Protein 2YV9 (pdb70)

Radius of gyration: 25.43 Å; Cα contacts (8 Å, |Δi|>4): 792; chains: 2; bounding box: 70×68×65 Å

GO terms:
  GO:0043296 apical junction complex (C, IDA)
  GO:0005764 lysosome (C, IDA)
  GO:0005886 plasma membrane (C, IDA)
  GO:0016324 apical plasma membrane (C, IDA)
  GO:0002064 epithelial cell development (P, IMP)
  GO:0035150 regulation of tube size (P, IMP)

Foldseek 3Di:
DVVVVVVDPDDDDLVVAFEKEWEAEAFPLDQQFGFQDLLSLLLLLLVVVCVVVSRYHYHYHYDHLPDPVNCVVVVNQHPGKMDRVVVPDIRRDSVSSVVVSVVSCVVVVHPAEDDDVVLVVLLVQLLVLLVLLLLLQLVVQPPPPDGDALVPDDPVNNVSVVSNLVSLLVQLVQLVVCVALENNHPHHYSSCSNRLSSLLLSQLCCVPPVHDHNDLVSLSSLLSNLSLLVRCSNVVSDGFSLSSNSVVCVVSVHDDDPVSSVPDTDHDSDRDDVSVVVCVVVVSD/DAFEKEWEAEAFPLDQQFGFQDLLSLLLLLLVVLCVVVPRHHYHYHYDHCVDPCNCVVVVPQHPGKMDGVVVPDIRRDSVSSVVVSVVSCVVVVNPAADDDVVLVVLLVQLVVLLVVLLVLQVVVVCDALVPDDPVNVVSVVSNLVSLVVQLVQLVVQVALENNHPDHYSSCSNRQSSLLLSQLCCVPPRHDHRDLVSLSSLLNNLSLLVRCSNVVSDGFSLSSNSVVCVVVVHDDDVVSSPPDTHHDSDDDPVSVVVCVVVVSHD

Solvent-accessible surface area: 25960 Å² total; per-residue (Å²): 105,123,68,110,40,173,146,108,170,97,116,82,57,80,111,77,65,27,29,0,18,0,42,3,32,4,6,52,37,34,47,207,46,35,11,2,28,13,45,6,7,1,0,32,0,0,0,43,10,0,109,102,99,36,12,3,46,28,81,45,97,42,23,71,26,112,40,96,62,8,80,40,85,36,26,30,22,68,10,5,0,0,19,2,117,118,108,112,37,48,23,29,7,21,42,75,0,43,37,34,0,104,99,4,2,164,101,95,138,27,69,1,32,83,175,16,85,37,0,73,128,80,11,53,37,0,24,45,3,0,63,75,0,1,74,21,2,21,65,64,23,163,85,96,207,138,69,23,136,13,116,87,13,47,84,118,11,56,62,40,39,68,110,0,22,97,15,0,26,41,1,19,93,18,4,33,121,82,168,28,125,30,2,48,24,121,47,25,5,9,3,0,0,30,0,2,0,20,1,4,2,0,15,9,0,0,95,56,45,2,53,15,30,0,27,82,113,20,7,40,0,0,9,3,4,18,17,3,17,149,14,42,2,0,53,91,2,1,2,10,12,16,4,0,37,26,22,1,25,61,25,4,85,56,165,30,58,141,157,38,51,132,58,86,69,74,97,50,45,83,14,20,155,145,0,61,26,34,0,150,110,114,63,46,63,168,81,23,44,0,9,0,40,3,45,5,7,57,38,32,53,209,44,36,10,2,28,12,45,6,6,1,0,34,0,0,0,41,15,0,107,99,102,34,16,2,106,30,83,46,86,45,23,70,26,111,39,103,58,7,80,35,79,32,26,35,20,70,10,6,0,0,22,1,122,136,95,87,37,51,22,27,7,21,43,77,0,43,36,34,0,93,100,3,2,148,100,92,138,24,90,4,36,106,150,14,93,30,0,65,108,40,12,52,25,0,26,48,13,0,60,87,0,0,83,23,2,25,70,94,59,211,75,142,8,110,100,14,46,85,116,9,56,49,38,36,73,114,0,22,97,10,0,28,37,0,20,104,15,4,38,127,77,162,24,110,19,1,42,23,96,56,24,3,15,5,0,0,30,0,2,0,21,2,4,2,0,10,8,0,0,90,60,43,0,49,16,30,0,25,85,110,21,4,40,0,0,9,3,4,18,16,3,18,135,14,39,2,0,50,93,2,5,2,10,11,30,5,0,32,18,30,2,19,98,37,3,102,39,173,22,65,127,181,58,44,130,69,86,66,70,89,44,46,85,17,28,151,133,0,53,40,32,2,165,125,113,57,46,40,152

Nearest PDB structures (foldseek):
  2yv9-assembly1_A  TM=1.004E+00  e=2.217E-48  Caenorhabditis elegans
  2yv9-assembly1_B  TM=1.001E+00  e=1.701E-41  Caenorhabditis elegans
  2yv7-assembly1_A  TM=9.070E-01  e=6.108E-17  Drosophila melanogaster
  2d2z-assembly3_C  TM=8.484E-01  e=1.035E-11  Homo sapiens
  8q4i-assembly2_A  TM=7.948E-01  e=9.947E-10  Homo sapiens

Secondary structure (DSSP, 8-state):
-HHHHTT------GGGSPEEEEEEEBPSS-TTSB---HHHHHHHHHHHHHHHTTS-EEEEEEE-TT-HHHHHHHTT--S-EEEEGGGTEEE-SHHHHHHHHHHHHHHTT-------HHHHHHHHHHHHHHHHHHHHHHHHTTT-SSPPPGGG--HHHHHHHHHHHHHHHHHHHHHHHH--SSSSSSS--HHHHHHHHHHHHHHHHIIIIIS--S-TT-HHHHHHHHHHTT-HHHHHTPPPHHHHHHHHHHHTT----HHHHHSPP-------HHHHHHHHTTT--/---EEEEEEEBPSS-TTSB---HHHHHHHHHHHHHHHTTS-EEEEEEE-TTSHHHHHHHTT--S-EEEEGGGTEEE-SHHHHHHHHHHHHHHTT-------HHHHHHHHHHHHHHHHHHHHHHHHH---GGG--HHHHHHHHHHHHHHHHHHHHHHHHT-SSSSSSS--HHHHHHHHHHHHHHHHIIIIIS----TT-HHHHHHHHHHHT-HHHHHHPPPHHHHHHHHHHHHT----HHHHHPPP-------HHHHHHHHHHT---

Sequence (551 aa):
AMAEAYQIQSNGDPQSKPLLEELYVKASGIDARRIGADLFCQEFWMELYALYEIGVARVEVKTVNVNSEAFKKNFLGAQPPIMIEEEKELTYTDNREIEGRIFHLAKEFNVPLFEKDPSAEEKRIENLYRNFKLFLRAKVEFDKGKKEPSRVEDLPAQIKVHYNRVCEQLSNIDQLLSERKSRYLLGNSMTEYDCELMPRLHHIRIIGLSLLGFDIPHNFTHLWAYILTAYRTAAFIESCPADQDIIHHYKEQMMNLFTNQRETLQSPTKTHTIPEKVLSDIRVKGLASKPLLELYVKASGIDARRIGADLFCQEFWMELYALYEIGVARVEVKTVNVNSEAFKKNFLGAQPPIMIEEEKELTYTDNREIEGRIFHLAKEFNVPLFEKDPSSAEKRIENLYRNFKLFLRAKVEFDKSRVEDLPAQIKVHYNRVCEQLSNIDQLLSERKSRYLLGNSMTEYDCELMPRLHHIRIIGLSLLGFDIPHNFTHLWAYILTAYRTAAFIESCPADQDIIHHYKEQMNLFTNQRETLQSPTKTHTIPEKVLSDIRVKGLAP

Structure (mmCIF, N/CA/C/O backbone):
data_2YV9
#
_entry.id   2YV9
#
_cell.length_a   54.913
_cell.length_b   91.395
_cell.length_c   63.286
_cell.angle_alpha   90.00
_cell.angle_beta   99.61
_cell.angle_gamma   90.00
#
_symmetry.space_group_name_H-M   'P 1 21 1'
#
loop_
_entity.id
_entity.type
_entity.pdbx_description
1 polymer 'Chloride intracellular channel exc-4'
2 non-polymer 'CALCIUM ION'
3 water water
#
loop_
_atom_site.group_PDB
_atom_site.id
_atom_site.type_symbol
_atom_site.label_atom_id
_atom_site.label_alt_id
_atom_site.label_comp_id
_atom_site.label_asym_id
_atom_site.label_entity_id
_atom_site.label_seq_id
_atom_site.pdbx_PDB_ins_code
_atom_site.Cartn_x
_atom_site.Cartn_y
_atom_site.Cartn_z
_atom_site.occupancy
_atom_site.B_iso_or_equiv
_atom_site.auth_seq_id
_atom_site.auth_comp_id
_atom_site.auth_asym_id
_atom_site.auth_atom_id
_atom_site.pdbx_PDB_model_num
ATOM 1 N N . ALA A 1 1 ? 47.341 75.690 36.526 1.00 65.67 0 ALA A N 1
ATOM 2 C CA . ALA A 1 1 ? 47.898 74.417 36.001 1.00 55.84 0 ALA A CA 1
ATOM 3 C C . ALA A 1 1 ? 48.583 74.609 34.640 1.00 41.03 0 ALA A C 1
ATOM 4 O O . ALA A 1 1 ? 49.543 73.912 34.336 1.00 58.52 0 ALA A O 1
ATOM 6 N N . MET A 1 2 ? 48.090 75.547 33.822 1.00 43.38 1 MET A N 1
ATOM 7 C CA . MET A 1 2 ? 48.722 75.853 32.537 1.00 51.35 1 MET A CA 1
ATOM 8 C C . MET A 1 2 ? 50.139 76.394 32.779 1.00 50.72 1 MET A C 1
ATOM 9 O O . MET A 1 2 ? 51.119 75.899 32.197 1.00 42.15 1 MET A O 1
ATOM 14 N N . ALA A 1 3 ? 50.244 77.389 33.657 1.00 51.62 2 ALA A N 1
ATOM 1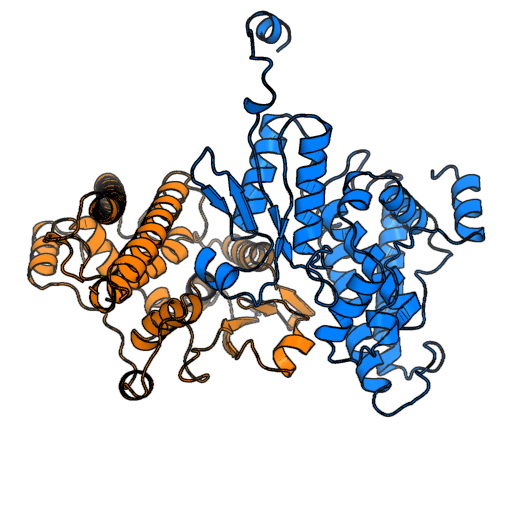5 C CA . ALA A 1 3 ? 51.547 77.895 34.101 1.00 53.54 2 ALA A CA 1
ATOM 16 C C . ALA A 1 3 ? 52.462 76.724 34.444 1.00 43.85 2 ALA A C 1
ATOM 17 O O . ALA A 1 3 ? 53.600 76.637 33.985 1.00 53.90 2 ALA A O 1
ATOM 19 N N . GLU A 1 4 ? 51.919 75.800 35.229 1.00 40.59 3 GLU A N 1
ATOM 20 C CA . GLU A 1 4 ? 52.656 74.614 35.689 1.00 58.53 3 GLU A CA 1
ATOM 21 C C . GLU A 1 4 ? 52.937 73.623 34.550 1.00 49.05 3 GLU A C 1
ATOM 22 O O . GLU A 1 4 ? 54.028 73.040 34.467 1.00 45.68 3 GLU A O 1
ATOM 28 N N . ALA A 1 5 ? 51.939 73.430 33.692 1.00 41.89 4 ALA A N 1
ATOM 29 C CA . ALA A 1 5 ? 52.060 72.622 32.473 1.00 49.22 4 ALA A CA 1
ATOM 30 C C . ALA A 1 5 ? 53.233 73.081 31.608 1.00 55.99 4 ALA A C 1
ATOM 31 O O . ALA A 1 5 ? 53.925 72.267 30.993 1.00 38.77 4 ALA A O 1
ATOM 33 N N . TYR A 1 6 ? 53.456 74.391 31.558 1.00 51.53 5 TYR A N 1
ATOM 34 C CA . TYR A 1 6 ? 54.607 74.931 30.848 1.00 39.72 5 TYR A CA 1
ATOM 35 C C . TYR A 1 6 ? 55.934 74.620 31.537 1.00 38.14 5 TYR A C 1
ATOM 36 O O . TYR A 1 6 ? 56.992 74.808 30.950 1.00 45.94 5 TYR A O 1
ATOM 45 N N . GLN A 1 7 ? 55.887 74.156 32.785 1.00 44.13 6 GLN A N 1
ATOM 46 C CA . GLN A 1 7 ? 57.102 73.888 33.545 1.00 46.41 6 GLN A CA 1
ATOM 47 C C . GLN A 1 7 ? 57.388 72.386 33.711 1.00 41.66 6 GLN A C 1
ATOM 48 O O . GLN A 1 7 ? 58.345 72.013 34.389 1.00 54.52 6 GLN A O 1
ATOM 54 N N . ILE A 1 8 ? 56.564 71.538 33.094 1.00 55.41 7 ILE A N 1
ATOM 55 C CA . ILE A 1 8 ? 56.748 70.084 33.173 1.00 61.07 7 ILE A CA 1
ATOM 56 C C . ILE A 1 8 ? 57.040 69.520 31.780 1.00 60.44 7 ILE A C 1
ATOM 57 O O . ILE A 1 8 ? 56.324 69.826 30.830 1.00 68.26 7 ILE A O 1
ATOM 62 N N . GLN A 1 9 ? 58.086 68.703 31.657 1.00 70.51 8 GLN A N 1
ATOM 63 C CA . GLN A 1 9 ? 58.436 68.095 30.361 1.00 92.06 8 GLN A CA 1
ATOM 64 C C . GLN A 1 9 ? 58.018 66.624 30.270 1.00 104.76 8 GLN A C 1
ATOM 65 O O . GLN A 1 9 ? 58.700 65.824 29.623 1.00 115.42 8 GLN A O 1
ATOM 71 N N . SER A 1 10 ? 56.891 66.287 30.902 1.00 114.42 9 SER A N 1
ATOM 72 C CA . SER A 1 10 ? 56.377 64.909 30.971 1.00 122.51 9 SER A CA 1
ATOM 73 C C . SER A 1 10 ? 56.684 64.074 29.722 1.00 124.22 9 SER A C 1
ATOM 74 O O . SER A 1 10 ? 56.412 64.500 28.596 1.00 123.90 9 SER A O 1
ATOM 77 N N . ASN A 1 11 ? 57.236 62.881 29.934 1.00 123.92 10 ASN A N 1
ATOM 78 C CA . ASN A 1 11 ? 57.762 62.064 28.838 1.00 125.86 10 ASN A CA 1
ATOM 79 C C . ASN A 1 11 ? 56.683 61.476 27.919 1.00 119.41 10 ASN A C 1
ATOM 80 O O . ASN A 1 11 ? 55.586 61.136 28.365 1.00 112.72 10 ASN A O 1
ATOM 85 N N . GLY A 1 12 ? 57.021 61.358 26.635 1.00 113.68 11 GLY A N 1
ATOM 86 C CA . GLY A 1 12 ? 56.121 60.805 25.624 1.00 112.46 11 GLY A CA 1
ATOM 87 C C . GLY A 1 12 ? 56.486 59.383 25.238 1.00 108.65 11 GLY A C 1
ATOM 88 O O . GLY A 1 12 ? 56.866 59.115 24.095 1.00 106.55 11 GLY A O 1
ATOM 89 N N . ASP A 1 13 ? 56.382 58.476 26.205 1.00 102.54 12 ASP A N 1
ATOM 90 C CA . ASP A 1 13 ? 56.574 57.048 25.974 1.00 95.96 12 ASP A CA 1
ATOM 91 C C . ASP A 1 13 ? 55.277 56.352 26.371 1.00 95.04 12 ASP A C 1
ATOM 92 O O . ASP A 1 13 ? 54.835 56.494 27.513 1.00 90.35 12 ASP A O 1
ATOM 97 N N . PRO A 1 14 ? 54.646 55.615 25.434 1.00 85.66 13 PRO A N 1
ATOM 98 C CA . PRO A 1 14 ? 53.460 54.841 25.817 1.00 81.25 13 PRO A CA 1
ATOM 99 C C . PRO A 1 14 ? 53.710 53.976 27.056 1.00 69.37 13 PRO A C 1
ATOM 100 O O . PRO A 1 14 ? 52.818 53.807 27.888 1.00 62.47 13 PRO A O 1
ATOM 104 N N . GLN A 1 15 ? 54.928 53.460 27.187 1.00 58.35 14 GLN A N 1
ATOM 105 C CA . GLN A 1 15 ? 55.307 52.688 28.373 1.00 68.84 14 GLN A CA 1
ATOM 106 C C . GLN A 1 15 ? 55.449 53.519 29.665 1.00 59.08 14 GLN A C 1
ATOM 107 O O . GLN A 1 15 ? 55.792 52.973 30.711 1.00 75.79 14 GLN A O 1
ATOM 113 N N . SER A 1 16 ? 55.171 54.820 29.600 1.00 65.80 15 SER A N 1
ATOM 114 C CA . SER A 1 16 ? 55.116 55.670 30.796 1.00 65.57 15 SER A CA 1
ATOM 115 C C . SER A 1 16 ? 53.890 55.353 31.644 1.00 56.01 15 SER A C 1
ATOM 116 O O . SER A 1 16 ? 53.984 55.255 32.865 1.00 75.93 15 SER A O 1
ATOM 119 N N . LYS A 1 17 ? 52.735 55.232 30.994 1.00 50.86 16 LYS A N 1
ATOM 120 C CA . LYS A 1 17 ? 51.482 55.041 31.728 1.00 42.89 16 LYS A CA 1
ATOM 121 C C . LYS A 1 17 ? 51.360 53.615 32.216 1.00 31.05 16 LYS A C 1
ATOM 122 O O . LYS A 1 17 ? 51.898 52.679 31.603 1.00 35.58 16 LYS A O 1
ATOM 128 N N . PRO A 1 18 ? 50.665 53.451 33.344 1.00 34.27 17 PRO A N 1
ATOM 129 C CA . PRO A 1 18 ? 50.544 52.117 33.940 1.00 31.34 17 PRO A CA 1
ATOM 130 C C . PRO A 1 18 ? 49.934 51.074 33.002 1.00 30.54 17 PRO A C 1
ATOM 131 O O . PRO A 1 18 ? 49.056 51.398 32.191 1.00 32.39 17 PRO A O 1
ATOM 135 N N . LEU A 1 19 ? 50.428 49.837 33.102 1.00 31.68 18 LEU A N 1
ATOM 136 C CA . LEU A 1 19 ? 49.909 48.708 32.365 1.00 27.46 18 LEU A CA 1
ATOM 137 C C . LEU A 1 19 ? 49.087 47.885 33.340 1.00 35.19 18 LEU A C 1
ATOM 138 O O . LEU A 1 19 ? 49.636 47.372 34.328 1.00 35.15 18 LEU A O 1
ATOM 143 N N . LEU A 1 20 ? 47.784 47.783 33.065 1.00 28.77 19 LEU A N 1
ATOM 144 C CA . LEU A 1 20 ? 46.839 47.009 33.887 1.00 28.36 19 LEU A CA 1
ATOM 145 C C . LEU A 1 20 ? 46.336 45.854 33.037 1.00 30.43 19 LEU A C 1
ATOM 146 O O . LEU A 1 20 ? 45.831 46.087 31.922 1.00 29.22 19 LEU A O 1
ATOM 151 N N A GLU A 1 21 ? 46.533 44.623 33.511 0.50 27.49 20 GLU A N 1
ATOM 152 N N B GLU A 1 21 ? 46.420 44.641 33.584 0.50 25.62 20 GLU A N 1
ATOM 153 C CA A GLU A 1 21 ? 46.051 43.438 32.811 0.50 25.42 20 GLU A CA 1
ATOM 154 C CA B GLU A 1 21 ? 46.072 43.419 32.872 0.50 25.88 20 GLU A CA 1
ATOM 155 C C A GLU A 1 21 ? 44.827 42.954 33.579 0.50 27.93 20 GLU A C 1
ATOM 156 C C B GLU A 1 21 ? 44.877 42.736 33.548 0.50 24.55 20 GLU A C 1
ATOM 157 O O A GLU A 1 21 ? 44.848 42.895 34.799 0.50 23.00 20 GLU A O 1
ATOM 158 O O B GLU A 1 21 ? 44.997 42.202 34.651 0.50 28.39 20 GLU A O 1
ATOM 169 N N . LEU A 1 22 ? 43.744 42.711 32.851 1.00 26.18 21 LEU A N 1
ATOM 170 C CA . LEU A 1 22 ? 42.518 42.179 33.412 1.00 26.38 21 LEU A CA 1
ATOM 171 C C . LEU A 1 22 ? 42.292 40.777 32.894 1.00 27.66 21 LEU A C 1
ATOM 172 O O . LEU A 1 22 ? 42.289 40.552 31.683 1.00 25.01 21 LEU A O 1
ATOM 177 N N . TYR A 1 23 ? 42.097 39.844 33.830 1.00 27.21 22 TYR A N 1
ATOM 178 C CA . TYR A 1 23 ? 41.801 38.462 33.513 1.00 26.86 22 TYR A CA 1
ATOM 179 C C . TYR A 1 23 ? 40.306 38.327 33.713 1.00 29.20 22 TYR A C 1
ATOM 180 O O . TYR A 1 23 ? 39.791 38.715 34.752 1.00 24.76 22 TYR A O 1
ATOM 189 N N . VAL A 1 24 ? 39.620 37.810 32.713 1.00 24.11 23 VAL A N 1
ATOM 190 C CA . VAL A 1 24 ? 38.177 37.650 32.729 1.00 24.88 23 VAL A CA 1
ATOM 191 C C . VAL A 1 24 ? 37.812 36.168 32.558 1.00 25.47 23 VAL A C 1
ATOM 192 O O . VAL A 1 24 ? 38.492 35.424 31.880 1.00 26.58 23 VAL A O 1
ATOM 196 N N . LYS A 1 25 ? 36.684 35.781 33.142 1.00 22.52 24 LYS A N 1
ATOM 197 C CA . LYS A 1 25 ? 36.176 34.440 32.966 1.00 26.74 24 LYS A CA 1
ATOM 198 C C . LYS A 1 25 ? 35.850 34.164 31.495 1.00 25.95 24 LYS A C 1
ATOM 199 O O . LYS A 1 25 ? 35.143 34.933 30.867 1.00 23.65 24 LYS A O 1
ATOM 205 N N . ALA A 1 26 ? 36.378 33.062 30.948 1.00 23.56 25 ALA A N 1
ATOM 206 C CA . ALA A 1 26 ? 36.126 32.674 29.573 1.00 25.71 25 ALA A CA 1
ATOM 207 C C . ALA A 1 26 ? 34.749 32.021 29.408 1.00 23.89 25 ALA A C 1
ATOM 208 O O . ALA A 1 26 ? 34.195 31.422 30.341 1.00 25.21 25 ALA A O 1
ATOM 210 N N . SER A 1 27 ? 34.273 32.032 28.169 1.00 26.73 26 SER A N 1
ATOM 211 C CA . SER A 1 27 ? 33.110 31.265 27.791 1.00 28.93 26 SER A CA 1
ATOM 212 C C . SER A 1 27 ? 33.333 29.793 28.090 1.00 27.03 26 SER A C 1
ATOM 213 O O . SER A 1 27 ? 34.416 29.288 27.841 1.00 26.26 26 SER A O 1
ATOM 216 N N . GLY A 1 28 ? 32.318 29.109 28.599 1.00 27.08 27 GLY A N 1
ATOM 217 C CA . GLY A 1 28 ? 32.402 27.654 28.782 1.00 29.62 27 GLY A CA 1
ATOM 218 C C . GLY A 1 28 ? 32.149 26.882 27.490 1.00 31.95 27 GLY A C 1
ATOM 219 O O . GLY A 1 28 ? 32.173 25.634 27.492 1.00 33.41 27 GLY A O 1
ATOM 220 N N . ILE A 1 29 ? 31.907 27.567 26.383 1.00 27.27 28 ILE A N 1
ATOM 221 C CA . ILE A 1 29 ? 31.692 26.849 25.086 1.00 25.92 28 ILE A CA 1
ATOM 222 C C . ILE A 1 29 ? 33.036 26.828 24.369 1.00 38.57 28 ILE A C 1
ATOM 223 O O . ILE A 1 29 ? 33.509 25.765 23.921 1.00 35.13 28 ILE A O 1
ATOM 228 N N . ASP A 1 30 ? 33.630 28.010 24.230 1.00 30.47 29 ASP A N 1
ATOM 229 C CA . ASP A 1 30 ? 34.952 28.183 23.614 1.00 27.46 29 ASP A CA 1
ATOM 230 C C . ASP A 1 30 ? 35.780 29.110 24.480 1.00 34.27 29 ASP A C 1
ATOM 231 O O . ASP A 1 30 ? 35.527 30.306 24.543 1.00 32.91 29 ASP A O 1
ATOM 236 N N . ALA A 1 31 ? 36.788 28.563 25.140 1.00 35.51 30 ALA A N 1
ATOM 237 C CA . ALA A 1 31 ? 37.553 29.340 26.138 1.00 30.34 30 ALA A CA 1
ATOM 238 C C . ALA A 1 31 ? 38.365 30.494 25.564 1.00 26.36 30 ALA A C 1
ATOM 239 O O . ALA A 1 31 ? 38.917 31.285 26.347 1.00 31.03 30 ALA A O 1
ATOM 241 N N . ARG A 1 32 ? 38.481 30.593 24.242 1.00 27.11 31 ARG A N 1
ATOM 242 C CA . ARG A 1 32 ? 39.142 31.720 23.602 1.00 29.84 31 ARG A CA 1
ATOM 243 C C . ARG A 1 32 ? 38.231 32.953 23.570 1.00 31.91 31 ARG A C 1
ATOM 244 O O . ARG A 1 32 ? 38.713 34.047 23.326 1.00 33.75 31 ARG A O 1
ATOM 252 N N . ARG A 1 33 ? 36.923 32.743 23.760 1.00 28.97 32 ARG A N 1
ATOM 253 C CA . ARG A 1 33 ? 35.944 33.855 23.768 1.00 23.77 32 ARG A CA 1
ATOM 254 C C . ARG A 1 33 ? 35.711 34.346 25.229 1.00 21.84 32 ARG A C 1
ATOM 255 O O . ARG A 1 33 ? 35.663 33.576 26.196 1.00 27.74 32 ARG A O 1
ATOM 263 N N . ILE A 1 34 ? 35.500 35.650 25.372 1.00 22.05 33 ILE A N 1
ATOM 264 C CA . ILE A 1 34 ? 35.191 36.263 26.661 1.00 26.60 33 ILE A CA 1
ATOM 265 C C . ILE A 1 34 ? 33.841 35.744 27.154 1.00 26.65 33 ILE A C 1
ATOM 266 O O . ILE A 1 34 ? 32.950 35.519 26.373 1.00 25.24 33 ILE A O 1
ATOM 271 N N . GLY A 1 35 ? 33.716 35.536 28.460 1.00 21.31 34 GLY A N 1
ATOM 272 C CA . GLY A 1 35 ? 32.474 35.106 29.048 1.00 22.05 34 GLY A CA 1
ATOM 273 C C . GLY A 1 35 ? 31.597 36.248 29.455 1.00 23.50 34 GLY A C 1
ATOM 274 O O . GLY A 1 35 ? 31.833 37.402 29.072 1.00 23.18 34 GLY A O 1
ATOM 275 N N . ALA A 1 36 ? 30.570 35.915 30.222 1.00 20.86 35 ALA A N 1
ATOM 276 C CA . ALA A 1 36 ? 29.485 36.840 30.557 1.00 23.59 35 ALA A CA 1
ATOM 277 C C . ALA A 1 36 ? 29.420 37.224 32.019 1.00 21.55 35 ALA A C 1
ATOM 278 O O . ALA A 1 36 ? 28.355 37.633 32.502 1.00 27.30 35 ALA A O 1
ATOM 280 N N . ASP A 1 37 ? 30.562 37.192 32.684 1.00 22.25 36 ASP A N 1
ATOM 281 C CA . ASP A 1 37 ? 30.632 37.561 34.071 1.00 20.41 36 ASP A CA 1
ATOM 282 C C . ASP A 1 37 ? 30.384 39.065 34.151 1.00 19.77 36 ASP A C 1
ATOM 283 O O . ASP A 1 37 ? 31.092 39.851 33.474 1.00 23.17 36 ASP A O 1
ATOM 288 N N . LEU A 1 38 ? 29.388 39.468 34.970 1.00 20.19 37 LEU A N 1
ATOM 289 C CA . LEU A 1 38 ? 29.068 40.919 34.998 1.00 22.83 37 LEU A CA 1
ATOM 290 C C . LEU A 1 38 ? 30.123 41.799 35.661 1.00 24.62 37 LEU A C 1
ATOM 291 O O . LEU A 1 38 ? 30.329 42.980 35.277 1.00 24.04 37 LEU A O 1
ATOM 296 N N . PHE A 1 39 ? 30.826 41.256 36.635 1.00 20.76 38 PHE A N 1
ATOM 297 C CA . PHE A 1 39 ? 31.902 42.026 37.324 1.00 22.31 38 PHE A CA 1
ATOM 298 C C . PHE A 1 39 ? 33.091 42.217 36.385 1.00 21.55 38 PHE A C 1
ATOM 299 O O . PHE A 1 39 ? 33.714 43.252 36.378 1.00 25.30 38 PHE A O 1
ATOM 307 N N . CYS A 1 40 ? 33.370 41.208 35.556 1.00 22.60 39 CYS A N 1
ATOM 308 C CA . CYS A 1 40 ? 34.428 41.363 34.553 1.00 21.80 39 CYS A CA 1
ATOM 309 C C . CYS A 1 40 ? 34.078 42.486 33.556 1.00 19.28 39 CYS A C 1
ATOM 310 O O . CYS A 1 40 ? 34.924 43.302 33.167 1.00 22.19 39 CYS A O 1
ATOM 313 N N . GLN A 1 41 ? 32.836 42.476 33.097 1.00 21.27 40 GLN A N 1
ATOM 314 C CA . GLN A 1 41 ? 32.442 43.543 32.140 1.00 20.96 40 GLN A CA 1
ATOM 315 C C . GLN A 1 41 ? 32.444 44.940 32.797 1.00 21.01 40 GLN A C 1
ATOM 316 O O . GLN A 1 41 ? 32.833 45.923 32.189 1.00 21.89 40 GLN A O 1
ATOM 322 N N . GLU A 1 42 ? 31.995 45.035 34.036 1.00 21.59 41 GLU A N 1
ATOM 323 C CA . GLU A 1 42 ? 32.031 46.309 34.775 1.00 19.41 41 GLU A CA 1
ATOM 324 C C . GLU A 1 42 ? 33.473 46.877 34.756 1.00 21.68 41 GLU A C 1
ATOM 325 O O . GLU A 1 42 ? 33.681 48.017 34.360 1.00 22.89 41 GLU A O 1
ATOM 331 N N . PHE A 1 43 ? 34.463 46.118 35.225 1.00 23.07 42 PHE A N 1
ATOM 332 C CA . PHE A 1 43 ? 35.812 46.649 35.298 1.00 21.55 42 PHE A CA 1
ATOM 333 C C . PHE A 1 43 ? 36.442 46.849 33.935 1.00 22.31 42 PHE A C 1
ATOM 334 O O . PHE A 1 43 ? 37.239 47.796 33.736 1.00 25.99 42 PHE A O 1
ATOM 342 N N . TRP A 1 44 ? 36.106 45.985 32.986 1.00 20.84 43 TRP A N 1
ATOM 343 C CA . TRP A 1 44 ? 36.632 46.162 31.627 1.00 23.62 43 TRP A CA 1
ATOM 344 C C . TRP A 1 44 ? 36.108 47.477 31.082 1.00 20.95 43 TRP A C 1
ATOM 345 O O . TRP A 1 44 ? 36.908 48.297 30.565 1.00 23.32 43 TRP A O 1
ATOM 356 N N . MET A 1 45 ? 34.803 47.756 31.270 1.00 19.39 44 MET A N 1
ATOM 357 C CA . MET A 1 45 ? 34.327 49.063 30.806 1.00 22.44 44 MET A CA 1
ATOM 358 C C . MET A 1 45 ? 35.079 50.231 31.448 1.00 24.27 44 MET A C 1
ATOM 359 O O . MET A 1 45 ? 35.456 51.226 30.773 1.00 23.18 44 MET A O 1
ATOM 364 N N . GLU A 1 46 ? 35.325 50.138 32.741 1.00 22.51 45 GLU A N 1
ATOM 365 C CA . GLU A 1 46 ? 36.078 51.200 33.430 1.00 24.03 45 GLU A CA 1
ATOM 366 C C . GLU A 1 46 ? 37.517 51.316 32.873 1.00 28.92 45 GLU A C 1
ATOM 367 O O . GLU A 1 46 ? 38.041 52.424 32.599 1.00 25.49 45 GLU A O 1
ATOM 373 N N . LEU A 1 47 ? 38.200 50.193 32.764 1.00 21.11 46 LEU A N 1
ATOM 374 C CA . LEU A 1 47 ? 39.535 50.207 32.142 1.00 22.96 46 LEU A CA 1
ATOM 375 C C . LEU A 1 47 ? 39.528 50.790 30.724 1.00 24.65 46 LEU A C 1
ATOM 376 O O . LEU A 1 47 ? 40.459 51.530 30.365 1.00 25.71 46 LEU A O 1
ATOM 381 N N . TYR A 1 48 ? 38.508 50.488 29.942 1.00 22.12 47 TYR A N 1
ATOM 382 C CA . TYR A 1 48 ? 38.402 51.009 28.571 1.00 26.85 47 TYR A CA 1
ATOM 383 C C . TYR A 1 48 ? 38.276 52.531 28.604 1.00 27.37 47 TYR A C 1
ATOM 384 O O . TYR A 1 48 ? 38.890 53.232 27.796 1.00 27.73 47 TYR A O 1
ATOM 393 N N . ALA A 1 49 ? 37.492 53.050 29.547 1.00 24.70 48 ALA A N 1
ATOM 394 C CA . ALA A 1 49 ? 37.368 54.512 29.696 1.00 26.46 48 ALA A CA 1
ATOM 395 C C . ALA A 1 49 ? 38.753 55.152 29.839 1.00 33.33 48 ALA A C 1
ATOM 396 O O . ALA A 1 49 ? 39.058 56.174 29.209 1.00 28.64 48 ALA A O 1
ATOM 398 N N . LEU A 1 50 ? 39.591 54.546 30.666 1.00 24.44 49 LEU A N 1
ATOM 399 C CA . LEU A 1 50 ? 40.952 55.062 30.931 1.00 26.27 49 LEU A CA 1
ATOM 400 C C . LEU A 1 50 ? 41.915 54.846 29.766 1.00 25.25 49 LEU A C 1
ATOM 401 O O . LEU A 1 50 ? 42.696 55.764 29.413 1.00 28.08 49 LEU A O 1
ATOM 406 N N . TYR A 1 51 ? 41.903 53.645 29.216 1.00 23.85 50 TYR A N 1
ATOM 407 C CA . TYR A 1 51 ? 42.552 53.278 27.943 1.00 24.38 50 TYR A CA 1
ATOM 408 C C . TYR A 1 51 ? 42.283 54.305 26.819 1.00 31.30 50 TYR A C 1
ATOM 409 O O . TYR A 1 51 ? 43.226 54.815 26.204 1.00 31.62 50 TYR A O 1
ATOM 418 N N . GLU A 1 52 ? 41.015 54.602 26.549 1.00 27.33 51 GLU A N 1
ATOM 419 C CA . GLU A 1 52 ? 40.670 55.380 25.338 1.00 25.47 51 GLU A CA 1
ATOM 420 C C . GLU A 1 52 ? 41.146 56.832 25.430 1.00 29.85 51 GLU A C 1
ATOM 421 O O . GLU A 1 52 ? 41.283 57.501 24.409 1.00 34.44 51 GLU A O 1
ATOM 427 N N . ILE A 1 53 ? 41.368 57.329 26.630 1.00 30.67 52 ILE A N 1
ATOM 428 C CA . ILE A 1 53 ? 41.936 58.690 26.792 1.00 28.64 52 ILE A CA 1
ATOM 429 C C . ILE A 1 53 ? 43.460 58.708 27.039 1.00 38.22 52 ILE A C 1
ATOM 430 O O . ILE A 1 53 ? 44.045 59.786 27.267 1.00 35.35 52 ILE A O 1
ATOM 435 N N . GLY A 1 54 ? 44.112 57.539 26.976 1.00 31.79 53 GLY A N 1
ATOM 436 C CA . GLY A 1 54 ? 45.568 57.450 27.184 1.00 37.72 53 GLY A CA 1
ATOM 437 C C . GLY A 1 54 ? 46.056 57.495 28.623 1.00 40.91 53 GLY A C 1
ATOM 438 O O . GLY A 1 54 ? 47.245 57.719 28.867 1.00 41.33 53 GLY A O 1
ATOM 439 N N . VAL A 1 55 ? 45.166 57.255 29.585 1.00 31.73 54 VAL A N 1
ATOM 440 C CA . VAL A 1 55 ? 45.547 57.263 30.998 1.00 31.51 54 VAL A CA 1
ATOM 441 C C . VAL A 1 55 ? 46.244 55.935 31.383 1.00 32.01 54 VAL A C 1
ATOM 442 O O . VAL A 1 55 ? 47.118 55.919 32.255 1.00 38.49 54 VAL A O 1
ATOM 446 N N . ALA A 1 56 ? 45.856 54.832 30.758 1.00 37.78 55 ALA A N 1
ATOM 447 C CA . ALA A 1 56 ? 46.457 53.524 31.070 1.00 31.00 55 ALA A CA 1
ATOM 448 C C . ALA A 1 56 ? 46.631 52.685 29.797 1.00 29.54 55 ALA A C 1
ATOM 449 O O . ALA A 1 56 ? 45.909 52.880 28.824 1.00 31.14 55 ALA A O 1
ATOM 451 N N . ARG A 1 57 ? 47.612 51.784 29.808 1.00 26.36 56 ARG A N 1
ATOM 452 C CA . ARG A 1 57 ? 47.678 50.681 28.892 1.00 29.29 56 ARG A CA 1
ATOM 453 C C . ARG A 1 57 ? 46.903 49.527 29.544 1.00 31.34 56 ARG A C 1
ATOM 454 O O . ARG A 1 57 ? 47.012 49.288 30.759 1.00 31.18 56 ARG A O 1
ATOM 462 N N . VAL A 1 58 ? 46.143 48.817 28.725 1.00 26.60 57 VAL A N 1
ATOM 463 C CA . VAL A 1 58 ? 45.284 47.762 29.224 1.00 31.37 57 VAL A CA 1
ATOM 464 C C . VAL A 1 58 ? 45.336 46.578 28.277 1.00 38.94 57 VAL A C 1
ATOM 465 O O . VAL A 1 58 ? 45.196 46.732 27.055 1.00 30.36 57 VAL A O 1
ATOM 469 N N . GLU A 1 59 ? 45.514 45.390 28.856 1.00 28.83 58 GLU A N 1
ATOM 470 C CA . GLU A 1 59 ? 45.394 44.149 28.127 1.00 25.51 58 GLU A CA 1
ATOM 471 C C . GLU A 1 59 ? 44.303 43.350 28.815 1.00 29.78 58 GLU A C 1
ATOM 472 O O . GLU A 1 59 ? 44.111 43.499 30.007 1.00 32.43 58 GLU A O 1
ATOM 478 N N . VAL A 1 60 ? 43.554 42.564 28.055 1.00 29.67 59 VAL A N 1
ATOM 479 C CA . VAL A 1 60 ? 42.574 41.672 28.617 1.00 27.04 59 VAL A CA 1
ATOM 480 C C . VAL A 1 60 ? 42.841 40.255 28.134 1.00 29.00 59 VAL A C 1
ATOM 481 O O . VAL A 1 60 ? 43.074 40.055 26.940 1.00 33.90 59 VAL A O 1
ATOM 485 N N . LYS A 1 61 ? 42.731 39.288 29.053 1.00 28.41 60 LYS A N 1
ATOM 486 C CA . LYS A 1 61 ? 42.965 37.865 28.773 1.00 33.52 60 LYS A CA 1
ATOM 487 C C . LYS A 1 61 ? 41.863 37.013 29.373 1.00 29.14 60 LYS A C 1
ATOM 488 O O . LYS A 1 61 ? 41.450 37.262 30.498 1.00 27.54 60 LYS A O 1
ATOM 494 N N . THR A 1 62 ? 41.415 36.007 28.619 1.00 29.58 61 THR A N 1
ATOM 495 C CA . THR A 1 62 ? 40.350 35.130 29.058 1.00 25.96 61 THR A CA 1
ATOM 496 C C . THR A 1 62 ? 40.931 33.900 29.737 1.00 32.02 61 THR A C 1
ATOM 497 O O . THR A 1 62 ? 41.962 33.386 29.320 1.00 36.87 61 THR A O 1
ATOM 501 N N . VAL A 1 63 ? 40.239 33.402 30.752 1.00 30.93 62 VAL A N 1
ATOM 502 C CA . VAL A 1 63 ? 40.687 32.239 31.491 1.00 32.61 62 VAL A CA 1
ATOM 503 C C . VAL A 1 63 ? 39.565 31.258 31.782 1.00 34.21 62 VAL A C 1
ATOM 504 O O . VAL A 1 63 ? 38.419 31.620 32.063 1.00 27.05 62 VAL A O 1
ATOM 508 N N . ASN A 1 64 ? 39.910 29.977 31.732 1.00 33.46 63 ASN A N 1
ATOM 509 C CA . ASN A 1 64 ? 39.040 28.935 32.163 1.00 35.10 63 ASN A CA 1
ATOM 510 C C . ASN A 1 64 ? 39.284 28.795 33.652 1.00 35.75 63 ASN A C 1
ATOM 511 O O . ASN A 1 64 ? 40.355 28.376 34.081 1.00 33.40 63 ASN A O 1
ATOM 516 N N . VAL A 1 65 ? 38.313 29.210 34.451 1.00 37.99 64 VAL A N 1
ATOM 517 C CA . VAL A 1 65 ? 38.462 29.190 35.899 1.00 33.14 64 VAL A CA 1
ATOM 518 C C . VAL A 1 65 ? 38.684 27.792 36.466 1.00 43.23 64 VAL A C 1
ATOM 519 O O . VAL A 1 65 ? 39.060 27.631 37.639 1.00 36.43 64 VAL A O 1
ATOM 523 N N . ASN A 1 66 ? 38.459 26.790 35.620 1.00 44.16 65 ASN A N 1
ATOM 524 C CA . ASN A 1 66 ? 38.637 25.407 36.020 1.00 48.05 65 ASN A CA 1
ATOM 525 C C . ASN A 1 66 ? 40.024 24.869 35.680 1.00 44.78 65 ASN A C 1
ATOM 526 O O . ASN A 1 66 ? 40.362 23.763 36.107 1.00 49.18 65 ASN A O 1
ATOM 531 N N . SER A 1 67 ? 40.851 25.655 34.968 1.00 33.72 66 SER A N 1
ATOM 532 C CA . SER A 1 67 ? 42.223 2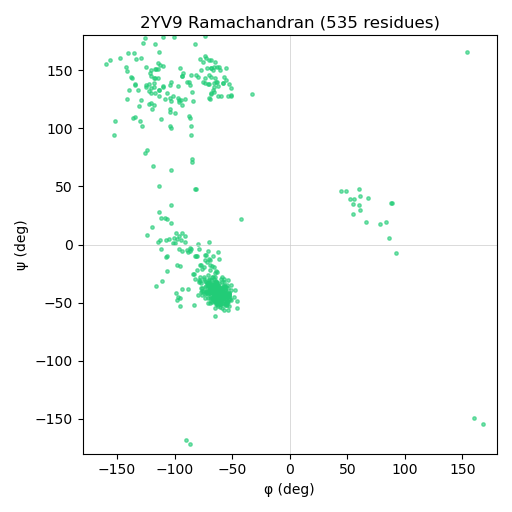5.206 34.648 1.00 37.13 66 SER A CA 1
ATOM 533 C C . SER A 1 67 ? 43.147 25.056 35.874 1.00 42.53 66 SER A C 1
ATOM 534 O O . SER A 1 67 ? 43.153 25.901 36.762 1.00 34.57 66 SER A O 1
ATOM 537 N N . GLU A 1 68 ? 43.949 23.991 35.893 1.00 36.65 67 GLU A N 1
ATOM 538 C CA . GLU A 1 68 ? 44.974 23.789 36.923 1.00 34.18 67 GLU A CA 1
ATOM 539 C C . GLU A 1 68 ? 45.922 24.970 37.087 1.00 32.52 67 GLU A C 1
ATOM 540 O O . GLU A 1 68 ? 46.277 25.329 38.212 1.00 34.35 67 GLU A O 1
ATOM 546 N N . ALA A 1 69 ? 46.365 25.553 35.972 1.00 33.25 68 ALA A N 1
ATOM 547 C CA . ALA A 1 69 ? 47.325 26.653 36.035 1.00 35.84 68 ALA A CA 1
ATOM 548 C C . ALA A 1 69 ? 46.698 27.888 36.672 1.00 28.62 68 ALA A C 1
ATOM 549 O O . ALA A 1 69 ? 47.366 28.620 37.397 1.00 34.60 68 ALA A O 1
ATOM 551 N N . PHE A 1 70 ? 45.420 28.099 36.400 1.00 34.22 69 PHE A N 1
ATOM 552 C CA . PHE A 1 70 ? 44.728 29.293 36.924 1.00 35.60 69 PHE A CA 1
ATOM 553 C C . PHE A 1 70 ? 44.492 29.164 38.407 1.00 31.51 69 PHE A C 1
ATOM 554 O O . PHE A 1 70 ? 44.680 30.106 39.158 1.00 33.68 69 PHE A O 1
ATOM 562 N N . LYS A 1 71 ? 44.102 27.963 38.833 1.00 27.44 70 LYS A N 1
ATOM 563 C CA . LYS A 1 71 ? 43.943 27.660 40.242 1.00 28.46 70 LYS A CA 1
ATOM 564 C C . LYS A 1 71 ? 45.248 27.817 40.987 1.00 31.88 70 LYS A C 1
ATOM 565 O O . LYS A 1 71 ? 45.261 28.323 42.094 1.00 33.87 70 LYS A O 1
ATOM 571 N N . LYS A 1 72 ? 46.351 27.372 40.386 1.00 32.55 71 LYS A N 1
ATOM 572 C CA . LYS A 1 72 ? 47.619 27.417 41.067 1.00 32.99 71 LYS A CA 1
ATOM 573 C C . LYS A 1 72 ? 48.204 28.830 41.061 1.00 33.82 71 LYS A C 1
ATOM 574 O O . LYS A 1 72 ? 48.787 29.275 42.055 1.00 31.90 71 LYS A O 1
ATOM 580 N N . ASN A 1 73 ? 48.083 29.510 39.927 1.00 33.62 72 ASN A N 1
ATOM 581 C CA . ASN A 1 73 ? 48.580 30.903 39.828 1.00 40.13 72 ASN A CA 1
ATOM 582 C C . ASN A 1 73 ? 47.886 31.922 40.745 1.00 39.14 72 ASN A C 1
ATOM 583 O O . ASN A 1 73 ? 48.546 32.831 41.251 1.00 38.26 72 ASN A O 1
ATOM 588 N N . PHE A 1 74 ? 46.580 31.762 40.980 1.00 37.07 73 PHE A N 1
ATOM 589 C CA . PHE A 1 74 ? 45.812 32.697 41.815 1.00 33.07 73 PHE A CA 1
ATOM 590 C C . PHE A 1 74 ? 45.158 32.089 43.045 1.00 34.39 73 PHE A C 1
ATOM 591 O O . PHE A 1 74 ? 44.302 32.703 43.698 1.00 37.84 73 PHE A O 1
ATOM 599 N N . LEU A 1 75 ? 45.595 30.877 43.394 1.00 34.92 74 LEU A N 1
ATOM 600 C CA . LEU A 1 75 ? 45.193 30.232 44.636 1.00 33.51 74 LEU A CA 1
ATOM 601 C C . LEU A 1 75 ? 43.709 30.337 44.931 1.00 29.89 74 LEU A C 1
ATOM 602 O O . LEU A 1 75 ? 43.312 30.610 46.064 1.00 35.43 74 LEU A O 1
ATOM 607 N N . GLY A 1 76 ? 42.888 30.071 43.922 1.00 32.58 75 GLY A N 1
ATOM 608 C CA . GLY A 1 76 ? 41.433 30.000 44.108 1.00 39.22 75 GLY A CA 1
ATOM 609 C C . GLY A 1 76 ? 40.677 31.299 43.865 1.00 37.40 75 GLY A C 1
ATOM 610 O O . GLY A 1 76 ? 39.449 31.342 43.918 1.00 39.07 75 GLY A O 1
ATOM 611 N N . ALA A 1 77 ? 41.401 32.388 43.655 1.00 32.92 76 ALA A N 1
ATOM 612 C CA . ALA A 1 77 ? 40.716 33.631 43.346 1.00 30.81 76 ALA A CA 1
ATOM 613 C C . ALA A 1 77 ? 40.043 33.502 41.999 1.00 29.68 76 ALA A C 1
ATOM 614 O O . ALA A 1 77 ? 40.554 32.800 41.120 1.00 29.08 76 ALA A O 1
ATOM 616 N N . GLN A 1 78 ? 38.920 34.220 41.807 1.00 25.33 77 GLN A N 1
ATOM 617 C CA . GLN A 1 78 ? 38.178 34.145 40.556 1.00 23.00 77 GLN A CA 1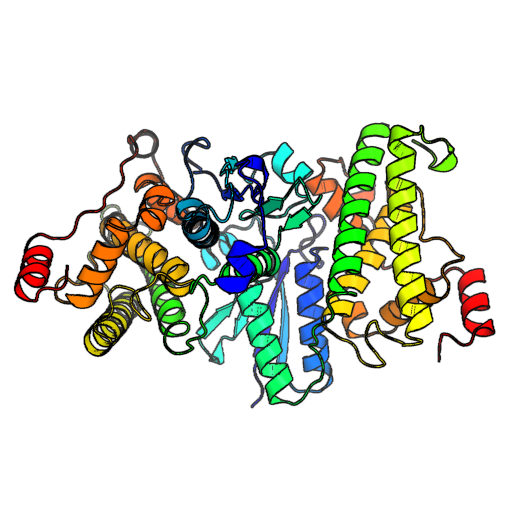
ATOM 618 C C . GLN A 1 78 ? 38.257 35.457 39.800 1.00 27.62 77 GLN A C 1
ATOM 619 O O . GLN A 1 78 ? 38.406 36.542 40.455 1.00 25.31 77 GLN A O 1
ATOM 625 N N . PRO A 1 79 ? 38.101 35.386 38.460 1.00 27.28 78 PRO A N 1
ATOM 626 C CA . PRO A 1 79 ? 37.999 36.622 37.732 1.00 22.71 78 PRO A CA 1
ATOM 627 C C . PRO A 1 79 ? 36.787 37.373 38.206 1.00 22.53 78 PRO A C 1
ATOM 628 O O . PRO A 1 79 ? 35.838 36.767 38.693 1.00 27.43 78 PRO A O 1
ATOM 632 N N . PRO A 1 80 ? 36.828 38.713 38.093 1.00 25.47 79 PRO A N 1
ATOM 633 C CA . PRO A 1 80 ? 37.933 39.510 37.573 1.00 23.45 79 PRO A CA 1
ATOM 634 C C . PRO A 1 80 ? 39.123 39.609 38.522 1.00 26.04 79 PRO A C 1
ATOM 635 O O . PRO A 1 80 ? 38.981 39.684 39.759 1.00 22.96 79 PRO A O 1
ATOM 639 N N . ILE A 1 81 ? 40.310 39.598 37.912 1.00 24.76 80 ILE A N 1
ATOM 640 C CA . ILE A 1 81 ? 41.569 39.777 38.608 1.00 21.77 80 ILE A CA 1
ATOM 641 C C . ILE A 1 81 ? 42.376 40.778 37.744 1.00 23.79 80 ILE A C 1
ATOM 642 O O . ILE A 1 81 ? 42.425 40.647 36.525 1.00 23.93 80 ILE A O 1
ATOM 647 N N . MET A 1 82 ? 43.031 41.745 38.381 1.00 23.87 81 MET A N 1
ATOM 648 C CA . MET A 1 82 ? 43.807 42.764 37.691 1.00 24.80 81 MET A CA 1
ATOM 649 C C . MET A 1 82 ? 45.239 42.734 38.179 1.00 25.11 81 MET A C 1
ATOM 650 O O . MET A 1 82 ? 45.482 42.659 39.431 1.00 26.07 81 MET A O 1
ATOM 655 N N . ILE A 1 83 ? 46.184 42.731 37.204 1.00 23.39 82 ILE A N 1
ATOM 656 C CA . ILE A 1 83 ? 47.604 42.659 37.486 1.00 24.26 82 ILE A CA 1
ATOM 657 C C . ILE A 1 83 ? 48.284 43.935 37.079 1.00 23.24 82 ILE A C 1
ATOM 658 O O . ILE A 1 83 ? 47.996 44.472 35.981 1.00 30.94 82 ILE A O 1
ATOM 663 N N . GLU A 1 84 ? 49.113 44.451 37.978 1.00 26.54 83 GLU A N 1
ATOM 664 C CA . GLU A 1 84 ? 49.968 45.637 37.630 1.00 24.64 83 GLU A CA 1
ATOM 665 C C . GLU A 1 84 ? 51.407 45.228 37.901 1.00 22.11 83 GLU A C 1
ATOM 666 O O . GLU A 1 84 ? 51.998 45.504 38.934 1.00 25.00 83 GLU A O 1
ATOM 672 N N . GLU A 1 85 ? 51.960 44.525 36.938 1.00 29.43 84 GLU A N 1
ATOM 673 C CA . GLU A 1 85 ? 53.236 43.845 37.114 1.00 34.47 84 GLU A CA 1
ATOM 674 C C . GLU A 1 85 ? 54.378 44.808 37.428 1.00 31.25 84 GLU A C 1
ATOM 675 O O . GLU A 1 85 ? 55.228 44.508 38.256 1.00 31.88 84 GLU A O 1
ATOM 681 N N . GLU A 1 86 ? 54.364 45.990 36.817 1.00 29.30 85 GLU A N 1
ATOM 682 C CA . GLU A 1 86 ? 55.458 46.922 37.024 1.00 33.21 85 GLU A CA 1
ATOM 683 C C . GLU A 1 86 ? 55.526 47.409 38.480 1.00 32.69 85 GLU A C 1
ATOM 684 O O . GLU A 1 86 ? 56.586 47.812 38.928 1.00 36.93 85 GLU A O 1
ATOM 690 N N . LYS A 1 87 ? 54.396 47.381 39.212 1.00 27.94 86 LYS A N 1
ATOM 691 C CA . LYS A 1 87 ? 54.394 47.660 40.662 1.00 26.63 86 LYS A CA 1
ATOM 692 C C . LYS A 1 87 ? 54.443 46.387 41.512 1.00 30.30 86 LYS A C 1
ATOM 693 O O . LYS A 1 87 ? 54.326 46.459 42.718 1.00 31.98 86 LYS A O 1
ATOM 699 N N . GLU A 1 88 ? 54.636 45.229 40.884 1.00 28.96 87 GLU A N 1
ATOM 700 C CA . GLU A 1 88 ? 54.522 43.921 41.555 1.00 34.75 87 GLU A CA 1
ATOM 701 C C . GLU A 1 88 ? 53.183 43.692 42.259 1.00 37.94 87 GLU A C 1
ATOM 702 O O . GLU A 1 88 ? 53.139 43.038 43.297 1.00 44.06 87 GLU A O 1
ATOM 708 N N . LEU A 1 89 ? 52.094 44.199 41.701 1.00 27.28 88 LEU A N 1
ATOM 709 C CA . LEU A 1 89 ? 50.803 44.142 42.391 1.00 26.63 88 LEU A CA 1
ATOM 710 C C . LEU A 1 89 ? 49.808 43.272 41.659 1.00 28.77 88 LEU A C 1
ATOM 711 O O . LEU A 1 89 ? 49.770 43.205 40.424 1.00 35.48 88 LEU A O 1
ATOM 716 N N . THR A 1 90 ? 49.007 42.573 42.454 1.00 28.48 89 THR A N 1
ATOM 717 C CA . THR A 1 90 ? 47.939 41.735 41.962 1.00 28.08 89 THR A CA 1
ATOM 718 C C . THR A 1 90 ? 46.677 42.084 42.746 1.00 30.40 89 THR A C 1
ATOM 719 O O . THR A 1 90 ? 46.660 41.989 43.963 1.00 43.51 89 THR A O 1
ATOM 723 N N . TYR A 1 91 ? 45.645 42.547 42.056 1.00 23.66 90 TYR A N 1
ATOM 724 C CA . TYR A 1 91 ? 44.379 42.900 42.695 1.00 22.16 90 TYR A CA 1
ATOM 725 C C . TYR A 1 91 ? 43.368 41.797 42.416 1.00 24.60 90 TYR A C 1
ATOM 726 O O . TYR A 1 91 ? 42.791 41.722 41.315 1.00 23.65 90 TYR A O 1
ATOM 735 N N . THR A 1 92 ? 43.140 40.928 43.402 1.00 22.98 91 THR A N 1
ATOM 736 C CA . THR A 1 92 ? 42.250 39.787 43.200 1.00 25.51 91 THR A CA 1
ATOM 737 C C . THR A 1 92 ? 40.841 40.055 43.729 1.00 25.76 91 THR A C 1
ATOM 738 O O . THR A 1 92 ? 39.908 39.389 43.308 1.00 29.01 91 THR A O 1
ATOM 742 N N . ASP A 1 93 ? 40.675 41.058 44.596 1.00 22.62 92 ASP A N 1
ATOM 743 C CA . ASP A 1 93 ? 39.433 41.340 45.283 1.00 21.59 92 ASP A CA 1
ATOM 744 C C . ASP A 1 93 ? 38.803 42.537 44.611 1.00 24.74 92 ASP A C 1
ATOM 745 O O . ASP A 1 93 ? 39.517 43.502 44.265 1.00 26.08 92 ASP A O 1
ATOM 750 N N . ASN A 1 94 ? 37.496 42.485 44.399 1.00 21.13 93 ASN A N 1
ATOM 751 C CA . ASN A 1 94 ? 36.815 43.568 43.638 1.00 22.68 93 ASN A CA 1
ATOM 752 C C . ASN A 1 94 ? 36.979 44.925 44.305 1.00 21.86 93 ASN A C 1
ATOM 753 O O . ASN A 1 94 ? 36.990 45.992 43.610 1.00 26.00 93 ASN A O 1
ATOM 758 N N . ARG A 1 95 ? 37.111 44.948 45.632 1.00 22.68 94 ARG A N 1
ATOM 759 C CA . ARG A 1 95 ? 37.365 46.234 46.329 1.00 24.75 94 ARG A CA 1
ATOM 760 C C . ARG A 1 95 ? 38.732 46.825 45.863 1.00 28.16 94 ARG A C 1
ATOM 761 O O . ARG A 1 95 ? 38.862 48.035 45.641 1.00 28.60 94 ARG A O 1
ATOM 769 N N . GLU A 1 96 ? 39.742 45.973 45.763 1.00 23.92 95 GLU A N 1
ATOM 770 C CA . GLU A 1 96 ? 41.092 46.342 45.342 1.00 25.95 95 GLU A CA 1
ATOM 771 C C . GLU A 1 96 ? 41.117 46.833 43.885 1.00 27.50 95 GLU A C 1
ATOM 772 O O . GLU A 1 96 ? 41.718 47.869 43.573 1.00 25.70 95 GLU A O 1
ATOM 778 N N . ILE A 1 97 ? 40.426 46.120 42.998 1.00 21.21 96 ILE A N 1
ATOM 779 C CA . ILE A 1 97 ? 40.410 46.477 41.557 1.00 19.57 96 ILE A CA 1
ATOM 780 C C . ILE A 1 97 ? 39.728 47.822 41.433 1.00 22.88 96 ILE A C 1
ATOM 781 O O . ILE A 1 97 ? 40.266 48.738 40.799 1.00 26.23 96 ILE A O 1
ATOM 786 N N . GLU A 1 98 ? 38.564 47.976 42.040 1.00 20.53 97 GLU A N 1
ATOM 787 C CA . GLU A 1 98 ? 37.840 49.261 41.945 1.00 22.93 97 GLU A CA 1
ATOM 788 C C . GLU A 1 98 ? 38.680 50.391 42.527 1.00 22.78 97 GLU A C 1
ATOM 789 O O . GLU A 1 98 ? 38.708 51.495 41.982 1.00 24.37 97 GLU A O 1
ATOM 795 N N . GLY A 1 99 ? 39.327 50.106 43.667 1.00 22.17 98 GLY A N 1
ATOM 796 C CA . GLY A 1 99 ? 40.176 51.097 44.379 1.00 23.64 98 GLY A CA 1
ATOM 797 C C . GLY A 1 99 ? 41.270 51.655 43.486 1.00 25.84 98 GLY A C 1
ATOM 798 O O . GLY A 1 99 ? 41.548 52.871 43.446 1.00 26.64 98 GLY A O 1
ATOM 799 N N . ARG A 1 100 ? 41.911 50.775 42.755 1.00 24.57 99 ARG A N 1
ATOM 800 C CA . ARG A 1 100 ? 43.018 51.191 41.886 1.00 25.86 99 ARG A CA 1
ATOM 801 C C . ARG A 1 100 ? 42.476 52.023 40.702 1.00 27.61 99 ARG A C 1
ATOM 802 O O . ARG A 1 100 ? 43.052 53.051 40.319 1.00 28.00 99 ARG A O 1
ATOM 810 N N . ILE A 1 101 ? 41.357 51.598 40.126 1.00 23.34 100 ILE A N 1
ATOM 811 C CA . ILE A 1 101 ? 40.767 52.329 38.985 1.00 22.38 100 ILE A CA 1
ATOM 812 C C . ILE A 1 101 ? 40.244 53.682 39.471 1.00 23.25 100 ILE A C 1
ATOM 813 O O . ILE A 1 101 ? 40.408 54.691 38.781 1.00 24.98 100 ILE A O 1
ATOM 818 N N . PHE A 1 102 ? 39.640 53.725 40.656 1.00 24.47 101 PHE A N 1
ATOM 819 C CA . PHE A 1 102 ? 39.130 54.951 41.276 1.00 24.99 101 PHE A CA 1
ATOM 820 C C . PHE A 1 102 ? 40.275 55.944 41.471 1.00 31.86 101 PHE A C 1
ATOM 821 O O . PHE A 1 102 ? 40.100 57.159 41.218 1.00 29.76 101 PHE A O 1
ATOM 829 N N . HIS A 1 103 ? 41.418 55.436 41.922 1.00 24.83 102 HIS A N 1
ATOM 830 C CA . HIS A 1 103 ? 42.592 56.271 42.208 1.00 24.23 102 HIS A CA 1
ATOM 831 C C . HIS A 1 103 ? 43.046 56.928 40.928 1.00 26.69 102 HIS A C 1
ATOM 832 O O . HIS A 1 103 ? 43.229 58.166 40.883 1.00 31.19 102 HIS A O 1
ATOM 839 N N . LEU A 1 104 ? 43.260 56.112 39.902 1.00 25.94 103 LEU A N 1
ATOM 840 C CA . LEU A 1 104 ? 43.724 56.562 38.600 1.00 26.12 103 LEU A CA 1
ATOM 841 C C . LEU A 1 104 ? 42.731 57.562 37.974 1.00 27.10 103 LEU A C 1
ATOM 842 O O . LEU A 1 104 ? 43.164 58.580 37.419 1.00 28.95 103 LEU A O 1
ATOM 847 N N . ALA A 1 105 ? 41.437 57.254 37.998 1.00 24.55 104 ALA A N 1
ATOM 848 C CA . ALA A 1 105 ? 40.397 58.196 37.504 1.00 23.88 104 ALA A CA 1
ATOM 849 C C . ALA A 1 105 ? 40.565 59.582 38.181 1.00 27.29 104 ALA A C 1
ATOM 850 O O . ALA A 1 105 ? 40.462 60.634 37.509 1.00 29.27 104 ALA A O 1
ATOM 852 N N . LYS A 1 106 ? 40.742 59.592 39.509 1.00 26.57 105 LYS A N 1
ATOM 853 C CA . LYS A 1 106 ? 40.863 60.841 40.279 1.00 28.61 105 LYS A CA 1
ATOM 854 C C . LYS A 1 106 ? 42.113 61.572 39.846 1.00 34.80 105 LYS A C 1
ATOM 855 O O . LYS A 1 106 ? 42.090 62.806 39.607 1.00 34.20 105 LYS A O 1
ATOM 861 N N . GLU A 1 107 ? 43.205 60.822 39.745 1.00 29.07 106 GLU A N 1
ATOM 862 C CA . GLU A 1 107 ? 44.526 61.386 39.508 1.00 36.26 106 GLU A CA 1
ATOM 863 C C . GLU A 1 107 ? 44.550 62.113 38.178 1.00 42.66 106 GLU A C 1
ATOM 864 O O . GLU A 1 107 ? 45.247 63.134 38.016 1.00 37.97 106 GLU A O 1
ATOM 870 N N . PHE A 1 108 ? 43.776 61.599 37.233 1.00 29.21 107 PHE A N 1
ATOM 871 C CA . PHE A 1 108 ? 43.700 62.197 35.898 1.00 32.01 107 PHE A CA 1
ATOM 872 C C . PHE A 1 108 ? 42.382 62.957 35.607 1.00 28.89 107 PHE A C 1
ATOM 873 O O . PHE A 1 108 ? 42.030 63.180 34.435 1.00 32.22 107 PHE A O 1
ATOM 881 N N . ASN A 1 109 ? 41.686 63.374 36.652 1.00 30.21 108 ASN A N 1
ATOM 882 C CA . ASN A 1 109 ? 40.490 64.223 36.511 1.00 29.97 108 ASN A CA 1
ATOM 883 C C . ASN A 1 109 ? 39.354 63.610 35.693 1.00 36.95 108 ASN A C 1
ATOM 884 O O . ASN A 1 109 ? 38.634 64.339 34.995 1.00 31.80 108 ASN A O 1
ATOM 889 N N . VAL A 1 110 ? 39.178 62.271 35.772 1.00 29.16 109 VAL A N 1
ATOM 890 C CA . VAL A 1 110 ? 38.156 61.585 35.004 1.00 29.25 109 VAL A CA 1
ATOM 891 C C . VAL A 1 110 ? 36.918 61.364 35.861 1.00 34.31 109 VAL A C 1
ATOM 892 O O . VAL A 1 110 ? 37.025 60.882 36.971 1.00 31.02 109 VAL A O 1
ATOM 896 N N . PRO A 1 111 ? 35.749 61.794 35.389 1.00 28.36 110 PRO A N 1
ATOM 897 C CA . PRO A 1 111 ? 34.517 61.732 36.158 1.00 26.21 110 PRO A CA 1
ATOM 898 C C . PRO A 1 111 ? 33.827 60.377 36.121 1.00 29.11 110 PRO A C 1
ATOM 899 O O . PRO A 1 111 ? 32.603 60.276 35.933 1.00 28.58 110 PRO A O 1
ATOM 903 N N . LEU A 1 112 ? 34.603 59.339 36.347 1.00 26.21 111 LEU A N 1
ATOM 904 C CA . LEU A 1 112 ? 34.103 57.972 36.180 1.00 27.56 111 LEU A CA 1
ATOM 905 C C . LEU A 1 112 ? 33.365 57.435 37.396 1.00 31.02 111 LEU A C 1
ATOM 906 O O . LEU A 1 112 ? 32.542 56.524 37.256 1.00 26.61 111 LEU A O 1
ATOM 911 N N . PHE A 1 113 ? 33.661 57.961 38.585 1.00 26.39 112 PHE A N 1
ATOM 912 C CA . PHE A 1 113 ? 33.051 57.457 39.804 1.00 23.52 112 PHE A CA 1
ATOM 913 C C . PHE A 1 113 ? 32.287 58.530 40.498 1.00 30.31 112 PHE A C 1
ATOM 914 O O . PHE A 1 113 ? 32.816 59.647 40.717 1.00 30.19 112 PHE A O 1
ATOM 922 N N . GLU A 1 114 ? 31.060 58.165 40.842 1.00 26.64 113 GLU A N 1
ATOM 923 C CA . GLU A 1 114 ? 30.147 59.006 41.621 1.00 28.33 113 GLU A CA 1
ATOM 924 C C . GLU A 1 114 ? 29.386 58.139 42.610 1.00 30.78 113 GLU A C 1
ATOM 925 O O . GLU A 1 114 ? 29.442 56.913 42.531 1.00 31.88 113 GLU A O 1
ATOM 931 N N . LYS A 1 115 ? 28.754 58.763 43.597 1.00 32.66 114 LYS A N 1
ATOM 932 C CA . LYS A 1 115 ? 27.878 58.059 44.535 1.00 32.65 114 LYS A CA 1
ATOM 933 C C . LYS A 1 115 ? 26.436 58.510 44.348 1.00 35.66 114 LYS A C 1
ATOM 934 O O . LYS A 1 115 ? 26.129 59.699 44.298 1.00 42.30 114 LYS A O 1
ATOM 940 N N . ASP A 1 116 ? 25.544 57.544 44.165 1.00 30.38 115 ASP A N 1
ATOM 941 C CA . ASP A 1 116 ? 24.158 57.867 43.898 1.00 27.91 115 ASP A CA 1
ATOM 942 C C . ASP A 1 116 ? 23.336 56.708 44.420 1.00 30.47 115 ASP A C 1
ATOM 943 O O . ASP A 1 116 ? 23.350 55.613 43.822 1.00 32.43 115 ASP A O 1
ATOM 948 N N . PRO A 1 117 ? 22.651 56.910 45.546 1.00 36.84 116 PRO A N 1
ATOM 949 C CA . PRO A 1 117 ? 21.901 55.797 46.138 1.00 38.97 116 PRO A CA 1
ATOM 950 C C . PRO A 1 117 ? 20.592 55.503 45.370 1.00 28.99 116 PRO A C 1
ATOM 951 O O . PRO A 1 117 ? 20.116 54.374 45.407 1.00 44.08 116 PRO A O 1
ATOM 955 N N . SER A 1 118 ? 20.088 56.472 44.621 1.00 35.51 117 SER A N 1
ATOM 956 C CA . SER A 1 118 ? 18.971 56.230 43.709 1.00 45.99 117 SER A CA 1
ATOM 957 C C . SER A 1 118 ? 19.380 55.156 42.701 1.00 45.87 117 SER A C 1
ATOM 958 O O . SER A 1 118 ? 18.686 54.166 42.515 1.00 38.23 117 SER A O 1
ATOM 961 N N . ALA A 1 119 ? 20.525 55.367 42.076 1.00 33.05 118 ALA A N 1
ATOM 962 C CA . ALA A 1 119 ? 21.009 54.473 41.011 1.00 36.01 118 ALA A CA 1
ATOM 963 C C . ALA A 1 119 ? 21.315 53.082 41.553 1.00 34.33 118 ALA A C 1
ATOM 964 O O . ALA A 1 119 ? 20.970 52.051 40.937 1.00 30.32 118 ALA A O 1
ATOM 966 N N A GLU A 1 120 ? 21.986 53.036 42.706 0.50 30.35 119 GLU A N 1
ATOM 967 N N B GLU A 1 120 ? 22.032 53.060 42.661 0.50 24.04 119 GLU A N 1
ATOM 968 C CA A GLU A 1 120 ? 22.400 51.762 43.328 0.50 30.17 119 GLU A CA 1
ATOM 969 C CA B GLU A 1 120 ? 22.395 51.818 43.309 0.50 25.97 119 GLU A CA 1
ATOM 970 C C A GLU A 1 120 ? 21.216 50.882 43.698 0.50 35.64 119 GLU A C 1
ATOM 971 C C B GLU A 1 120 ? 21.143 50.956 43.483 0.50 23.73 119 GLU A C 1
ATOM 972 O O A GLU A 1 120 ? 21.293 49.642 43.637 0.50 26.77 119 GLU A O 1
ATOM 973 O O B GLU A 1 120 ? 21.052 49.826 42.998 0.50 27.87 119 GLU A O 1
ATOM 984 N N . LYS A 1 121 ? 20.136 51.514 44.147 1.00 29.26 120 LYS A N 1
ATOM 985 C CA . LYS A 1 121 ? 18.927 50.759 44.474 1.00 27.55 120 LYS A CA 1
ATOM 986 C C . LYS A 1 121 ? 18.194 50.280 43.214 1.00 31.41 120 LYS A C 1
ATOM 987 O O . LYS A 1 121 ? 17.680 49.169 43.164 1.00 29.93 120 LYS A O 1
ATOM 993 N N . ARG A 1 122 ? 18.190 51.086 42.179 1.00 26.75 121 ARG A N 1
ATOM 994 C CA . ARG A 1 122 ? 17.434 50.758 40.988 1.00 28.98 121 ARG A CA 1
ATOM 995 C C . ARG A 1 122 ? 18.100 49.550 40.302 1.00 32.86 121 ARG A C 1
ATOM 996 O O . ARG A 1 122 ? 17.426 48.648 39.818 1.00 31.59 121 ARG A O 1
ATOM 1004 N N . ILE A 1 123 ? 19.423 49.613 40.205 1.00 23.27 122 ILE A N 1
ATOM 1005 C CA . ILE A 1 123 ? 20.200 48.531 39.565 1.00 23.57 122 ILE A CA 1
ATOM 1006 C C . ILE A 1 123 ? 19.984 47.217 40.297 1.00 26.11 122 ILE A C 1
ATOM 1007 O O . ILE A 1 123 ? 19.752 46.152 39.680 1.00 25.48 122 ILE A O 1
ATOM 1012 N N . GLU A 1 124 ? 20.146 47.238 41.607 1.00 25.03 123 GLU A N 1
ATOM 1013 C CA . GLU A 1 124 ? 20.017 46.013 42.424 1.00 24.98 123 GLU A CA 1
ATOM 1014 C C . GLU A 1 124 ? 18.590 45.467 42.298 1.00 28.59 123 GLU A C 1
ATOM 1015 O O . GLU A 1 124 ? 18.375 44.255 42.127 1.00 27.01 123 GLU A O 1
ATOM 1021 N N . ASN A 1 125 ? 17.600 46.356 42.366 1.00 27.77 124 ASN A N 1
ATOM 1022 C CA . ASN A 1 125 ? 16.226 45.893 42.421 1.00 26.86 124 ASN A CA 1
ATOM 1023 C C . ASN A 1 125 ? 15.843 45.265 41.067 1.00 25.91 124 ASN A C 1
ATOM 1024 O O . ASN A 1 125 ? 15.137 44.236 40.993 1.00 23.62 124 ASN A O 1
ATOM 1029 N N . LEU A 1 126 ? 16.323 45.887 39.983 1.00 22.08 125 LEU A N 1
ATOM 1030 C CA . LEU A 1 126 ? 16.045 45.339 38.642 1.00 20.84 125 LEU A CA 1
ATOM 1031 C C . LEU A 1 126 ? 16.621 43.917 38.539 1.00 26.24 125 LEU A C 1
ATOM 1032 O O . LEU A 1 126 ? 15.919 42.949 38.146 1.00 25.18 125 LEU A O 1
ATOM 1037 N N . TYR A 1 127 ? 17.910 43.788 38.840 1.00 19.78 126 TYR A N 1
ATOM 1038 C CA . TYR A 1 127 ? 18.567 42.476 38.563 1.00 22.02 126 TYR A CA 1
ATOM 1039 C C . TYR A 1 127 ? 18.088 41.401 39.518 1.00 26.47 126 TYR A C 1
ATOM 1040 O O . TYR A 1 127 ? 17.968 40.243 39.139 1.00 25.42 126 TYR A O 1
ATOM 1049 N N . ARG A 1 128 ? 17.782 41.795 40.747 1.00 27.44 127 ARG A N 1
ATOM 1050 C CA . ARG A 1 128 ? 17.180 40.863 41.733 1.00 26.81 127 ARG A CA 1
ATOM 1051 C C . ARG A 1 128 ? 15.851 40.291 41.201 1.00 22.20 127 ARG A C 1
ATOM 1052 O O . ARG A 1 128 ? 15.589 39.060 41.242 1.00 24.41 127 ARG A O 1
ATOM 1060 N N . ASN A 1 129 ? 14.988 41.149 40.685 1.00 22.62 128 ASN A N 1
ATOM 1061 C CA . ASN A 1 129 ? 13.729 40.627 40.170 1.00 23.80 128 ASN A CA 1
ATOM 1062 C C . ASN A 1 129 ? 13.893 39.779 38.892 1.00 24.36 128 ASN A C 1
ATOM 1063 O O . ASN A 1 129 ? 13.166 38.810 38.678 1.00 23.37 128 ASN A O 1
ATOM 1068 N N . PHE A 1 130 ? 14.845 40.163 38.046 1.00 20.46 129 PHE A N 1
ATOM 1069 C CA . PHE A 1 130 ? 15.185 39.368 36.856 1.00 22.27 129 PHE A CA 1
ATOM 1070 C C . PHE A 1 130 ? 15.593 37.956 37.299 1.00 21.79 129 PHE A C 1
ATOM 1071 O O . PHE A 1 130 ? 15.104 36.985 36.760 1.00 24.47 129 PHE A O 1
ATOM 1079 N N . LYS A 1 131 ? 16.508 37.870 38.264 1.00 18.90 130 LYS A N 1
ATOM 1080 C CA . LYS A 1 131 ? 17.005 36.538 38.711 1.00 20.50 130 LYS A CA 1
ATOM 1081 C C . LYS A 1 131 ? 15.850 35.694 39.258 1.00 23.31 130 LYS A C 1
ATOM 1082 O O . LYS A 1 131 ? 15.749 34.455 38.998 1.00 25.46 130 LYS A O 1
ATOM 1088 N N . LEU A 1 132 ? 14.977 36.321 40.059 1.00 22.12 131 LEU A N 1
ATOM 1089 C CA . LEU A 1 132 ? 13.786 35.594 40.564 1.00 23.63 131 LEU A CA 1
ATOM 1090 C C . LEU A 1 132 ? 12.930 35.044 39.424 1.00 24.20 131 LEU A C 1
ATOM 1091 O O . LEU A 1 132 ? 12.493 33.867 39.464 1.00 22.30 131 LEU A O 1
ATOM 1096 N N . PHE A 1 133 ? 12.683 35.849 38.404 1.00 22.01 132 PHE A N 1
ATOM 1097 C CA . PHE A 1 133 ? 11.826 35.442 37.300 1.00 24.78 132 PHE A CA 1
ATOM 1098 C C . PHE A 1 133 ? 12.518 34.335 36.477 1.00 24.01 132 PHE A C 1
ATOM 1099 O O . PHE A 1 133 ? 11.912 33.311 36.088 1.00 24.47 132 PHE A O 1
ATOM 1107 N N . LEU A 1 134 ? 13.818 34.516 36.259 1.00 21.30 133 LEU A N 1
ATOM 1108 C CA . LEU A 1 134 ? 14.603 33.505 35.533 1.00 22.62 133 LEU A CA 1
ATOM 1109 C C . LEU A 1 134 ? 14.456 32.174 36.232 1.00 24.01 133 LEU A C 1
ATOM 1110 O O . LEU A 1 134 ? 14.131 31.153 35.602 1.00 23.28 133 LEU A O 1
ATOM 1115 N N . ARG A 1 135 ? 14.710 32.150 37.529 1.00 21.39 134 ARG A N 1
ATOM 1116 C CA . ARG A 1 135 ? 14.631 30.893 38.258 1.00 22.19 134 ARG A CA 1
ATOM 1117 C C . ARG A 1 135 ? 13.171 30.362 38.282 1.00 24.91 134 ARG A C 1
ATOM 1118 O O . ARG A 1 135 ? 12.927 29.157 38.055 1.00 23.22 134 ARG A O 1
ATOM 1126 N N . ALA A 1 136 ? 12.184 31.234 38.533 1.00 20.58 135 ALA A N 1
ATOM 1127 C CA . ALA A 1 136 ? 10.784 30.761 38.631 1.00 21.36 135 ALA A CA 1
ATOM 1128 C C . ALA A 1 136 ? 10.311 30.192 37.293 1.00 22.32 135 ALA A C 1
ATOM 1129 O O . ALA A 1 136 ? 9.665 29.135 37.258 1.00 23.26 135 ALA A O 1
ATOM 1131 N N . LYS A 1 137 ? 10.626 30.854 36.185 1.00 23.94 136 LYS A N 1
ATOM 1132 C CA . LYS A 1 137 ? 10.100 30.391 34.913 1.00 22.28 136 LYS A CA 1
ATOM 1133 C C . LYS A 1 137 ? 10.799 29.102 34.466 1.00 23.33 136 LYS A C 1
ATOM 1134 O O . LYS A 1 137 ? 10.153 28.142 33.945 1.00 26.34 136 LYS A O 1
ATOM 1140 N N . VAL A 1 138 ? 12.104 29.078 34.706 1.00 22.19 137 VAL A N 1
ATOM 1141 C CA . VAL A 1 138 ? 12.894 27.845 34.352 1.00 25.83 137 VAL A CA 1
ATOM 1142 C C . VAL A 1 138 ? 12.358 26.629 35.080 1.00 27.41 137 VAL A C 1
ATOM 1143 O O . VAL A 1 138 ? 12.226 25.526 34.514 1.00 29.01 137 VAL A O 1
ATOM 1147 N N . GLU A 1 139 ? 12.052 26.798 36.353 1.00 25.96 138 GLU A N 1
ATOM 1148 C CA . GLU A 1 139 ? 11.513 25.673 37.142 1.00 25.34 138 GLU A CA 1
ATOM 1149 C C . GLU A 1 139 ? 10.068 25.342 36.706 1.00 32.18 138 GLU A C 1
ATOM 1150 O O . GLU A 1 139 ? 9.632 24.169 36.692 1.00 27.31 138 GLU A O 1
ATOM 1156 N N . PHE A 1 140 ? 9.313 26.361 36.339 1.00 26.30 139 PHE A N 1
ATOM 1157 C CA . PHE A 1 140 ? 7.937 26.131 35.902 1.00 28.76 139 PHE A CA 1
ATOM 1158 C C . PHE A 1 140 ? 7.910 25.337 34.605 1.00 30.37 139 PHE A C 1
ATOM 1159 O O . PHE A 1 140 ? 7.010 24.489 34.370 1.00 31.37 139 PHE A O 1
ATOM 1167 N N . ASP A 1 141 ? 8.915 25.570 33.770 1.00 27.43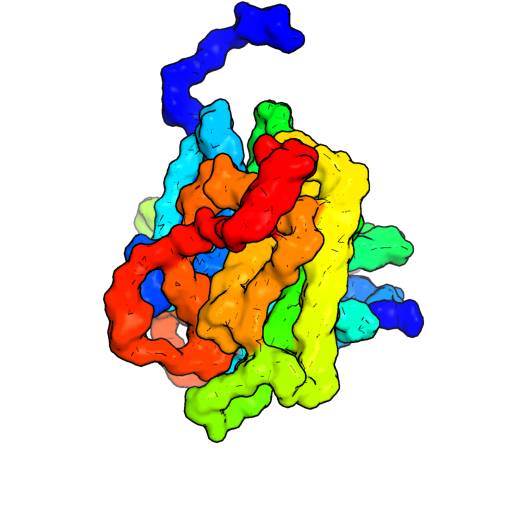 140 ASP A N 1
ATOM 1168 C CA . ASP A 1 141 ? 8.958 24.990 32.418 1.00 31.63 140 ASP A CA 1
ATOM 1169 C C . ASP A 1 141 ? 9.636 23.617 32.410 1.00 40.25 140 ASP A C 1
ATOM 1170 O O . ASP A 1 141 ? 9.684 22.963 31.383 1.00 31.70 140 ASP A O 1
ATOM 1175 N N . LYS A 1 142 ? 10.151 23.197 33.555 1.00 27.80 141 LYS A N 1
ATOM 1176 C CA . LYS A 1 142 ? 10.807 21.881 33.695 1.00 35.39 141 LYS A CA 1
ATOM 1177 C C . LYS A 1 142 ? 9.785 20.795 33.330 1.00 30.52 141 LYS A C 1
ATOM 1178 O O . LYS A 1 142 ? 8.671 20.779 33.844 1.00 34.07 141 LYS A O 1
ATOM 1184 N N . GLY A 1 143 ? 10.157 19.896 32.417 1.00 44.28 142 GLY A N 1
ATOM 1185 C CA . GLY A 1 143 ? 9.260 18.806 32.009 1.00 48.92 142 GLY A CA 1
ATOM 1186 C C . GLY A 1 143 ? 8.243 19.173 30.949 1.00 48.81 142 GLY A C 1
ATOM 1187 O O . GLY A 1 143 ? 7.239 18.489 30.766 1.00 59.74 142 GLY A O 1
ATOM 1188 N N . LYS A 1 144 ? 8.510 20.254 30.237 1.00 33.70 143 LYS A N 1
ATOM 1189 C CA . LYS A 1 144 ? 7.692 20.677 29.121 1.00 36.90 143 LYS A CA 1
ATOM 1190 C C . LYS A 1 144 ? 8.574 20.751 27.899 1.00 46.07 143 LYS A C 1
ATOM 1191 O O . LYS A 1 144 ? 9.691 21.243 27.988 1.00 38.52 143 LYS A O 1
ATOM 1197 N N . LYS A 1 145 ? 8.107 20.298 26.742 1.00 28.45 144 LYS A N 1
ATOM 1198 C CA . LYS A 1 145 ? 8.951 20.489 25.569 1.00 31.29 144 LYS A CA 1
ATOM 1199 C C . LYS A 1 145 ? 8.855 21.904 24.997 1.00 37.34 144 LYS A C 1
ATOM 1200 O O . LYS A 1 145 ? 9.872 22.502 24.650 1.00 39.94 144 LYS A O 1
ATOM 1206 N N . GLU A 1 146 ? 7.644 22.438 24.913 1.00 31.01 145 GLU A N 1
ATOM 1207 C CA . GLU A 1 146 ? 7.451 23.844 24.537 1.00 32.07 145 GLU A CA 1
ATOM 1208 C C . GLU A 1 146 ? 7.349 24.662 25.821 1.00 32.09 145 GLU A C 1
ATOM 1209 O O . GLU A 1 146 ? 6.543 24.341 26.675 1.00 30.15 145 GLU A O 1
ATOM 1215 N N . PRO A 1 147 ? 8.203 25.697 25.978 1.00 27.44 146 PRO A N 1
ATOM 1216 C CA . PRO A 1 147 ? 8.120 26.556 27.167 1.00 30.28 146 PRO A CA 1
ATOM 1217 C C . PRO A 1 147 ? 6.800 27.307 27.193 1.00 28.26 146 PRO A C 1
ATOM 1218 O O . PRO A 1 147 ? 6.160 27.531 26.164 1.00 30.15 146 PRO A O 1
ATOM 1222 N N . SER A 1 148 ? 6.419 27.718 28.388 1.00 27.05 147 SER A N 1
ATOM 1223 C CA . SER A 1 148 ? 5.232 28.532 28.557 1.00 22.93 147 SER A CA 1
ATOM 1224 C C . SER A 1 148 ? 5.438 29.923 27.969 1.00 25.70 147 SER A C 1
ATOM 1225 O O . SER A 1 148 ? 6.562 30.436 27.933 1.00 28.34 147 SER A O 1
ATOM 1228 N N . ARG A 1 149 ? 4.339 30.522 27.537 1.00 24.39 148 ARG A N 1
ATOM 1229 C CA . ARG A 1 149 ? 4.368 31.924 27.167 1.00 25.51 148 ARG A CA 1
ATOM 1230 C C . ARG A 1 149 ? 4.246 32.720 28.433 1.00 25.10 148 ARG A C 1
ATOM 1231 O O . ARG A 1 149 ? 3.515 32.349 29.354 1.00 26.41 148 ARG A O 1
ATOM 1239 N N . VAL A 1 150 ? 4.906 33.885 28.496 1.00 23.89 149 VAL A N 1
ATOM 1240 C CA . VAL A 1 150 ? 4.775 34.706 29.706 1.00 24.97 149 VAL A CA 1
ATOM 1241 C C . VAL A 1 150 ? 3.300 35.084 29.999 1.00 26.13 149 VAL A C 1
ATOM 1242 O O . VAL A 1 150 ? 2.890 35.108 31.167 1.00 30.28 149 VAL A O 1
ATOM 1246 N N . GLU A 1 151 ? 2.513 35.360 28.955 1.00 29.02 150 GLU A N 1
ATOM 1247 C CA . GLU A 1 151 ? 1.114 35.764 29.130 1.00 35.46 150 GLU A CA 1
ATOM 1248 C C . GLU A 1 151 ? 0.260 34.659 29.754 1.00 36.40 150 GLU A C 1
ATOM 1249 O O . GLU A 1 151 ? -0.757 34.951 30.376 1.00 38.13 150 GLU A O 1
ATOM 1255 N N . ASP A 1 152 ? 0.691 33.405 29.621 1.00 31.66 151 ASP A N 1
ATOM 1256 C CA . ASP A 1 152 ? -0.020 32.262 30.236 1.00 36.23 151 ASP A CA 1
ATOM 1257 C C . ASP A 1 152 ? 0.442 31.873 31.637 1.00 40.14 151 ASP A C 1
ATOM 1258 O O . ASP A 1 152 ? -0.001 30.850 32.165 1.00 38.53 151 ASP A O 1
ATOM 1263 N N . LEU A 1 153 ? 1.317 32.653 32.259 1.00 33.55 152 LEU A N 1
ATOM 1264 C CA . LEU A 1 153 ? 1.906 32.222 33.516 1.00 30.75 152 LEU A CA 1
ATOM 1265 C C . LEU A 1 153 ? 0.967 32.463 34.669 1.00 30.47 152 LEU A C 1
ATOM 1266 O O . LEU A 1 153 ? 0.284 33.484 34.682 1.00 32.64 152 LEU A O 1
ATOM 1271 N N . PRO A 1 154 ? 0.963 31.550 35.663 1.00 41.19 153 PRO A N 1
ATOM 1272 C CA . PRO A 1 154 ? 0.130 31.756 36.849 1.00 35.06 153 PRO A CA 1
ATOM 1273 C C . PRO A 1 154 ? 0.683 32.895 37.706 1.00 34.58 153 PRO A C 1
ATOM 1274 O O . PRO A 1 154 ? 1.873 33.216 37.612 1.00 31.71 153 PRO A O 1
ATOM 1278 N N . ALA A 1 155 ? -0.144 33.500 38.564 1.00 30.86 154 ALA A N 1
ATOM 1279 C CA . ALA A 1 155 ? 0.269 34.726 39.232 1.00 37.26 154 ALA A CA 1
ATOM 1280 C C . ALA A 1 155 ? 1.583 34.661 40.014 1.00 27.55 154 ALA A C 1
ATOM 1281 O O . ALA A 1 155 ? 2.334 35.635 40.034 1.00 32.85 154 ALA A O 1
ATOM 1283 N N . GLN A 1 156 ? 1.876 33.526 40.667 1.00 28.25 155 GLN A N 1
ATOM 1284 C CA . GLN A 1 156 ? 3.066 33.451 41.524 1.00 30.20 155 GLN A CA 1
ATOM 1285 C C . GLN A 1 156 ? 4.392 33.370 40.741 1.00 24.71 155 GLN A C 1
ATOM 1286 O O . GLN A 1 156 ? 5.455 33.634 41.330 1.00 31.94 155 GLN A O 1
ATOM 1292 N N . ILE A 1 157 ? 4.303 33.096 39.442 1.00 33.66 156 ILE A N 1
ATOM 1293 C CA . ILE A 1 157 ? 5.458 33.183 38.561 1.00 25.62 156 ILE A CA 1
ATOM 1294 C C . ILE A 1 157 ? 5.475 34.535 37.829 1.00 21.14 156 ILE A C 1
ATOM 1295 O O . ILE A 1 157 ? 6.514 35.183 37.732 1.00 29.99 156 ILE A O 1
ATOM 1300 N N . LYS A 1 158 ? 4.305 34.924 37.323 1.00 26.54 157 LYS A N 1
ATOM 1301 C CA . LYS A 1 158 ? 4.230 36.155 36.527 1.00 28.83 157 LYS A CA 1
ATOM 1302 C C . LYS A 1 158 ? 4.549 37.413 37.326 1.00 22.55 157 LYS A C 1
ATOM 1303 O O . LYS A 1 158 ? 5.103 38.396 36.757 1.00 27.26 157 LYS A O 1
ATOM 1309 N N . VAL A 1 159 ? 4.304 37.402 38.636 1.00 28.58 158 VAL A N 1
ATOM 1310 C CA . VAL A 1 159 ? 4.645 38.558 39.478 1.00 31.15 158 VAL A CA 1
ATOM 1311 C C . VAL A 1 159 ? 6.124 38.987 39.365 1.00 23.64 158 VAL A C 1
ATOM 1312 O O . VAL A 1 159 ? 6.406 40.171 39.327 1.00 26.33 158 VAL A O 1
ATOM 1316 N N . HIS A 1 160 ? 7.049 38.035 39.194 1.00 22.88 159 HIS A N 1
ATOM 1317 C CA . HIS A 1 160 ? 8.469 38.420 39.119 1.00 25.74 159 HIS A CA 1
ATOM 1318 C C . HIS A 1 160 ? 8.715 39.174 37.807 1.00 22.81 159 HIS A C 1
ATOM 1319 O O . HIS A 1 160 ? 9.502 40.133 37.754 1.00 29.43 159 HIS A O 1
ATOM 1326 N N . TYR A 1 161 ? 8.013 38.741 36.769 1.00 25.07 160 TYR A N 1
ATOM 1327 C CA . TYR A 1 161 ? 8.110 39.388 35.462 1.00 28.34 160 TYR A CA 1
ATOM 1328 C C . TYR A 1 161 ? 7.539 40.798 35.558 1.00 23.36 160 TYR A C 1
ATOM 1329 O O . TYR A 1 161 ? 8.075 41.716 34.998 1.00 25.73 160 TYR A O 1
ATOM 1338 N N . ASN A 1 162 ? 6.380 40.903 36.175 1.00 24.12 161 ASN A N 1
ATOM 1339 C CA . ASN A 1 162 ? 5.752 42.238 36.317 1.00 23.86 161 ASN A CA 1
ATOM 1340 C C . ASN A 1 162 ? 6.652 43.184 37.101 1.00 26.54 161 ASN A C 1
ATOM 1341 O O . ASN A 1 162 ? 6.768 44.383 36.715 1.00 27.58 161 ASN A O 1
ATOM 1346 N N . ARG A 1 163 ? 7.328 42.671 38.148 1.00 22.45 162 ARG A N 1
ATOM 1347 C CA . ARG A 1 163 ? 8.275 43.454 38.943 1.00 27.85 162 ARG A CA 1
ATOM 1348 C C . ARG A 1 163 ? 9.486 43.857 38.160 1.00 19.64 162 ARG A C 1
ATOM 1349 O O . ARG A 1 163 ? 9.996 44.973 38.313 1.00 28.68 162 ARG A O 1
ATOM 1357 N N . VAL A 1 164 ? 9.964 42.958 37.292 1.00 26.76 163 VAL A N 1
ATOM 1358 C CA . VAL A 1 164 ? 10.988 43.355 36.320 1.00 25.71 163 VAL A CA 1
ATOM 1359 C C . VAL A 1 164 ? 10.516 44.542 35.489 1.00 22.33 163 VAL A C 1
ATOM 1360 O O . VAL A 1 164 ? 11.205 45.535 35.368 1.00 24.15 163 VAL A O 1
ATOM 1364 N N . CYS A 1 165 ? 9.332 44.437 34.894 1.00 25.48 164 CYS A N 1
ATOM 1365 C CA . CYS A 1 165 ? 8.818 45.507 34.055 1.00 20.85 164 CYS A CA 1
ATOM 1366 C C . CYS A 1 165 ? 8.641 46.822 34.846 1.00 20.87 164 CYS A C 1
ATOM 1367 O O . CYS A 1 165 ? 8.975 47.902 34.363 1.00 26.61 164 CYS A O 1
ATOM 1370 N N . GLU A 1 166 ? 8.179 46.682 36.098 1.00 25.96 165 GLU A N 1
ATOM 1371 C CA . GLU A 1 166 ? 8.078 47.864 37.008 1.00 22.56 165 GLU A CA 1
ATOM 1372 C C . GLU A 1 166 ? 9.419 48.564 37.179 1.00 26.80 165 GLU A C 1
ATOM 1373 O O . GLU A 1 166 ? 9.507 49.793 37.143 1.00 29.67 165 GLU A O 1
ATOM 1379 N N . GLN A 1 167 ? 10.483 47.807 37.412 1.00 27.26 166 GLN A N 1
ATOM 1380 C CA . GLN A 1 167 ? 11.833 48.416 37.643 1.00 29.15 166 GLN A CA 1
ATOM 1381 C C . GLN A 1 167 ? 12.414 49.040 36.363 1.00 27.06 166 GLN A C 1
ATOM 1382 O O . GLN A 1 167 ? 13.017 50.149 36.348 1.00 26.29 166 GLN A O 1
ATOM 1388 N N . LEU A 1 168 ? 12.215 48.338 35.256 1.00 22.53 167 LEU A N 1
ATOM 1389 C CA . LEU A 1 168 ? 12.556 48.881 33.935 1.00 24.04 167 LEU A CA 1
ATOM 1390 C C . LEU A 1 168 ? 11.805 50.194 33.705 1.00 25.58 167 LEU A C 1
ATOM 1391 O O . LEU A 1 168 ? 12.366 51.172 33.176 1.00 27.68 167 LEU A O 1
ATOM 1396 N N . SER A 1 169 ? 10.539 50.205 34.116 1.00 21.80 168 SER A N 1
ATOM 1397 C CA . SER A 1 169 ? 9.713 51.410 34.023 1.00 24.13 168 SER A CA 1
ATOM 1398 C C . SER A 1 169 ? 10.277 52.518 34.911 1.00 26.42 168 SER A C 1
ATOM 1399 O O . SER A 1 169 ? 10.358 53.658 34.474 1.00 25.57 168 SER A O 1
ATOM 1402 N N . ASN A 1 170 ? 10.701 52.161 36.123 1.00 26.08 169 ASN A N 1
ATOM 1403 C CA . ASN A 1 170 ? 11.305 53.135 37.067 1.00 26.23 169 ASN A CA 1
ATOM 1404 C C . ASN A 1 170 ? 12.578 53.783 36.498 1.00 31.43 169 ASN A C 1
ATOM 1405 O O . ASN A 1 170 ? 12.767 55.001 36.539 1.00 31.12 169 ASN A O 1
ATOM 1410 N N . ILE A 1 171 ? 13.427 52.964 35.909 1.00 24.84 170 ILE A N 1
ATOM 1411 C CA . ILE A 1 171 ? 14.601 53.459 35.201 1.00 24.38 170 ILE A CA 1
ATOM 1412 C C . ILE A 1 171 ? 14.280 54.333 33.966 1.00 26.23 170 ILE A C 1
ATOM 1413 O O . ILE A 1 171 ? 14.893 55.413 33.772 1.00 25.93 170 ILE A O 1
ATOM 1418 N N . ASP A 1 172 ? 13.320 53.904 33.148 1.00 24.28 171 ASP A N 1
ATOM 1419 C CA . ASP A 1 172 ? 12.823 54.757 32.087 1.00 22.58 171 ASP A CA 1
ATOM 1420 C C . ASP A 1 172 ? 12.428 56.127 32.629 1.00 24.82 171 ASP A C 1
ATOM 1421 O O . ASP A 1 172 ? 12.801 57.111 32.044 1.00 30.33 171 ASP A O 1
ATOM 1426 N N . GLN A 1 173 ? 11.672 56.120 33.732 1.00 23.89 172 GLN A N 1
ATOM 1427 C CA . GLN A 1 173 ? 11.163 57.354 34.351 1.00 31.44 172 GLN A CA 1
ATOM 1428 C C . GLN A 1 173 ? 12.307 58.235 34.833 1.00 35.86 172 GLN A C 1
ATOM 1429 O O . GLN A 1 173 ? 12.306 59.458 34.591 1.00 35.05 172 GLN A O 1
ATOM 1435 N N . LEU A 1 174 ? 13.287 57.627 35.493 1.00 28.91 173 LEU A N 1
ATOM 1436 C CA . LEU A 1 174 ? 14.481 58.365 35.931 1.00 28.49 173 LEU A CA 1
ATOM 1437 C C . LEU A 1 174 ? 15.238 59.008 34.772 1.00 31.95 173 LEU A C 1
ATOM 1438 O O . LEU A 1 174 ? 15.654 60.162 34.825 1.00 37.39 173 LEU A O 1
ATOM 1443 N N . LEU A 1 175 ? 15.431 58.263 33.693 1.00 23.29 174 LEU A N 1
ATOM 1444 C CA . LEU A 1 175 ? 16.111 58.786 32.548 1.00 24.86 174 LEU A CA 1
ATOM 1445 C C . LEU A 1 175 ? 15.338 59.901 31.879 1.00 33.04 174 LEU A C 1
ATOM 1446 O O . LEU A 1 175 ? 15.937 60.852 31.350 1.00 29.83 174 LEU A O 1
ATOM 1451 N N . SER A 1 176 ? 14.011 59.790 31.893 1.00 26.24 175 SER A N 1
ATOM 1452 C CA . SER A 1 176 ? 13.162 60.815 31.295 1.00 30.39 175 SER A CA 1
ATOM 1453 C C . SER A 1 176 ? 13.284 62.112 32.073 1.00 32.38 175 SER A C 1
ATOM 1454 O O . SER A 1 176 ? 13.415 63.181 31.471 1.00 36.71 175 SER A O 1
ATOM 1457 N N . GLU A 1 177 ? 13.215 62.016 33.395 1.00 29.96 176 GLU A N 1
ATOM 1458 C CA . GLU A 1 177 ? 13.412 63.214 34.222 1.00 41.70 176 GLU A CA 1
ATOM 1459 C C . GLU A 1 177 ? 14.838 63.779 34.172 1.00 42.31 176 GLU A C 1
ATOM 1460 O O . GLU A 1 177 ? 15.011 64.995 34.133 1.00 38.87 176 GLU A O 1
ATOM 1466 N N . ARG A 1 178 ? 15.852 62.921 34.145 1.00 32.58 177 ARG A N 1
ATOM 1467 C CA . ARG A 1 178 ? 17.251 63.379 34.092 1.00 34.35 177 ARG A CA 1
ATOM 1468 C C . ARG A 1 178 ? 17.636 63.979 32.741 1.00 39.11 177 ARG A C 1
ATOM 1469 O O . ARG A 1 178 ? 18.451 64.900 32.671 1.00 34.06 177 ARG A O 1
ATOM 1477 N N . LYS A 1 179 ? 17.046 63.458 31.673 1.00 29.18 178 LYS A N 1
ATOM 1478 C CA . LYS A 1 179 ? 17.375 63.835 30.298 1.00 27.78 178 LYS A CA 1
ATOM 1479 C C . LYS A 1 179 ? 18.853 63.694 29.909 1.00 30.32 178 LYS A C 1
ATOM 1480 O O . LYS A 1 179 ? 19.324 64.313 28.959 1.00 37.37 178 LYS A O 1
ATOM 1486 N N . SER A 1 180 ? 19.547 62.790 30.602 1.00 28.13 179 SER A N 1
ATOM 1487 C CA . SER A 1 180 ? 20.972 62.527 30.434 1.00 27.60 179 SER A CA 1
ATOM 1488 C C . SER A 1 180 ? 21.284 61.371 29.489 1.00 29.87 179 SER A C 1
ATOM 1489 O O . SER A 1 180 ? 20.464 60.486 29.314 1.00 29.62 179 SER A O 1
ATOM 1492 N N . ARG A 1 181 ? 22.452 61.447 28.850 1.00 25.52 180 ARG A N 1
ATOM 1493 C CA . ARG A 1 181 ? 22.933 60.428 27.917 1.00 27.95 180 ARG A CA 1
ATOM 1494 C C . ARG A 1 181 ? 23.233 59.139 28.664 1.00 23.95 180 ARG A C 1
ATOM 1495 O O . ARG A 1 181 ? 22.865 58.010 28.202 1.00 27.50 180 ARG A O 1
ATOM 1503 N N . TYR A 1 182 ? 23.987 59.313 29.748 1.00 23.27 181 TYR A N 1
ATOM 1504 C CA . TYR A 1 182 ? 24.283 58.220 30.683 1.00 26.33 181 TYR A CA 1
ATOM 1505 C C . TYR A 1 182 ? 23.361 58.347 31.901 1.00 29.38 181 TYR A C 1
ATOM 1506 O O . TYR A 1 182 ? 22.531 59.254 31.947 1.00 34.07 181 TYR A O 1
ATOM 1515 N N . LEU A 1 183 ? 23.448 57.435 32.873 1.00 22.83 182 LEU A N 1
ATOM 1516 C CA . LEU A 1 183 ? 22.489 57.355 33.935 1.00 22.69 182 LEU A CA 1
ATOM 1517 C C . LEU A 1 183 ? 22.540 58.586 34.819 1.00 29.00 182 LEU A C 1
ATOM 1518 O O . LEU A 1 183 ? 21.498 59.038 35.288 1.00 31.05 182 LEU A O 1
ATOM 1523 N N . LEU A 1 184 ? 23.734 59.116 35.041 1.00 26.20 183 LEU A N 1
ATOM 1524 C CA . LEU A 1 184 ? 23.908 60.281 35.950 1.00 35.11 183 LEU A CA 1
ATOM 1525 C C . LEU A 1 184 ? 24.213 61.606 35.299 1.00 35.11 183 LEU A C 1
ATOM 1526 O O . LEU A 1 184 ? 24.224 62.648 35.982 1.00 37.79 183 LEU A O 1
ATOM 1531 N N . GLY A 1 185 ? 24.510 61.600 34.012 1.00 24.08 184 GLY A N 1
ATOM 1532 C CA . GLY A 1 185 ? 24.925 62.796 33.325 1.00 26.09 184 GLY A CA 1
ATOM 1533 C C . GLY A 1 185 ? 25.485 62.479 31.967 1.00 27.67 184 GLY A C 1
ATOM 1534 O O . GLY A 1 185 ? 25.113 61.437 31.361 1.00 28.26 184 GLY A O 1
ATOM 1535 N N . ASN A 1 186 ? 26.347 63.372 31.479 1.00 30.65 185 ASN A N 1
ATOM 1536 C CA . ASN A 1 186 ? 26.884 63.275 30.129 1.00 27.58 185 ASN A CA 1
ATOM 1537 C C . ASN A 1 186 ? 28.046 62.289 29.981 1.00 30.13 185 ASN A C 1
ATOM 1538 O O . ASN A 1 186 ? 28.459 62.002 28.849 1.00 33.29 185 ASN A O 1
ATOM 1543 N N . SER A 1 187 ? 28.573 61.793 31.100 1.00 30.16 186 SER A N 1
ATOM 1544 C CA . SER A 1 187 ? 29.779 60.987 31.136 1.00 26.76 186 SER A CA 1
ATOM 1545 C C . SER A 1 187 ? 29.443 59.598 31.682 1.00 24.19 186 SER A C 1
ATOM 1546 O O . SER A 1 187 ? 28.598 59.452 32.593 1.00 26.85 186 SER A O 1
ATOM 1549 N N . MET A 1 188 ? 30.105 58.608 31.124 1.00 22.30 187 MET A N 1
ATOM 1550 C CA . MET A 1 188 ? 29.942 57.226 31.614 1.00 20.41 187 MET A CA 1
ATOM 1551 C C . MET A 1 188 ? 30.497 57.131 33.022 1.00 23.66 187 MET A C 1
ATOM 1552 O O . MET A 1 188 ? 31.577 57.636 33.286 1.00 27.80 187 MET A O 1
ATOM 1557 N N . THR A 1 189 ? 29.765 56.466 33.934 1.00 20.79 188 THR A N 1
ATOM 1558 C CA . THR A 1 189 ? 30.214 56.269 35.286 1.00 19.69 188 THR A CA 1
ATOM 1559 C C . THR A 1 189 ? 30.174 54.777 35.624 1.00 20.08 188 THR A C 1
ATOM 1560 O O . THR A 1 189 ? 29.692 53.975 34.834 1.00 24.31 188 THR A O 1
ATOM 1564 N N . GLU A 1 190 ? 30.618 54.437 36.840 1.00 19.91 189 GLU A N 1
ATOM 1565 C CA . GLU A 1 190 ? 30.577 53.044 37.292 1.00 19.98 189 GLU A CA 1
ATOM 1566 C C . GLU A 1 190 ? 29.148 52.466 37.246 1.00 24.53 189 GLU A C 1
ATOM 1567 O O . GLU A 1 190 ? 28.952 51.278 36.930 1.00 22.97 189 GLU A O 1
ATOM 1573 N N . TYR A 1 191 ? 28.13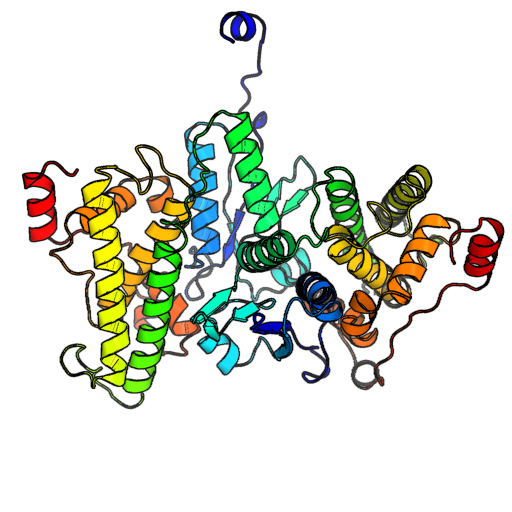0 53.301 37.473 1.00 21.46 190 TYR A N 1
ATOM 1574 C CA . TYR A 1 191 ? 26.763 52.824 37.418 1.00 24.06 190 TYR A CA 1
ATOM 1575 C C . TYR A 1 191 ? 26.356 52.348 36.024 1.00 21.86 190 TYR A C 1
ATOM 1576 O O . TYR A 1 191 ? 25.622 51.380 35.903 1.00 22.74 190 TYR A O 1
ATOM 1585 N N . ASP A 1 192 ? 26.842 53.006 34.964 1.00 19.73 191 ASP A N 1
ATOM 1586 C CA . ASP A 1 192 ? 26.656 52.507 33.591 1.00 20.12 191 ASP A CA 1
ATOM 1587 C C . ASP A 1 192 ? 27.369 51.207 33.384 1.00 18.32 191 ASP A C 1
ATOM 1588 O O . ASP A 1 192 ? 26.889 50.339 32.632 1.00 21.91 191 ASP A O 1
ATOM 1593 N N . CYS A 1 193 ? 28.528 51.100 34.023 1.00 18.50 192 CYS A N 1
ATOM 1594 C CA . CYS A 1 193 ? 29.364 49.913 33.888 1.00 17.58 192 CYS A CA 1
ATOM 1595 C C . CYS A 1 193 ? 28.655 48.698 34.537 1.00 20.13 192 CYS A C 1
ATOM 1596 O O . CYS A 1 193 ? 28.965 47.541 34.196 1.00 23.11 192 CYS A O 1
ATOM 1599 N N . GLU A 1 194 ? 27.667 48.961 35.412 1.00 21.74 193 GLU A N 1
ATOM 1600 C CA . GLU A 1 194 ? 26.848 47.928 36.055 1.00 16.84 193 GLU A CA 1
ATOM 1601 C C . GLU A 1 194 ? 25.494 47.728 35.352 1.00 20.60 193 GLU A C 1
ATOM 1602 O O . GLU A 1 194 ? 25.071 46.602 35.062 1.00 22.06 193 GLU A O 1
ATOM 1608 N N . LEU A 1 195 ? 24.807 48.817 35.074 1.00 18.29 194 LEU A N 1
ATOM 1609 C CA . LEU A 1 195 ? 23.451 48.718 34.460 1.00 16.53 194 LEU A CA 1
ATOM 1610 C C . LEU A 1 195 ? 23.477 48.308 33.002 1.00 18.77 194 LEU A C 1
ATOM 1611 O O . LEU A 1 195 ? 22.615 47.577 32.572 1.00 23.66 194 LEU A O 1
ATOM 1616 N N . MET A 1 196 ? 24.402 48.829 32.183 1.00 19.25 195 MET A N 1
ATOM 1617 C CA . MET A 1 196 ? 24.280 48.549 30.760 1.00 22.45 195 MET A CA 1
ATOM 1618 C C . MET A 1 196 ? 24.500 47.024 30.521 1.00 22.01 195 MET A C 1
ATOM 1619 O O . MET A 1 196 ? 23.694 46.387 29.848 1.00 21.78 195 MET A O 1
ATOM 1624 N N . PRO A 1 197 ? 25.547 46.454 31.137 1.00 18.48 196 PRO A N 1
ATOM 1625 C CA . PRO A 1 197 ? 25.612 44.942 30.971 1.00 17.73 196 PRO A CA 1
ATOM 1626 C C . PRO A 1 197 ? 24.376 44.199 31.501 1.00 25.11 196 PRO A C 1
ATOM 1627 O O . PRO A 1 197 ? 23.878 43.319 30.834 1.00 23.01 196 PRO A O 1
ATOM 1631 N N . ARG A 1 198 ? 23.821 44.628 32.636 1.00 22.06 197 ARG A N 1
ATOM 1632 C CA . ARG A 1 198 ? 22.615 43.986 33.178 1.00 17.64 197 ARG A CA 1
ATOM 1633 C C . ARG A 1 198 ? 21.428 44.105 32.195 1.00 17.68 197 ARG A C 1
ATOM 1634 O O . ARG A 1 198 ? 20.679 43.147 31.934 1.00 20.41 197 ARG A O 1
ATOM 1642 N N . LEU A 1 199 ? 21.236 45.298 31.647 1.00 18.67 198 LEU A N 1
ATOM 1643 C CA . LEU A 1 199 ? 20.184 45.486 30.680 1.00 22.81 198 LEU A CA 1
ATOM 1644 C C . LEU A 1 199 ? 20.357 44.591 29.468 1.00 19.93 198 LEU A C 1
ATOM 1645 O O . LEU A 1 199 ? 19.395 44.003 29.006 1.00 22.20 198 LEU A O 1
ATOM 1650 N N . HIS A 1 200 ? 21.575 44.519 28.951 1.00 22.32 199 HIS A N 1
ATOM 1651 C CA . HIS A 1 200 ? 21.832 43.713 27.754 1.00 21.14 199 HIS A CA 1
ATOM 1652 C C . HIS A 1 200 ? 21.619 42.239 28.066 1.00 22.00 199 HIS A C 1
ATOM 1653 O O . HIS A 1 200 ? 20.984 41.523 27.272 1.00 22.67 199 HIS A O 1
ATOM 1660 N N . HIS A 1 201 ? 22.084 41.781 29.228 1.00 19.20 200 HIS A N 1
ATOM 1661 C CA . HIS A 1 201 ? 21.797 40.400 29.681 1.00 19.72 200 HIS A CA 1
ATOM 1662 C C . HIS A 1 201 ? 20.267 40.156 29.699 1.00 24.25 200 HIS A C 1
ATOM 1663 O O . HIS A 1 201 ? 19.750 39.126 29.215 1.00 23.53 200 HIS A O 1
ATOM 1670 N N . ILE A 1 202 ? 19.529 41.112 30.283 1.00 20.27 201 ILE A N 1
ATOM 1671 C CA . ILE A 1 202 ? 18.108 40.936 30.409 1.00 21.68 201 ILE A CA 1
ATOM 1672 C C . ILE A 1 202 ? 17.492 40.857 29.005 1.00 23.56 201 ILE A C 1
ATOM 1673 O O . ILE A 1 202 ? 16.577 40.065 28.754 1.00 23.42 201 ILE A O 1
ATOM 1678 N N . ARG A 1 203 ? 17.982 41.693 28.065 1.00 21.16 202 ARG A N 1
ATOM 1679 C CA . ARG A 1 203 ? 17.416 41.695 26.715 1.00 24.35 202 ARG A CA 1
ATOM 1680 C C . ARG A 1 203 ? 17.643 40.355 25.997 1.00 24.35 202 ARG A C 1
ATOM 1681 O O . ARG A 1 203 ? 16.717 39.727 25.484 1.00 24.48 202 ARG A O 1
ATOM 1689 N N . ILE A 1 204 ? 18.888 39.915 26.004 1.00 22.23 203 ILE A N 1
ATOM 1690 C CA . ILE A 1 204 ? 19.273 38.643 25.354 1.00 20.42 203 ILE A CA 1
ATOM 1691 C C . ILE A 1 204 ? 18.580 37.461 26.008 1.00 24.22 203 ILE A C 1
ATOM 1692 O O . ILE A 1 204 ? 18.035 36.597 25.313 1.00 24.86 203 ILE A O 1
ATOM 1697 N N . ILE A 1 205 ? 18.613 37.378 27.330 1.00 22.78 204 ILE A N 1
ATOM 1698 C CA . ILE A 1 205 ? 18.006 36.227 28.035 1.00 20.78 204 ILE A CA 1
ATOM 1699 C C . ILE A 1 205 ? 16.471 36.291 27.894 1.00 21.69 204 ILE A C 1
ATOM 1700 O O . ILE A 1 205 ? 15.786 35.287 27.704 1.00 23.82 204 ILE A O 1
ATOM 1705 N N . GLY A 1 206 ? 15.907 37.494 27.969 1.00 22.06 205 GLY A N 1
ATOM 1706 C CA . GLY A 1 206 ? 14.483 37.619 27.672 1.00 24.74 205 GLY A CA 1
ATOM 1707 C C . GLY A 1 206 ? 14.050 37.068 26.327 1.00 28.19 205 GLY A C 1
ATOM 1708 O O . GLY A 1 206 ? 13.079 36.249 26.241 1.00 25.37 205 GLY A O 1
ATOM 1709 N N . LEU A 1 207 ? 14.729 37.485 25.260 1.00 27.12 206 LEU A N 1
ATOM 1710 C CA . LEU A 1 207 ? 14.335 37.053 23.903 1.00 25.40 206 LEU A CA 1
ATOM 1711 C C . LEU A 1 207 ? 14.634 35.575 23.739 1.00 29.08 206 LEU A C 1
ATOM 1712 O O . LEU A 1 207 ? 13.845 34.855 23.113 1.00 32.10 206 LEU A O 1
ATOM 1717 N N . SER A 1 208 ? 15.741 35.111 24.300 1.00 24.07 207 SER A N 1
ATOM 1718 C CA . SER A 1 208 ? 16.206 33.753 23.933 1.00 25.47 207 SER A CA 1
ATOM 1719 C C . SER A 1 208 ? 15.628 32.625 24.775 1.00 36.33 207 SER A C 1
ATOM 1720 O O . SER A 1 208 ? 15.332 31.528 24.239 1.00 35.45 207 SER A O 1
ATOM 1723 N N . LEU A 1 209 ? 15.471 32.881 26.075 1.00 23.48 208 LEU A N 1
ATOM 1724 C CA . LEU A 1 209 ? 15.026 31.914 27.047 1.00 25.69 208 LEU A CA 1
ATOM 1725 C C . LEU A 1 209 ? 13.683 32.179 27.758 1.00 37.86 208 LEU A C 1
ATOM 1726 O O . LEU A 1 209 ? 12.961 31.235 28.126 1.00 36.74 208 LEU A O 1
ATOM 1731 N N . LEU A 1 210 ? 13.362 33.434 28.041 1.00 24.30 209 LEU A N 1
ATOM 1732 C CA . LEU A 1 210 ? 12.247 33.680 28.924 1.00 26.51 209 LEU A CA 1
ATOM 1733 C C . LEU A 1 210 ? 10.995 34.211 28.258 1.00 22.86 209 LEU A C 1
ATOM 1734 O O . LEU A 1 210 ? 9.961 34.316 28.909 1.00 36.43 209 LEU A O 1
ATOM 1739 N N . GLY A 1 211 ? 11.072 34.586 26.995 1.00 21.40 210 GLY A N 1
ATOM 1740 C CA . GLY A 1 211 ? 9.841 34.868 26.244 1.00 23.10 210 GLY A CA 1
ATOM 1741 C C . GLY A 1 211 ? 9.337 36.304 26.354 1.00 23.03 210 GLY A C 1
ATOM 1742 O O . GLY A 1 211 ? 8.144 36.545 26.297 1.00 23.45 210 GLY A O 1
ATOM 1743 N N . PHE A 1 212 ? 10.258 37.278 26.419 1.00 22.04 211 PHE A N 1
ATOM 1744 C CA . PHE A 1 212 ? 9.858 38.664 26.552 1.00 20.34 211 PHE A CA 1
ATOM 1745 C C . PHE A 1 212 ? 10.995 39.584 26.103 1.00 24.07 211 PHE A C 1
ATOM 1746 O O . PHE A 1 212 ? 12.157 39.201 26.108 1.00 24.03 211 PHE A O 1
ATOM 1754 N N . ASP A 1 213 ? 10.613 40.796 25.689 1.00 27.49 212 ASP A N 1
ATOM 1755 C CA . ASP A 1 213 ? 11.574 41.852 25.382 1.00 24.19 212 ASP A CA 1
ATOM 1756 C C . ASP A 1 213 ? 11.367 42.955 26.423 1.00 21.58 212 ASP A C 1
ATOM 1757 O O . ASP A 1 213 ? 10.368 42.975 27.172 1.00 23.25 212 ASP A O 1
ATOM 1762 N N . ILE A 1 214 ? 12.345 43.848 26.474 1.00 24.30 213 ILE A N 1
ATOM 1763 C CA . ILE A 1 214 ? 12.283 44.991 27.380 1.00 22.47 213 ILE A CA 1
ATOM 1764 C C . ILE A 1 214 ? 11.168 45.847 26.761 1.00 23.28 213 ILE A C 1
ATOM 1765 O O . ILE A 1 214 ? 11.204 46.076 25.562 1.00 24.49 213 ILE A O 1
ATOM 1770 N N . PRO A 1 215 ? 10.121 46.231 27.538 1.00 21.31 214 PRO A N 1
ATOM 1771 C CA . PRO A 1 215 ? 8.963 46.835 26.874 1.00 22.10 214 PRO A CA 1
ATOM 1772 C C . PRO A 1 215 ? 9.282 47.988 25.936 1.00 23.03 214 PRO A C 1
ATOM 1773 O O . PRO A 1 215 ? 10.062 48.887 26.290 1.00 26.33 214 PRO A O 1
ATOM 1777 N N . HIS A 1 216 ? 8.679 47.980 24.753 1.00 27.45 215 HIS A N 1
ATOM 1778 C CA . HIS A 1 216 ? 9.016 48.926 23.675 1.00 21.74 215 HIS A CA 1
ATOM 1779 C C . HIS A 1 216 ? 8.545 50.372 23.927 1.00 27.55 215 HIS A C 1
ATOM 1780 O O . HIS A 1 216 ? 8.987 51.317 23.271 1.00 26.37 215 HIS A O 1
ATOM 1787 N N . ASN A 1 217 ? 7.657 50.545 24.886 1.00 23.16 216 ASN A N 1
ATOM 1788 C CA . ASN A 1 217 ? 7.147 51.884 25.218 1.00 26.45 216 ASN A CA 1
ATOM 1789 C C . ASN A 1 217 ? 8.095 52.669 26.131 1.00 32.06 216 ASN A C 1
ATOM 1790 O O . ASN A 1 217 ? 7.893 53.861 26.359 1.00 29.21 216 ASN A O 1
ATOM 1795 N N . PHE A 1 218 ? 9.130 52.012 26.667 1.00 26.46 217 PHE A N 1
ATOM 1796 C CA . PHE A 1 218 ? 10.106 52.662 27.532 1.00 24.52 217 PHE A CA 1
ATOM 1797 C C . PHE A 1 218 ? 11.194 53.341 26.675 1.00 22.77 217 PHE A C 1
ATOM 1798 O O . PHE A 1 218 ? 12.352 52.888 26.562 1.00 26.19 217 PHE A O 1
ATOM 1806 N N . THR A 1 219 ? 10.838 54.463 26.049 1.00 24.98 218 THR A N 1
ATOM 1807 C CA . THR A 1 219 ? 11.694 55.072 25.040 1.00 22.92 218 THR A CA 1
ATOM 1808 C C . THR A 1 219 ? 13.034 55.601 25.554 1.00 22.57 218 THR A C 1
ATOM 1809 O O . THR A 1 219 ? 14.058 55.520 24.859 1.00 24.27 218 THR A O 1
ATOM 1813 N N . HIS A 1 220 ? 13.020 56.204 26.752 1.00 24.90 219 HIS A N 1
ATOM 1814 C CA . HIS A 1 220 ? 14.244 56.751 27.354 1.00 23.76 219 HIS A CA 1
ATOM 1815 C C . HIS A 1 220 ? 15.204 55.621 27.716 1.00 20.92 219 HIS A C 1
ATOM 1816 O O . HIS A 1 220 ? 16.403 55.733 27.522 1.00 25.87 219 HIS A O 1
ATOM 1823 N N . LEU A 1 221 ? 14.631 54.528 28.236 1.00 23.91 220 LEU A N 1
ATOM 1824 C CA . LEU A 1 221 ? 15.447 53.349 28.574 1.00 22.66 220 LEU A CA 1
ATOM 1825 C C . LEU A 1 221 ? 16.056 52.796 27.306 1.00 19.64 220 LEU A C 1
ATOM 1826 O O . LEU A 1 221 ? 17.229 52.399 27.306 1.00 24.15 220 LEU A O 1
ATOM 1831 N N . TRP A 1 222 ? 15.239 52.680 26.252 1.00 22.21 221 TRP A N 1
ATOM 1832 C CA . TRP A 1 222 ? 15.744 52.109 24.990 1.00 23.67 221 TRP A CA 1
ATOM 1833 C C . TRP A 1 222 ? 16.789 53.031 24.415 1.00 24.35 221 TRP A C 1
ATOM 1834 O O . TRP A 1 222 ? 17.782 52.600 23.809 1.00 23.09 221 TRP A O 1
ATOM 1845 N N . ALA A 1 223 ? 16.611 54.346 24.594 1.00 25.76 222 ALA A N 1
ATOM 1846 C CA . ALA A 1 223 ? 17.649 55.266 24.181 1.00 20.51 222 ALA A CA 1
ATOM 1847 C C . ALA A 1 223 ? 19.006 55.072 24.917 1.00 24.44 222 ALA A C 1
ATOM 1848 O O . ALA A 1 223 ? 20.088 55.201 24.350 1.00 27.15 222 ALA A O 1
ATOM 1850 N N . TYR A 1 224 ? 18.920 54.734 26.188 1.00 22.97 223 TYR A N 1
ATOM 1851 C CA . TYR A 1 224 ? 20.083 54.449 27.008 1.00 21.83 223 TYR A CA 1
ATOM 1852 C C . TYR A 1 224 ? 20.725 53.114 26.549 1.00 20.16 223 TYR A C 1
ATOM 1853 O O . TYR A 1 224 ? 21.956 52.989 26.462 1.00 22.66 223 TYR A O 1
ATOM 1862 N N . ILE A 1 225 ? 19.901 52.138 26.184 1.00 22.47 224 ILE A N 1
ATOM 1863 C CA . ILE A 1 225 ? 20.465 50.886 25.629 1.00 21.59 224 ILE A CA 1
ATOM 1864 C C . ILE A 1 225 ? 21.173 51.208 24.290 1.00 21.80 224 ILE A C 1
ATOM 1865 O O . ILE A 1 225 ? 22.287 50.745 23.994 1.00 23.22 224 ILE A O 1
ATOM 1870 N N . LEU A 1 226 ? 20.536 52.014 23.457 1.00 23.17 225 LEU A N 1
ATOM 1871 C CA . LEU A 1 226 ? 21.204 52.495 22.239 1.00 25.27 225 LEU A CA 1
ATOM 1872 C C . LEU A 1 226 ? 22.528 53.192 22.540 1.00 25.33 225 LEU A C 1
ATOM 1873 O O . LEU A 1 226 ? 23.514 52.921 21.887 1.00 24.15 225 LEU A O 1
ATOM 1878 N N . THR A 1 227 ? 22.539 54.052 23.552 1.00 23.83 226 THR A N 1
ATOM 1879 C CA . THR A 1 227 ? 23.773 54.657 24.011 1.00 23.58 226 THR A CA 1
ATOM 1880 C C . THR A 1 227 ? 24.800 53.567 24.321 1.00 23.25 226 THR A C 1
ATOM 1881 O O . THR A 1 227 ? 25.926 53.661 23.908 1.00 23.34 226 THR A O 1
ATOM 1885 N N . ALA A 1 228 ? 24.386 52.506 25.003 1.00 22.67 227 ALA A N 1
ATOM 1886 C CA . ALA A 1 228 ? 25.311 51.401 25.293 1.00 23.65 227 ALA A CA 1
ATOM 1887 C C . ALA A 1 228 ? 25.970 50.839 24.021 1.00 20.93 227 ALA A C 1
ATOM 1888 O O . ALA A 1 228 ? 27.168 50.617 23.941 1.00 24.10 227 ALA A O 1
ATOM 1890 N N . TYR A 1 229 ? 25.117 50.564 23.071 1.00 20.18 228 TYR A N 1
ATOM 1891 C CA . TYR A 1 229 ? 25.481 49.930 21.797 1.00 21.33 228 TYR A CA 1
ATOM 1892 C C . TYR A 1 229 ? 26.270 50.893 20.911 1.00 27.14 228 TYR A C 1
ATOM 1893 O O . TYR A 1 229 ? 26.692 50.472 19.837 1.00 26.80 228 TYR A O 1
ATOM 1902 N N . ARG A 1 230 ? 26.411 52.157 21.350 1.00 25.07 229 ARG A N 1
ATOM 1903 C CA . ARG A 1 230 ? 27.304 53.140 20.693 1.00 23.80 229 ARG A CA 1
ATOM 1904 C C . ARG A 1 230 ? 28.530 53.579 21.546 1.00 28.22 229 ARG A C 1
ATOM 1905 O O . ARG A 1 230 ? 29.301 54.466 21.135 1.00 27.80 229 ARG A O 1
ATOM 1913 N N . THR A 1 231 ? 28.701 52.978 22.741 1.00 20.82 230 THR A N 1
ATOM 1914 C CA . THR A 1 231 ? 29.778 53.285 23.652 1.00 24.96 230 THR A CA 1
ATOM 1915 C C . THR A 1 231 ? 30.847 52.202 23.477 1.00 25.97 230 THR A C 1
ATOM 1916 O O . THR A 1 231 ? 30.610 51.030 23.765 1.00 24.34 230 THR A O 1
ATOM 1920 N N . ALA A 1 232 ? 32.010 52.573 22.957 1.00 24.30 231 ALA A N 1
ATOM 1921 C CA . ALA A 1 232 ? 33.059 51.636 22.687 1.00 26.24 231 ALA A CA 1
ATOM 1922 C C . ALA A 1 232 ? 33.371 50.799 23.926 1.00 22.67 231 ALA A C 1
ATOM 1923 O O . ALA A 1 232 ? 33.553 49.603 23.796 1.00 27.77 231 ALA A O 1
ATOM 1925 N N . ALA A 1 233 ? 33.413 51.407 25.102 1.00 22.17 232 ALA A N 1
ATOM 1926 C CA . ALA A 1 233 ? 33.703 50.640 26.371 1.00 23.12 232 ALA A CA 1
ATOM 1927 C C . ALA A 1 233 ? 32.765 49.445 26.524 1.00 24.55 232 ALA A C 1
ATOM 1928 O O . ALA A 1 233 ? 33.174 48.361 26.955 1.00 25.10 232 ALA A O 1
ATOM 1930 N N . PHE A 1 234 ? 31.507 49.658 26.206 1.00 21.15 233 PHE A N 1
ATOM 1931 C CA . PHE A 1 234 ? 30.531 48.585 26.265 1.00 25.92 233 PHE A CA 1
ATOM 1932 C C . PHE A 1 234 ? 30.738 47.545 25.153 1.00 23.89 233 PHE A C 1
ATOM 1933 O O . PHE A 1 234 ? 30.773 46.300 25.389 1.00 25.92 233 PHE A O 1
ATOM 1941 N N . ILE A 1 235 ? 30.858 48.057 23.922 1.00 25.24 234 ILE A N 1
ATOM 1942 C CA . ILE A 1 235 ? 30.925 47.198 22.763 1.00 22.38 234 ILE A CA 1
ATOM 1943 C C . ILE A 1 235 ? 32.126 46.274 22.878 1.00 23.43 234 ILE A C 1
ATOM 1944 O O . ILE A 1 235 ? 31.995 45.038 22.657 1.00 26.71 234 ILE A O 1
ATOM 1949 N N . GLU A 1 236 ? 33.276 46.833 23.224 1.00 24.36 235 GLU A N 1
ATOM 1950 C CA . GLU A 1 236 ? 34.523 46.038 23.218 1.00 27.46 235 GLU A CA 1
ATOM 1951 C C . GLU A 1 236 ? 34.514 44.935 24.280 1.00 27.69 235 GLU A C 1
ATOM 1952 O O . GLU A 1 236 ? 35.142 43.886 24.107 1.00 28.97 235 GLU A O 1
ATOM 1958 N N . SER A 1 237 ? 33.781 45.159 25.363 1.00 23.83 236 SER A N 1
ATOM 1959 C CA . SER A 1 237 ? 33.765 44.231 26.503 1.00 23.76 236 SER A CA 1
ATOM 1960 C C . SER A 1 237 ? 32.541 43.336 26.514 1.00 25.07 236 SER A C 1
ATOM 1961 O O . SER A 1 237 ? 32.328 42.612 27.478 1.00 25.77 236 SER A O 1
ATOM 1964 N N . CYS A 1 238 ? 31.720 43.394 25.478 1.00 24.50 237 CYS A N 1
ATOM 1965 C CA . CYS A 1 238 ? 30.411 42.731 25.505 1.00 21.42 237 CYS A CA 1
ATOM 1966 C C . CYS A 1 238 ? 30.527 41.311 24.957 1.00 22.14 237 CYS A C 1
ATOM 1967 O O . CYS A 1 238 ? 31.025 41.106 23.826 1.00 22.54 237 CYS A O 1
ATOM 1970 N N . PRO A 1 239 ? 30.075 40.317 25.753 1.00 21.49 238 PRO A N 1
ATOM 1971 C CA . PRO A 1 239 ? 30.203 38.959 25.247 1.00 21.32 238 PRO A CA 1
ATOM 1972 C C . PRO A 1 239 ? 29.227 38.684 24.152 1.00 22.97 238 PRO A C 1
ATOM 1973 O O . PRO A 1 239 ? 28.222 39.351 24.071 1.00 23.81 238 PRO A O 1
ATOM 1977 N N . ALA A 1 240 ? 29.499 37.641 23.344 1.00 23.24 239 ALA A N 1
ATOM 1978 C CA . ALA A 1 240 ? 28.542 37.207 22.324 1.00 23.56 239 ALA A CA 1
ATOM 1979 C C . ALA A 1 240 ? 27.240 36.658 22.935 1.00 23.07 239 ALA A C 1
ATOM 1980 O O . ALA A 1 240 ? 27.212 36.143 24.088 1.00 22.90 239 ALA A O 1
ATOM 1982 N N . ASP A 1 241 ? 26.151 36.775 22.151 1.00 25.00 240 ASP A N 1
ATOM 1983 C CA . ASP A 1 241 ? 24.852 36.302 22.575 1.00 22.17 240 ASP A CA 1
ATOM 1984 C C . ASP A 1 241 ? 24.902 34.874 23.144 1.00 22.26 240 ASP A C 1
ATOM 1985 O O . ASP A 1 241 ? 24.312 34.559 24.187 1.00 25.24 240 ASP A O 1
ATOM 1990 N N . GLN A 1 242 ? 25.625 34.005 22.430 1.00 23.64 241 GLN A N 1
ATOM 1991 C CA . GLN A 1 242 ? 25.660 32.600 22.801 1.00 26.43 241 GLN A CA 1
ATOM 1992 C C . GLN A 1 242 ? 26.338 32.371 24.134 1.00 24.67 241 GLN A C 1
ATOM 1993 O O . GLN A 1 242 ? 25.956 31.453 24.879 1.00 23.87 241 GLN A O 1
ATOM 1999 N N . ASP A 1 243 ? 27.328 33.216 24.442 1.00 22.24 242 ASP A N 1
ATOM 2000 C CA . ASP A 1 243 ? 28.041 33.103 25.693 1.00 21.23 242 ASP A CA 1
ATOM 2001 C C . ASP A 1 243 ? 27.229 33.693 26.870 1.00 23.51 242 ASP A C 1
ATOM 2002 O O . ASP A 1 243 ? 27.368 33.251 27.997 1.00 22.26 242 ASP A O 1
ATOM 2007 N N . ILE A 1 244 ? 26.364 34.676 26.595 1.00 20.30 243 ILE A N 1
ATOM 2008 C CA . ILE A 1 244 ? 25.493 35.165 27.630 1.00 21.25 243 ILE A CA 1
ATOM 2009 C C . ILE A 1 244 ? 24.476 34.051 27.964 1.00 20.79 243 ILE A C 1
ATOM 2010 O O . ILE A 1 244 ? 24.253 33.733 29.129 1.00 23.89 243 ILE A O 1
ATOM 2015 N N . ILE A 1 245 ? 23.863 33.484 26.920 1.00 23.35 244 ILE A N 1
ATOM 2016 C CA . ILE A 1 245 ? 22.872 32.400 27.095 1.00 22.85 244 ILE A CA 1
ATOM 2017 C C . ILE A 1 245 ? 23.510 31.237 27.833 1.00 22.88 244 ILE A C 1
ATOM 2018 O O . ILE A 1 245 ? 22.979 30.747 28.842 1.00 25.43 244 ILE A O 1
ATOM 2023 N N . HIS A 1 246 ? 24.713 30.840 27.420 1.00 25.02 245 HIS A N 1
ATOM 2024 C CA . HIS A 1 246 ? 25.375 29.703 28.046 1.00 24.84 245 HIS A CA 1
ATOM 2025 C C . HIS A 1 246 ? 25.738 29.924 29.502 1.00 25.91 245 HIS A C 1
ATOM 2026 O O . HIS A 1 246 ? 25.621 29.028 30.309 1.00 28.85 245 HIS A O 1
ATOM 2033 N N . HIS A 1 247 ? 26.101 31.172 29.836 1.00 24.82 246 HIS A N 1
ATOM 2034 C CA . HIS A 1 247 ? 26.432 31.526 31.189 1.00 24.34 246 HIS A CA 1
ATOM 2035 C C . HIS A 1 247 ? 25.269 31.195 32.113 1.00 25.49 246 HIS A C 1
ATOM 2036 O O . HIS A 1 247 ? 25.475 30.558 33.149 1.00 28.30 246 HIS A O 1
ATOM 2043 N N . TYR A 1 248 ? 24.066 31.648 31.748 1.00 26.91 247 TYR A N 1
ATOM 2044 C CA . TYR A 1 248 ? 22.901 31.443 32.608 1.00 26.28 247 TYR A CA 1
ATOM 2045 C C . TYR A 1 248 ? 22.509 29.966 32.500 1.00 33.01 247 TYR A C 1
ATOM 2046 O O . TYR A 1 248 ? 22.130 29.380 33.493 1.00 31.27 247 TYR A O 1
ATOM 2055 N N . LYS A 1 249 ? 22.648 29.376 31.313 1.00 27.68 248 LYS A N 1
ATOM 2056 C CA . LYS A 1 249 ? 22.289 27.935 31.203 1.00 33.16 248 LYS A CA 1
ATOM 2057 C C . LYS A 1 249 ? 23.159 27.059 32.085 1.00 37.54 248 LYS A C 1
ATOM 2058 O O . LYS A 1 249 ? 22.632 26.177 32.775 1.00 37.25 248 LYS A O 1
ATOM 2064 N N . GLU A 1 250 ? 24.471 27.317 32.121 1.00 29.88 249 GLU A N 1
ATOM 2065 C CA . GLU A 1 250 ? 25.396 26.484 32.872 1.00 30.93 249 GLU A CA 1
ATOM 2066 C C . GLU A 1 250 ? 25.174 26.547 34.388 1.00 49.30 249 GLU A C 1
ATOM 2067 O O . GLU A 1 250 ? 25.403 25.543 35.087 1.00 45.63 249 GLU A O 1
ATOM 2073 N N . GLN A 1 251 ? 24.684 27.687 34.884 1.00 35.56 250 GLN A N 1
ATOM 2074 C CA . GLN A 1 251 ? 24.328 27.818 36.313 1.00 49.62 250 GLN A CA 1
ATOM 2075 C C . GLN A 1 251 ? 22.864 27.403 36.654 1.00 37.53 250 GLN A C 1
ATOM 2076 O O . GLN A 1 251 ? 22.622 26.907 37.750 1.00 68.51 250 GLN A O 1
ATOM 2082 N N A MET A 1 252 ? 21.923 27.677 35.738 0.50 46.32 251 MET A N 1
ATOM 2083 N N B MET A 1 252 ? 21.925 27.615 35.733 0.50 47.84 251 MET A N 1
ATOM 2084 C CA A MET A 1 252 ? 20.509 27.251 35.849 0.50 37.03 251 MET A CA 1
ATOM 2085 C CA B MET A 1 252 ? 20.534 27.169 35.909 0.50 43.65 251 MET A CA 1
ATOM 2086 C C A MET A 1 252 ? 20.392 25.741 35.446 0.50 48.62 251 MET A C 1
ATOM 2087 C C B MET A 1 252 ? 20.406 25.672 35.602 0.50 52.08 251 MET A C 1
ATOM 2088 O O A MET A 1 252 ? 19.277 25.228 35.294 0.50 45.38 251 MET A O 1
ATOM 2089 O O B MET A 1 252 ? 19.317 25.103 35.684 0.50 61.84 251 MET A O 1
ATOM 2098 N N . ASN A 1 253 ? 21.527 25.043 35.268 1.00 33.36 252 ASN A N 1
ATOM 2099 C CA . ASN A 1 253 ? 21.549 23.676 34.727 1.00 35.77 252 ASN A CA 1
ATOM 2100 C C . ASN A 1 253 ? 20.471 23.430 33.674 1.00 50.25 252 ASN A C 1
ATOM 2101 O O . ASN A 1 253 ? 19.531 22.685 33.913 1.00 51.73 252 ASN A O 1
ATOM 2106 N N . LEU A 1 254 ? 20.591 24.122 32.545 1.00 34.33 253 LEU A N 1
ATOM 2107 C CA . LEU A 1 254 ? 19.750 23.893 31.355 1.00 46.56 253 LEU A CA 1
ATOM 2108 C C . LEU A 1 254 ? 20.624 23.441 30.192 1.00 55.23 253 LEU A C 1
ATOM 2109 O O . LEU A 1 254 ? 21.822 23.802 30.103 1.00 39.05 253 LEU A O 1
ATOM 2114 N N . PHE A 1 255 ? 20.025 22.656 29.296 1.00 48.01 254 PHE A N 1
ATOM 2115 C CA . PHE A 1 255 ? 20.816 21.902 28.325 1.00 53.96 254 PHE A CA 1
ATOM 2116 C C . PHE A 1 255 ? 21.202 22.668 27.059 1.00 59.48 254 PHE A C 1
ATOM 2117 O O . PHE A 1 255 ? 20.353 23.263 26.371 1.00 39.47 254 PHE A O 1
ATOM 2125 N N . THR A 1 256 ? 22.494 22.582 26.746 1.00 48.46 255 THR A N 1
ATOM 2126 C CA . THR A 1 256 ? 23.065 23.158 25.549 1.00 46.47 255 THR A CA 1
ATOM 2127 C C . THR A 1 256 ? 23.500 22.032 24.637 1.00 50.12 255 THR A C 1
ATOM 2128 O O . THR A 1 256 ? 24.486 21.357 24.926 1.00 49.36 255 THR A O 1
ATOM 2132 N N . ASN A 1 257 ? 22.773 21.822 23.541 1.00 57.89 256 ASN A N 1
ATOM 2133 C CA . ASN A 1 257 ? 23.130 20.767 22.580 1.00 72.49 256 ASN A CA 1
ATOM 2134 C C . ASN A 1 257 ? 24.355 21.130 21.730 1.00 70.45 256 ASN A C 1
ATOM 2135 O O . ASN A 1 257 ? 24.936 22.207 21.893 1.00 66.49 256 ASN A O 1
ATOM 2140 N N . GLN A 1 258 ? 24.743 20.219 20.839 1.00 68.62 257 GLN A N 1
ATOM 2141 C CA . GLN A 1 258 ? 25.903 20.410 19.963 1.00 84.53 257 GLN A CA 1
ATOM 2142 C C . GLN A 1 258 ? 25.750 21.582 18.984 1.00 87.38 257 GLN A C 1
ATOM 2143 O O . GLN A 1 258 ? 26.738 22.220 18.616 1.00 72.52 257 GLN A O 1
ATOM 2149 N N . ARG A 1 259 ? 24.514 21.849 18.565 1.00 94.73 258 ARG A N 1
ATOM 2150 C CA . ARG A 1 259 ? 24.226 22.881 17.566 1.00 101.96 258 ARG A CA 1
ATOM 2151 C C . ARG A 1 259 ? 24.562 24.287 18.064 1.00 96.30 258 ARG A C 1
ATOM 2152 O O . ARG A 1 259 ? 25.415 24.958 17.482 1.00 97.16 258 ARG A O 1
ATOM 2160 N N . GLU A 1 260 ? 23.903 24.722 19.140 1.00 90.30 259 GLU A N 1
ATOM 2161 C CA . GLU A 1 260 ? 24.137 26.061 19.712 1.00 76.42 259 GLU A CA 1
ATOM 2162 C C . GLU A 1 260 ? 25.509 26.206 20.390 1.00 78.98 259 GLU A C 1
ATOM 2163 O O . GLU A 1 260 ? 25.939 27.328 20.748 1.00 65.59 259 GLU A O 1
ATOM 2169 N N . THR A 1 261 ? 26.156 25.060 20.588 1.00 60.49 260 THR A N 1
ATOM 2170 C CA . THR A 1 261 ? 27.537 24.978 21.016 1.00 49.82 260 THR A CA 1
ATOM 2171 C C . THR A 1 261 ? 28.410 25.246 19.804 1.00 54.88 260 THR A C 1
ATOM 2172 O O . THR A 1 261 ? 29.516 25.787 19.917 1.00 59.71 260 THR A O 1
ATOM 2176 N N . LEU A 1 262 ? 27.905 24.850 18.636 1.00 61.00 261 LEU A N 1
ATOM 2177 C CA . LEU A 1 262 ? 28.558 25.156 17.366 1.00 68.65 261 LEU A CA 1
ATOM 2178 C C . LEU A 1 262 ? 27.968 26.404 16.706 1.00 58.90 261 LEU A C 1
ATOM 2179 O O . LEU A 1 262 ? 28.464 26.823 15.657 1.00 52.50 261 LEU A O 1
ATOM 2184 N N . GLN A 1 263 ? 26.922 26.992 17.295 1.00 59.03 262 GLN A N 1
ATOM 2185 C CA . GLN A 1 263 ? 26.411 28.279 16.796 1.00 46.48 262 GLN A CA 1
ATOM 2186 C C . GLN A 1 263 ? 27.569 29.235 16.746 1.00 42.47 262 GLN A C 1
ATOM 2187 O O . GLN A 1 263 ? 28.266 29.418 17.745 1.00 42.17 262 GLN A O 1
ATOM 2193 N N . SER A 1 264 ? 27.759 29.854 15.589 1.00 34.80 263 SER A N 1
ATOM 2194 C CA . SER A 1 264 ? 28.795 30.834 15.384 1.00 39.54 263 SER A CA 1
ATOM 2195 C C . SER A 1 264 ? 28.403 32.064 16.186 1.00 33.57 263 SER A C 1
ATOM 2196 O O . SER A 1 264 ? 27.239 32.374 16.255 1.00 37.17 263 SER A O 1
ATOM 2199 N N . PRO A 1 265 ? 29.362 32.691 16.861 1.00 32.57 264 PRO A N 1
ATOM 2200 C CA . PRO A 1 265 ? 29.020 33.758 17.821 1.00 31.48 264 PRO A CA 1
ATOM 2201 C C . PRO A 1 265 ? 28.542 35.029 17.153 1.00 33.49 264 PRO A C 1
ATOM 2202 O O . PRO A 1 265 ? 29.136 35.481 16.158 1.00 35.14 264 PRO A O 1
ATOM 2206 N N . THR A 1 266 ? 27.500 35.639 17.723 1.00 31.86 265 THR A N 1
ATOM 2207 C CA . THR A 1 266 ? 26.967 36.899 17.199 1.00 29.36 265 THR A CA 1
ATOM 2208 C C . THR A 1 266 ? 26.754 37.831 18.379 1.00 28.13 265 THR A C 1
ATOM 2209 O O . THR A 1 266 ? 26.645 37.361 19.499 1.00 27.64 265 THR A O 1
ATOM 2213 N N . LYS A 1 267 ? 26.677 39.140 18.121 1.00 29.91 266 LYS A N 1
ATOM 2214 C CA . LYS A 1 267 ? 26.452 40.117 19.143 1.00 30.79 266 LYS A CA 1
ATOM 2215 C C . LYS A 1 267 ? 25.281 40.989 18.676 1.00 33.79 266 LYS A C 1
ATOM 2216 O O . LYS A 1 267 ? 25.454 41.868 17.815 1.00 33.40 266 LYS A O 1
ATOM 2222 N N . THR A 1 268 ? 24.108 40.741 19.234 1.00 28.29 267 THR A N 1
ATOM 2223 C CA . THR A 1 268 ? 22.893 41.399 18.789 1.00 27.37 267 THR A CA 1
ATOM 2224 C C . THR A 1 268 ? 22.764 42.731 19.518 1.00 29.86 267 THR A C 1
ATOM 2225 O O . THR A 1 268 ? 22.393 42.763 20.680 1.00 27.89 267 THR A O 1
ATOM 2229 N N . HIS A 1 269 ? 23.101 43.813 18.819 1.00 30.39 268 HIS A N 1
ATOM 2230 C CA . HIS A 1 269 ? 22.976 45.159 19.307 1.00 30.64 268 HIS A CA 1
ATOM 2231 C C . HIS A 1 269 ? 22.018 45.932 18.428 1.00 27.12 268 HIS A C 1
ATOM 2232 O O . HIS A 1 269 ? 22.419 46.874 17.759 1.00 33.75 268 HIS A O 1
ATOM 2239 N N . THR A 1 270 ? 20.762 45.541 18.488 1.00 34.22 269 THR A N 1
ATOM 2240 C CA . THR A 1 270 ? 19.740 46.020 17.579 1.00 33.23 269 THR A CA 1
ATOM 2241 C C . THR A 1 270 ? 18.550 46.492 18.365 1.00 34.00 269 THR A C 1
ATOM 2242 O O . THR A 1 270 ? 17.983 45.750 19.152 1.00 31.67 269 THR A O 1
ATOM 2246 N N . ILE A 1 271 ? 18.166 47.735 18.132 1.00 30.81 270 ILE A N 1
ATOM 2247 C CA . ILE A 1 271 ? 17.016 48.341 18.729 1.00 26.40 270 ILE A CA 1
ATOM 2248 C C . ILE A 1 271 ? 15.760 48.037 17.895 1.00 24.71 270 ILE A C 1
ATOM 2249 O O . ILE A 1 271 ? 15.805 48.094 16.661 1.00 27.70 270 ILE A O 1
ATOM 2254 N N . PRO A 1 272 ? 14.634 47.704 18.548 1.00 25.53 271 PRO A N 1
ATOM 2255 C CA . PRO A 1 272 ? 13.433 47.507 17.731 1.00 29.70 271 PRO A CA 1
ATOM 2256 C C . PRO A 1 272 ? 13.092 48.729 16.853 1.00 24.93 271 PRO A C 1
ATOM 2257 O O . PRO A 1 272 ? 13.349 49.898 17.222 1.00 28.28 271 PRO A O 1
ATOM 2261 N N . GLU A 1 273 ? 12.435 48.430 15.731 1.00 26.17 272 GLU A N 1
ATOM 2262 C CA . GLU A 1 273 ? 12.222 49.438 14.699 1.00 28.68 272 GLU A CA 1
ATOM 2263 C C . GLU A 1 273 ? 11.410 50.645 15.161 1.00 27.84 272 GLU A C 1
ATOM 2264 O O . GLU A 1 273 ? 11.775 51.802 14.884 1.00 33.34 272 GLU A O 1
ATOM 2270 N N . LYS A 1 274 ? 10.253 50.358 15.756 1.00 27.73 273 LYS A N 1
ATOM 2271 C CA . LYS A 1 274 ? 9.312 51.419 16.168 1.00 30.12 273 LYS A CA 1
ATOM 2272 C C . LYS A 1 274 ? 9.927 52.194 17.309 1.00 28.47 273 LYS A C 1
ATOM 2273 O O . LYS A 1 274 ? 9.703 53.396 17.452 1.00 33.95 273 LYS A O 1
ATOM 2279 N N . VAL A 1 275 ? 10.734 51.517 18.108 1.00 27.10 274 VAL A N 1
ATOM 2280 C CA . VAL A 1 275 ? 11.428 52.179 19.240 1.00 29.92 274 VAL A CA 1
ATOM 2281 C C . VAL A 1 275 ? 12.491 53.141 18.721 1.00 34.51 274 VAL A C 1
ATOM 2282 O O . VAL A 1 275 ? 12.664 54.237 19.238 1.00 32.29 274 VAL A O 1
ATOM 2286 N N . LEU A 1 276 ? 13.200 52.754 17.667 1.00 27.38 275 LEU A N 1
ATOM 2287 C CA . LEU A 1 276 ? 14.228 53.613 17.102 1.00 27.35 275 LEU A CA 1
ATOM 2288 C C . LEU A 1 276 ? 13.582 54.873 16.512 1.00 33.03 275 LEU A C 1
ATOM 2289 O O . LEU A 1 276 ? 14.074 55.976 16.700 1.00 35.00 275 LEU A O 1
ATOM 2294 N N . SER A 1 277 ? 12.425 54.684 15.886 1.00 38.98 276 SER A N 1
ATOM 2295 C CA . SER A 1 277 ? 11.657 55.811 15.366 1.00 43.76 276 SER A CA 1
ATOM 2296 C C . SER A 1 277 ? 11.235 56.730 16.504 1.00 29.36 276 SER A C 1
ATOM 2297 O O . SER A 1 277 ? 11.431 57.949 16.393 1.00 44.00 276 SER A O 1
ATOM 2300 N N . ASP A 1 278 ? 10.682 56.154 17.584 1.00 37.48 277 ASP A N 1
ATOM 2301 C CA . ASP A 1 278 ? 10.253 56.907 18.770 1.00 37.03 277 ASP A CA 1
ATOM 2302 C C . ASP A 1 278 ? 11.434 57.711 19.318 1.00 45.83 277 ASP A C 1
ATOM 2303 O O . ASP A 1 278 ? 11.284 58.889 19.691 1.00 38.00 277 ASP A O 1
ATOM 2308 N N . ILE A 1 279 ? 12.613 57.086 19.357 1.00 30.84 278 ILE A N 1
ATOM 2309 C CA . ILE A 1 279 ? 13.827 57.787 19.830 1.00 34.88 278 ILE A CA 1
ATOM 2310 C C . ILE A 1 279 ? 14.178 58.978 18.946 1.00 30.53 278 ILE A C 1
ATOM 2311 O O . ILE A 1 279 ? 14.497 60.065 19.454 1.00 42.54 278 ILE A O 1
ATOM 2316 N N . ARG A 1 280 ? 14.156 58.758 17.632 1.00 38.69 279 ARG A N 1
ATOM 2317 C CA . ARG A 1 280 ? 14.423 59.804 16.643 1.00 49.60 279 ARG A CA 1
ATOM 2318 C C . ARG A 1 280 ? 13.400 60.939 16.737 1.00 47.74 279 ARG A C 1
ATOM 2319 O O . ARG A 1 280 ? 13.774 62.112 16.647 1.00 63.54 279 ARG A O 1
ATOM 2327 N N . VAL A 1 281 ? 12.126 60.608 16.967 1.00 39.03 280 VAL A N 1
ATOM 2328 C CA . VAL A 1 281 ? 11.080 61.640 16.976 1.00 51.89 280 VAL A CA 1
ATOM 2329 C C . VAL A 1 281 ? 11.029 62.432 18.284 1.00 68.95 280 VAL A C 1
ATOM 2330 O O . VAL A 1 281 ? 10.229 63.367 18.415 1.00 75.33 280 VAL A O 1
ATOM 2334 N N . LYS A 1 282 ? 11.863 62.052 19.252 1.00 52.63 281 LYS A N 1
ATOM 2335 C CA . LYS A 1 282 ? 12.034 62.838 20.469 1.00 49.20 281 LYS A CA 1
ATOM 2336 C C . LYS A 1 282 ? 13.450 63.417 20.585 1.00 39.99 281 LYS A C 1
ATOM 2337 O O . LYS A 1 282 ? 13.774 64.086 21.562 1.00 52.98 281 LYS A O 1
ATOM 2343 N N . GLY A 1 283 ? 14.283 63.172 19.587 1.00 40.64 282 GLY A N 1
ATOM 2344 C CA . GLY A 1 283 ? 15.674 63.614 19.623 1.00 42.11 282 GLY A CA 1
ATOM 2345 C C . GLY A 1 283 ? 16.461 63.020 20.778 1.00 44.80 282 GLY A C 1
ATOM 2346 O O . GLY A 1 283 ? 17.257 63.702 21.414 1.00 39.89 282 GLY A O 1
ATOM 2347 N N . LEU A 1 284 ? 16.259 61.733 21.036 1.00 37.14 283 LEU A N 1
ATOM 2348 C CA . LEU A 1 284 ? 16.963 61.042 22.134 1.00 38.22 283 LEU A CA 1
ATOM 2349 C C . LEU A 1 284 ? 18.240 60.331 21.716 1.00 38.43 283 LEU A C 1
ATOM 2350 O O . LEU A 1 284 ? 18.808 59.549 22.495 1.00 43.66 283 LEU A O 1
ATOM 2355 N N . ALA A 1 285 ? 18.712 60.558 20.499 1.00 39.35 284 ALA A N 1
ATOM 2356 C CA . ALA A 1 285 ? 19.925 59.885 20.039 1.00 60.54 284 ALA A CA 1
ATOM 2357 C C . ALA A 1 285 ? 20.913 60.865 19.422 1.00 55.76 284 ALA A C 1
ATOM 2358 O O . ALA A 1 285 ? 20.508 61.870 18.851 1.00 81.27 284 ALA A O 1
ATOM 2360 N N . SER B 1 16 ? 14.308 44.003 66.289 1.00 83.62 15 SER B N 1
ATOM 2361 C CA . SER B 1 16 ? 14.428 45.391 65.743 1.00 85.27 15 SER B CA 1
ATOM 2362 C C . SER B 1 16 ? 15.850 45.693 65.274 1.00 80.33 15 SER B C 1
ATOM 2363 O O . SER B 1 16 ? 16.169 46.838 64.942 1.00 85.50 15 SER B O 1
ATOM 2366 N N . LYS B 1 17 ? 16.697 44.663 65.243 1.00 67.33 16 LYS B N 1
ATOM 2367 C CA . LYS B 1 17 ? 18.054 44.785 64.717 1.00 63.39 16 LYS B CA 1
ATOM 2368 C C . LYS B 1 17 ? 18.220 43.806 63.560 1.00 43.29 16 LYS B C 1
ATOM 2369 O O . LYS B 1 17 ? 17.667 42.723 63.589 1.00 45.07 16 LYS B O 1
ATOM 2375 N N . PRO B 1 18 ? 18.988 44.189 62.537 1.00 40.53 17 PRO B N 1
ATOM 2376 C CA . PRO B 1 18 ? 19.039 43.374 61.309 1.00 39.80 17 PRO B CA 1
ATOM 2377 C C . PRO B 1 18 ? 19.611 41.968 61.507 1.00 45.66 17 PRO B C 1
ATOM 2378 O O . PRO B 1 18 ? 20.552 41.788 62.286 1.00 40.15 17 PRO B O 1
ATOM 2382 N N . LEU B 1 19 ? 19.001 40.992 60.835 1.00 37.82 18 LEU B N 1
ATOM 2383 C CA . LEU B 1 19 ? 19.526 39.664 60.687 1.00 44.12 18 LEU B CA 1
ATOM 2384 C C . LEU B 1 19 ? 20.330 39.571 59.379 1.00 42.17 18 LEU B C 1
ATOM 2385 O O . LEU B 1 19 ? 19.801 39.829 58.285 1.00 37.59 18 LEU B O 1
ATOM 2390 N N . LEU B 1 20 ? 21.610 39.239 59.520 1.00 34.71 19 LEU B N 1
ATOM 2391 C CA . LEU B 1 20 ? 22.533 39.052 58.406 1.00 37.25 19 LEU B CA 1
ATOM 2392 C C . LEU B 1 20 ? 23.040 37.618 58.401 1.00 37.51 19 LEU B C 1
ATOM 2393 O O . LEU B 1 20 ? 23.610 37.149 59.381 1.00 34.93 19 LEU B O 1
ATOM 2398 N N . GLU B 1 21 ? 22.789 36.892 57.311 1.00 31.61 20 GLU B N 1
ATOM 2399 C CA . GLU B 1 21 ? 23.262 35.507 57.183 1.00 35.80 20 GLU B CA 1
ATOM 2400 C C . GLU B 1 21 ? 24.458 35.471 56.249 1.00 32.15 20 GLU B C 1
ATOM 2401 O O . GLU B 1 21 ? 24.384 35.951 55.121 1.00 30.95 20 GLU B O 1
ATOM 2407 N N . LEU B 1 22 ? 25.558 34.902 56.727 1.00 26.58 21 LEU B N 1
ATOM 2408 C CA . LEU B 1 22 ? 26.806 34.826 55.945 1.00 28.85 21 LEU B CA 1
ATOM 2409 C C . LEU B 1 22 ? 27.045 33.399 55.493 1.00 28.92 21 LEU B C 1
ATOM 2410 O O . LEU B 1 22 ? 27.101 32.463 56.305 1.00 30.91 21 LEU B O 1
ATOM 2415 N N . TYR B 1 23 ? 27.220 33.241 54.189 1.00 25.35 22 TYR B N 1
ATOM 2416 C CA . TYR B 1 23 ? 27.564 31.952 53.631 1.00 25.43 22 TYR B CA 1
ATOM 2417 C C . TYR B 1 23 ? 29.052 31.901 53.462 1.00 34.56 22 TYR B C 1
ATOM 2418 O O . TYR B 1 23 ? 29.603 32.742 52.797 1.00 27.59 22 TYR B O 1
ATOM 2427 N N . VAL B 1 24 ? 29.687 30.891 54.054 1.00 27.99 23 VAL B N 1
ATOM 2428 C CA . VAL B 1 24 ? 31.105 30.687 53.932 1.00 21.76 23 VAL B CA 1
ATOM 2429 C C . VAL B 1 24 ? 31.419 29.372 53.207 1.00 30.63 23 VAL B C 1
ATOM 2430 O O . VAL B 1 24 ? 30.635 28.386 53.248 1.00 31.78 23 VAL B O 1
ATOM 2434 N N . LYS B 1 25 ? 32.550 29.349 52.519 1.00 27.19 24 LYS B N 1
ATOM 2435 C CA . LYS B 1 25 ? 32.953 28.178 51.770 1.00 30.10 24 LYS B CA 1
ATOM 2436 C C . LYS B 1 25 ? 33.293 27.061 52.742 1.00 36.92 24 LYS B C 1
ATOM 2437 O O . LYS B 1 25 ? 34.067 27.284 53.654 1.00 27.26 24 LYS B O 1
ATOM 2443 N N . ALA B 1 26 ? 32.751 25.864 52.525 1.00 26.16 25 ALA B N 1
ATOM 2444 C CA . ALA B 1 26 ? 33.096 24.715 53.379 1.00 31.46 25 ALA B CA 1
ATOM 2445 C C . ALA B 1 26 ? 34.476 24.110 53.103 1.00 28.52 25 ALA B C 1
ATOM 2446 O O . ALA B 1 26 ? 35.001 24.208 52.005 1.00 27.08 25 ALA B O 1
ATOM 2448 N N . SER B 1 27 ? 35.034 23.417 54.098 1.00 27.75 26 SER B N 1
ATOM 2449 C CA . SER B 1 27 ? 36.212 22.597 53.950 1.00 25.55 26 SER B CA 1
ATOM 2450 C C . SER B 1 27 ? 36.002 21.564 52.841 1.00 31.94 26 SER B C 1
ATOM 2451 O O . SER B 1 27 ? 34.890 21.027 52.693 1.00 29.58 26 SER B O 1
ATOM 2454 N N . GLY B 1 28 ? 37.059 21.333 52.079 1.00 27.37 27 GLY B N 1
ATOM 2455 C CA . GLY B 1 28 ? 37.049 20.321 51.009 1.00 34.22 27 GLY B CA 1
ATOM 2456 C C . GLY B 1 28 ? 37.178 18.911 51.577 1.00 31.08 27 GLY B C 1
ATOM 2457 O O . GLY B 1 28 ? 36.892 17.931 50.859 1.00 37.42 27 GLY B O 1
ATOM 2458 N N . ILE B 1 29 ? 37.645 18.798 52.836 1.00 31.16 28 ILE B N 1
ATOM 2459 C CA . ILE B 1 29 ? 37.778 17.499 53.544 1.00 25.72 28 ILE B CA 1
ATOM 2460 C C . ILE B 1 29 ? 36.461 17.068 54.171 1.00 35.77 28 ILE B C 1
ATOM 2461 O O . ILE B 1 29 ? 36.045 15.918 54.018 1.00 41.63 28 ILE B O 1
ATOM 2466 N N . ASP B 1 30 ? 35.847 17.949 54.941 1.00 36.57 29 ASP B N 1
ATOM 2467 C CA . ASP B 1 30 ? 34.529 17.689 55.548 1.00 32.74 29 ASP B CA 1
ATOM 2468 C C . ASP B 1 30 ? 33.639 18.916 55.409 1.00 38.91 29 ASP B C 1
ATOM 2469 O O . ASP B 1 30 ? 33.879 19.929 56.081 1.00 33.35 29 ASP B O 1
ATOM 2474 N N . ALA B 1 31 ? 32.617 18.834 54.542 1.00 33.23 30 ALA B N 1
ATOM 2475 C CA . ALA B 1 31 ? 31.752 20.003 54.244 1.00 42.48 30 ALA B CA 1
ATOM 2476 C C . ALA B 1 31 ? 30.968 20.560 55.436 1.00 34.41 30 ALA B C 1
ATOM 2477 O O . ALA B 1 31 ? 30.340 21.624 55.335 1.00 41.19 30 ALA B O 1
ATOM 2479 N N . ARG B 1 32 ? 31.028 19.885 56.573 1.00 37.01 31 ARG B N 1
ATOM 2480 C CA . ARG B 1 32 ? 30.427 20.383 57.798 1.00 38.80 31 ARG B CA 1
ATOM 2481 C C . ARG B 1 32 ? 31.302 21.400 58.492 1.00 35.45 31 ARG B C 1
ATOM 2482 O O . ARG B 1 32 ? 30.785 22.178 59.299 1.00 37.93 31 ARG B O 1
ATOM 2490 N N . ARG B 1 33 ? 32.607 21.365 58.194 1.00 32.43 32 ARG B N 1
ATOM 2491 C CA . ARG B 1 33 ? 33.574 22.271 58.801 1.00 29.12 32 ARG B CA 1
ATOM 2492 C C . ARG B 1 33 ? 33.749 23.484 57.919 1.00 29.14 32 ARG B C 1
ATOM 2493 O O . ARG B 1 33 ? 33.640 23.396 56.686 1.00 29.81 32 ARG B O 1
ATOM 2501 N N . ILE B 1 34 ? 34.000 24.600 58.585 1.00 28.40 33 ILE B N 1
ATOM 2502 C CA . ILE B 1 34 ? 34.214 25.857 57.880 1.00 26.49 33 ILE B CA 1
ATOM 2503 C C . ILE B 1 34 ? 35.542 25.771 57.107 1.00 32.36 33 ILE B C 1
ATOM 2504 O O . ILE B 1 34 ? 36.485 25.127 57.553 1.00 24.71 33 ILE B O 1
ATOM 2509 N N . GLY B 1 35 ? 35.598 26.382 55.929 1.00 24.00 34 GLY B N 1
ATOM 2510 C CA . GLY B 1 35 ? 36.835 26.437 55.147 1.00 24.05 34 GLY B CA 1
ATOM 2511 C C . GLY B 1 35 ? 37.722 27.624 55.536 1.00 23.54 34 GLY B C 1
ATOM 2512 O O . GLY B 1 35 ? 37.471 28.286 56.548 1.00 23.48 34 GLY B O 1
ATOM 2513 N N . ALA B 1 36 ? 38.774 27.809 54.735 1.00 28.65 35 ALA B N 1
ATOM 2514 C CA . ALA B 1 36 ? 39.897 28.710 55.021 1.00 24.20 35 ALA B CA 1
ATOM 2515 C C . ALA B 1 36 ? 39.954 29.905 54.080 1.00 24.23 35 ALA B C 1
ATOM 2516 O O . ALA B 1 36 ? 40.994 30.519 53.963 1.00 25.33 35 ALA B O 1
ATOM 2518 N N . ASP B 1 37 ? 38.839 30.268 53.474 1.00 20.64 36 ASP B N 1
ATOM 2519 C CA . ASP B 1 37 ? 38.794 31.452 52.579 1.00 20.36 36 ASP B CA 1
ATOM 2520 C C . ASP B 1 37 ? 38.980 32.667 53.447 1.00 20.33 36 ASP B C 1
ATOM 2521 O O . ASP B 1 37 ? 38.304 32.823 54.460 1.00 24.45 36 ASP B O 1
ATOM 2526 N N . LEU B 1 38 ? 39.914 33.542 53.071 1.00 21.15 37 LEU B N 1
ATOM 2527 C CA . LEU B 1 38 ? 40.309 34.644 53.934 1.00 24.10 37 LEU B CA 1
ATOM 2528 C C . LEU B 1 38 ? 39.236 35.750 53.951 1.00 24.85 37 LEU B C 1
ATOM 2529 O O . LEU B 1 38 ? 39.034 36.517 54.932 1.00 21.19 37 LEU B O 1
ATOM 2534 N N . PHE B 1 39 ? 38.510 35.835 52.860 1.00 22.89 38 PHE B N 1
ATOM 2535 C CA . PHE B 1 39 ? 37.465 36.884 52.739 1.00 24.20 38 PHE B CA 1
ATOM 2536 C C . PHE B 1 39 ? 36.220 36.512 53.550 1.00 18.86 38 PHE B C 1
ATOM 2537 O O . PHE B 1 39 ? 35.584 37.368 54.162 1.00 23.00 38 PHE B O 1
ATOM 2545 N N . CYS B 1 40 ? 35.933 35.206 53.625 1.00 19.48 39 CYS B N 1
ATOM 2546 C CA . CYS B 1 40 ? 34.950 34.692 54.571 1.00 21.57 39 CYS B CA 1
ATOM 2547 C C . CYS B 1 40 ? 35.364 35.019 56.017 1.00 21.52 39 CYS B C 1
ATOM 2548 O O . CYS B 1 40 ? 34.540 35.511 56.803 1.00 24.79 39 CYS B O 1
ATOM 2551 N N . GLN B 1 41 ? 36.633 34.801 56.372 1.00 23.72 40 GLN B N 1
ATOM 2552 C CA . GLN B 1 41 ? 36.979 35.091 57.768 1.00 22.03 40 GLN B CA 1
ATOM 2553 C C . GLN B 1 41 ? 36.935 36.581 58.067 1.00 20.92 40 GLN B C 1
ATOM 2554 O O . GLN B 1 41 ? 36.547 37.003 59.163 1.00 23.45 40 GLN B O 1
ATOM 2560 N N . GLU B 1 42 ? 37.341 37.385 57.104 1.00 22.10 41 GLU B N 1
ATOM 2561 C CA . GLU B 1 42 ? 37.313 38.852 57.277 1.00 21.36 41 GLU B CA 1
ATOM 2562 C C . GLU B 1 42 ? 35.919 39.320 57.606 1.00 23.01 41 GLU B C 1
ATOM 2563 O O . GLU B 1 42 ? 35.731 39.996 58.625 1.00 22.50 41 GLU B O 1
ATOM 2569 N N . PHE B 1 43 ? 34.931 39.005 56.756 1.00 21.39 42 PHE B N 1
ATOM 2570 C CA . PHE B 1 43 ? 33.562 39.442 57.041 1.00 22.09 42 PHE B CA 1
ATOM 2571 C C . PHE B 1 43 ? 32.932 38.799 58.273 1.00 21.69 42 PHE B C 1
ATOM 2572 O O . PHE B 1 43 ? 32.140 39.452 58.977 1.00 28.27 42 PHE B O 1
ATOM 2580 N N . TRP B 1 44 ? 33.251 37.534 58.544 1.00 24.46 43 TRP B N 1
ATOM 2581 C CA . TRP B 1 44 ? 32.713 36.879 59.734 1.00 24.06 43 TRP B CA 1
ATOM 2582 C C . TRP B 1 44 ? 33.224 37.618 60.987 1.00 26.55 43 TRP B C 1
ATOM 2583 O O . TRP B 1 44 ? 32.465 37.967 61.917 1.00 27.07 43 TRP B O 1
ATOM 2594 N N . MET B 1 45 ? 34.495 37.953 60.966 1.00 20.71 44 MET B N 1
ATOM 2595 C CA . MET B 1 45 ? 35.070 38.734 62.082 1.00 22.36 44 MET B CA 1
ATOM 2596 C C . MET B 1 45 ? 34.343 40.051 62.300 1.00 26.36 44 MET B C 1
ATOM 2597 O O . MET B 1 45 ? 34.070 40.477 63.445 1.00 27.93 44 MET B O 1
ATOM 2602 N N . GLU B 1 46 ? 34.060 40.745 61.196 1.00 24.75 45 GLU B N 1
ATOM 2603 C CA . GLU B 1 46 ? 33.351 42.005 61.271 1.00 23.81 45 GLU B CA 1
ATOM 2604 C C . GLU B 1 46 ? 31.960 41.810 61.842 1.00 26.41 45 GLU B C 1
ATOM 2605 O O . GLU B 1 46 ? 31.512 42.526 62.754 1.00 27.31 45 GLU B O 1
ATOM 2611 N N . LEU B 1 47 ? 31.261 40.848 61.281 1.00 27.60 46 LEU B N 1
ATOM 2612 C CA . LEU B 1 47 ? 29.925 40.553 61.744 1.00 28.64 46 LEU B CA 1
ATOM 2613 C C . LEU B 1 47 ? 29.889 40.147 63.224 1.00 29.66 46 LEU B C 1
ATOM 2614 O O . LEU B 1 47 ? 28.932 40.519 63.916 1.00 30.83 46 LEU B O 1
ATOM 2619 N N . TYR B 1 48 ? 30.893 39.390 63.692 1.00 26.91 47 TYR B N 1
ATOM 2620 C CA . TYR B 1 48 ? 30.969 38.980 65.080 1.00 29.65 47 TYR B CA 1
ATOM 2621 C C . TYR B 1 48 ? 31.103 40.216 65.974 1.00 33.55 47 TYR B C 1
ATOM 2622 O O . TYR B 1 48 ? 30.504 40.285 67.043 1.00 36.63 47 TYR B O 1
ATOM 2631 N N . ALA B 1 49 ? 31.880 41.188 65.509 1.00 31.85 48 ALA B N 1
ATOM 2632 C CA . ALA B 1 49 ? 32.123 42.419 66.269 1.00 31.93 48 ALA B CA 1
ATOM 2633 C C . ALA B 1 49 ? 30.798 43.157 66.481 1.00 38.41 48 ALA B C 1
ATOM 2634 O O . ALA B 1 49 ? 30.542 43.726 67.545 1.00 36.87 48 ALA B O 1
ATOM 2636 N N . LEU B 1 50 ? 29.947 43.131 65.474 1.00 37.70 49 LEU B N 1
ATOM 2637 C CA . LEU B 1 50 ? 28.638 43.762 65.583 1.00 38.02 49 LEU B CA 1
ATOM 2638 C C . LEU B 1 50 ? 27.683 42.911 66.392 1.00 30.43 49 LEU B C 1
ATOM 2639 O O . LEU B 1 50 ? 26.861 43.435 67.126 1.00 36.90 49 LEU B O 1
ATOM 2644 N N . TYR B 1 51 ? 27.772 41.604 66.220 1.00 27.35 50 TYR B N 1
ATOM 2645 C CA . TYR B 1 51 ? 26.985 40.627 66.969 1.00 35.19 50 TYR B CA 1
ATOM 2646 C C . TYR B 1 51 ? 27.249 40.718 68.485 1.00 32.78 50 TYR B C 1
ATOM 2647 O O . TYR B 1 51 ? 26.300 40.783 69.283 1.00 38.48 50 TYR B O 1
ATOM 2656 N N . GLU B 1 52 ? 28.521 40.699 68.873 1.00 36.97 51 GLU B N 1
ATOM 2657 C CA . GLU B 1 52 ? 28.939 40.760 70.284 1.00 39.94 51 GLU B CA 1
ATOM 2658 C C . GLU B 1 52 ? 28.226 41.855 71.065 1.00 38.27 51 GLU B C 1
ATOM 2659 O O . GLU B 1 52 ? 27.894 41.687 72.248 1.00 47.10 51 GLU B O 1
ATOM 2665 N N . ILE B 1 53 ? 28.032 42.986 70.415 1.00 34.74 52 ILE B N 1
ATOM 2666 C CA . ILE B 1 53 ? 27.491 44.168 71.094 1.00 39.12 52 ILE B CA 1
ATOM 2667 C C . ILE B 1 53 ? 26.014 44.377 70.766 1.00 42.02 52 ILE B C 1
ATOM 2668 O O . ILE B 1 53 ? 25.476 45.465 70.954 1.00 43.56 52 ILE B O 1
ATOM 2673 N N . GLY B 1 54 ? 25.361 43.334 70.278 1.00 42.25 53 GLY B N 1
ATOM 2674 C CA . GLY B 1 54 ? 23.924 43.377 69.990 1.00 46.81 53 GLY B CA 1
ATOM 2675 C C . GLY B 1 54 ? 23.462 44.307 68.879 1.00 45.29 53 GLY B C 1
ATOM 2676 O O . GLY B 1 54 ? 22.287 44.660 68.837 1.00 49.00 53 GLY B O 1
ATOM 2677 N N . VAL B 1 55 ? 24.357 44.715 67.982 1.00 41.70 54 VAL B N 1
ATOM 2678 C CA . VAL B 1 55 ? 23.967 45.603 66.867 1.00 40.28 54 VAL B CA 1
ATOM 2679 C C . VAL B 1 55 ? 23.359 44.817 65.690 1.00 45.43 54 VAL B C 1
ATOM 2680 O O . VAL B 1 55 ? 22.565 45.357 64.921 1.00 48.35 54 VAL B O 1
ATOM 2684 N N . ALA B 1 56 ? 23.713 43.542 65.546 1.00 40.75 55 ALA B N 1
ATOM 2685 C CA . ALA B 1 56 ? 23.151 42.737 64.461 1.00 37.22 55 ALA B CA 1
ATOM 2686 C C . ALA B 1 56 ? 22.888 41.341 64.946 1.00 35.13 55 ALA B C 1
ATOM 2687 O O . ALA B 1 56 ? 23.577 40.851 65.832 1.00 37.19 55 ALA B O 1
ATOM 2689 N N . ARG B 1 57 ? 21.875 40.712 64.365 1.00 33.08 56 ARG B N 1
ATOM 2690 C CA . ARG B 1 57 ? 21.693 39.284 64.465 1.00 35.51 56 ARG B CA 1
ATOM 2691 C C . ARG B 1 57 ? 22.494 38.656 63.325 1.00 36.28 56 ARG B C 1
ATOM 2692 O O . ARG B 1 57 ? 22.523 39.186 62.205 1.00 38.17 56 ARG B O 1
ATOM 2700 N N . VAL B 1 58 ? 23.153 37.548 63.617 1.00 36.07 57 VAL B N 1
ATOM 2701 C CA . VAL B 1 58 ? 24.059 36.915 62.673 1.00 38.16 57 VAL B CA 1
ATOM 2702 C C . VAL B 1 58 ? 23.974 35.395 62.724 1.00 39.74 57 VAL B C 1
ATOM 2703 O O . VAL B 1 58 ? 24.094 34.799 63.785 1.00 37.84 57 VAL B O 1
ATOM 2707 N N . GLU B 1 59 ? 23.731 34.785 61.568 1.00 34.19 58 GLU B N 1
ATOM 2708 C CA . GLU B 1 59 ? 23.881 33.354 61.382 1.00 38.76 58 GLU B CA 1
ATOM 2709 C C . GLU B 1 59 ? 24.968 33.124 60.329 1.00 36.90 58 GLU B C 1
ATOM 2710 O O . GLU B 1 59 ? 25.035 33.837 59.316 1.00 37.04 58 GLU B O 1
ATOM 2716 N N . VAL B 1 60 ? 25.814 32.137 60.580 1.00 37.01 59 VAL B N 1
ATOM 2717 C CA . VAL B 1 60 ? 26.778 31.692 59.598 1.00 32.23 59 VAL B CA 1
ATOM 2718 C C . VAL B 1 60 ? 26.512 30.287 59.112 1.00 39.00 59 VAL B C 1
ATOM 2719 O O . VAL B 1 60 ? 26.270 29.393 59.904 1.00 42.38 59 VAL B O 1
ATOM 2723 N N . LYS B 1 61 ? 26.543 30.098 57.795 1.00 33.88 60 LYS B N 1
ATOM 2724 C CA . LYS B 1 61 ? 26.277 28.818 57.175 1.00 36.54 60 LYS B CA 1
ATOM 2725 C C . LYS B 1 61 ? 27.424 28.402 56.265 1.00 38.79 60 LYS B C 1
ATOM 2726 O O . LYS B 1 61 ? 27.962 29.208 55.509 1.00 33.91 60 LYS B O 1
ATOM 2732 N N . THR B 1 62 ? 27.816 27.142 56.353 1.00 33.36 61 THR B N 1
ATOM 2733 C CA . THR B 1 62 ? 28.811 26.606 55.484 1.00 28.30 61 THR B CA 1
ATOM 2734 C C . THR B 1 62 ? 28.126 26.138 54.217 1.00 37.72 61 THR B C 1
ATOM 2735 O O . THR B 1 62 ? 26.982 25.670 54.276 1.00 43.07 61 THR B O 1
ATOM 2739 N N . VAL B 1 63 ? 28.808 26.273 53.081 1.00 37.69 62 VAL B N 1
ATOM 2740 C CA . VAL B 1 63 ? 28.319 25.741 51.815 1.00 33.33 62 VAL B CA 1
ATOM 2741 C C . VAL B 1 63 ? 29.408 25.064 50.981 1.00 40.87 62 VAL B C 1
ATOM 2742 O O . VAL B 1 63 ? 30.582 25.460 50.946 1.00 35.18 62 VAL B O 1
ATOM 2746 N N . ASN B 1 64 ? 28.994 24.001 50.312 1.00 41.13 63 ASN B N 1
ATOM 2747 C CA . ASN B 1 64 ? 29.823 23.339 49.360 1.00 34.07 63 ASN B CA 1
ATOM 2748 C C . ASN B 1 64 ? 29.644 24.003 48.009 1.00 41.45 63 ASN B C 1
ATOM 2749 O O . ASN B 1 64 ? 28.583 23.902 47.399 1.00 37.69 63 ASN B O 1
ATOM 2754 N N . VAL B 1 65 ? 30.680 24.706 47.552 1.00 32.31 64 VAL B N 1
ATOM 2755 C CA . VAL B 1 65 ? 30.583 25.538 46.351 1.00 34.83 64 VAL B CA 1
ATOM 2756 C C . VAL B 1 65 ? 30.433 24.758 45.048 1.00 45.37 64 VAL B C 1
ATOM 2757 O O . VAL B 1 65 ? 30.042 25.322 44.024 1.00 40.09 64 VAL B O 1
ATOM 2761 N N . ASN B 1 66 ? 30.756 23.472 45.071 1.00 42.42 65 ASN B N 1
ATOM 2762 C CA . ASN B 1 66 ? 30.538 22.632 43.884 1.00 50.48 65 ASN B CA 1
ATOM 2763 C C . ASN B 1 66 ? 29.102 22.125 43.745 1.00 50.06 65 ASN B C 1
ATOM 2764 O O . ASN B 1 66 ? 28.721 21.569 42.711 1.00 50.97 65 ASN B O 1
ATOM 2769 N N . SER B 1 67 ? 28.294 22.320 44.773 1.00 37.63 66 SER B N 1
ATOM 2770 C CA . SER B 1 67 ? 26.948 21.743 44.786 1.00 44.66 66 SER B CA 1
ATOM 2771 C C . SER B 1 67 ? 26.015 22.382 43.763 1.00 46.11 66 SER B C 1
ATOM 2772 O O . SER B 1 67 ? 26.154 23.558 43.418 1.00 52.09 66 SER B O 1
ATOM 2775 N N . GLU B 1 68 ? 25.043 21.605 43.293 1.00 55.09 67 GLU B N 1
ATOM 2776 C CA . GLU B 1 68 ? 24.114 22.080 42.271 1.00 49.41 67 GLU B CA 1
ATOM 2777 C C . GLU B 1 68 ? 23.221 23.196 42.787 1.00 36.77 67 GLU B C 1
ATOM 2778 O O . GLU B 1 68 ? 22.969 24.182 42.053 1.00 35.68 67 GLU B O 1
ATOM 2784 N N . ALA B 1 69 ? 22.721 23.047 44.012 1.00 38.06 68 ALA B N 1
ATOM 2785 C CA . ALA B 1 69 ? 21.834 24.044 44.583 1.00 33.93 68 ALA B CA 1
ATOM 2786 C C . ALA B 1 69 ? 22.564 25.381 44.755 1.00 37.95 68 ALA B C 1
ATOM 2787 O O . ALA B 1 69 ? 21.971 26.438 44.510 1.00 40.10 68 ALA B O 1
ATOM 2789 N N . PHE B 1 70 ? 23.841 25.325 45.143 1.00 41.74 69 PHE B N 1
ATOM 2790 C CA . PHE B 1 70 ? 24.639 26.547 45.315 1.00 40.91 69 PHE B CA 1
ATOM 2791 C C . PHE B 1 70 ? 24.778 27.338 44.022 1.00 42.79 69 PHE B C 1
ATOM 2792 O O . PHE B 1 70 ? 24.600 28.555 44.016 1.00 41.60 69 PHE B O 1
ATOM 2800 N N . LYS B 1 71 ? 25.103 26.634 42.937 1.00 39.93 70 LYS B N 1
ATOM 2801 C CA . LYS B 1 71 ? 25.303 27.241 41.636 1.00 44.37 70 LYS B CA 1
ATOM 2802 C C . LYS B 1 71 ? 24.030 27.890 41.150 1.00 38.20 70 LYS B C 1
ATOM 2803 O O . LYS B 1 71 ? 24.048 29.005 40.599 1.00 43.55 70 LYS B O 1
ATOM 2809 N N . LYS B 1 72 ? 22.906 27.206 41.355 1.00 34.96 71 LYS B N 1
ATOM 2810 C CA . LYS B 1 72 ? 21.629 27.667 40.812 1.00 37.69 71 LYS B CA 1
ATOM 2811 C C . LYS B 1 72 ? 21.097 28.843 41.642 1.00 39.14 71 LYS B C 1
ATOM 2812 O O . LYS B 1 72 ? 20.526 29.797 41.102 1.00 40.63 71 LYS B O 1
ATOM 2818 N N . ASN B 1 73 ? 21.315 28.769 42.957 1.00 42.63 72 ASN B N 1
ATOM 2819 C CA . ASN B 1 73 ? 20.850 29.811 43.887 1.00 46.90 72 ASN B CA 1
ATOM 2820 C C . ASN B 1 73 ? 21.602 31.136 43.780 1.00 39.42 72 ASN B C 1
ATOM 2821 O O . ASN B 1 73 ? 21.013 32.181 44.039 1.00 50.11 72 ASN B O 1
ATOM 2826 N N . PHE B 1 74 ? 22.874 31.095 43.383 1.00 41.16 73 PHE B N 1
ATOM 2827 C CA . PHE B 1 74 ? 23.699 32.307 43.300 1.00 37.38 73 PHE B CA 1
ATOM 2828 C C . PHE B 1 74 ? 24.322 32.572 41.941 1.00 35.30 73 PHE B C 1
ATOM 2829 O O . PHE B 1 74 ? 25.121 33.510 41.790 1.00 35.64 73 PHE B O 1
ATOM 2837 N N . LEU B 1 75 ? 23.921 31.775 40.940 1.00 36.36 74 LEU B N 1
ATOM 2838 C CA . LEU B 1 75 ? 24.319 31.982 39.571 1.00 38.14 74 LEU B CA 1
ATOM 2839 C C . LEU B 1 75 ? 25.821 32.191 39.412 1.00 37.57 74 LEU B C 1
ATOM 2840 O O . LEU B 1 75 ? 26.263 33.094 38.695 1.00 50.59 74 LEU B O 1
ATOM 2845 N N . GLY B 1 76 ? 26.599 31.336 40.078 1.00 46.00 75 GLY B N 1
ATOM 2846 C CA . GLY B 1 76 ? 28.049 31.369 39.957 1.00 57.02 75 GLY B CA 1
ATOM 2847 C C . GLY B 1 76 ? 28.785 32.323 40.880 1.00 53.40 75 GLY B C 1
ATOM 2848 O O . GLY B 1 76 ? 29.998 32.483 40.752 1.00 41.40 75 GLY B O 1
ATOM 2849 N N . ALA B 1 77 ? 28.076 32.974 41.797 1.00 42.93 76 ALA B N 1
ATOM 2850 C CA . ALA B 1 77 ? 28.758 33.804 42.810 1.00 33.54 76 ALA B CA 1
ATOM 2851 C C . ALA B 1 77 ? 29.442 32.851 43.768 1.00 29.90 76 ALA B C 1
ATOM 2852 O O . ALA B 1 77 ? 28.922 31.761 44.026 1.00 31.58 76 ALA B O 1
ATOM 2854 N N . GLN B 1 78 ? 30.543 33.293 44.386 1.00 26.08 77 GLN B N 1
ATOM 2855 C CA . GLN B 1 78 ? 31.236 32.449 45.342 1.00 25.94 77 GLN B CA 1
ATOM 2856 C C . GLN B 1 78 ? 31.176 33.039 46.749 1.00 26.28 77 GLN B C 1
ATOM 2857 O O . GLN B 1 78 ? 31.072 34.275 46.920 1.00 25.46 77 GLN B O 1
ATOM 2863 N N . PRO B 1 79 ? 31.311 32.185 47.772 1.00 24.71 78 PRO B N 1
ATOM 2864 C CA . PRO B 1 79 ? 31.391 32.762 49.123 1.00 25.56 78 PRO B CA 1
ATOM 2865 C C . PRO B 1 79 ? 32.611 33.687 49.217 1.00 23.12 78 PRO B C 1
ATOM 2866 O O . PRO B 1 79 ? 33.604 33.443 48.527 1.00 26.70 78 PRO B O 1
ATOM 2870 N N . PRO B 1 80 ? 32.539 34.734 50.061 1.00 23.44 79 PRO B N 1
ATOM 2871 C CA . PRO B 1 80 ? 31.440 35.119 50.943 1.00 22.51 79 PRO B CA 1
ATOM 2872 C C . PRO B 1 80 ? 30.242 35.721 50.223 1.00 23.60 79 PRO B C 1
ATOM 2873 O O . PRO B 1 80 ? 30.415 36.441 49.247 1.00 24.21 79 PRO B O 1
ATOM 2877 N N . ILE B 1 81 ? 29.050 35.329 50.675 1.00 25.24 80 ILE B N 1
ATOM 2878 C CA . ILE B 1 81 ? 27.780 35.867 50.295 1.00 24.43 80 ILE B CA 1
ATOM 2879 C C . ILE B 1 81 ? 27.002 36.141 51.556 1.00 25.36 80 ILE B C 1
ATOM 2880 O O . ILE B 1 81 ? 26.916 35.289 52.458 1.00 28.33 80 ILE B O 1
ATOM 2885 N N . MET B 1 82 ? 26.420 37.315 51.632 1.00 24.85 81 MET B N 1
ATOM 2886 C CA . MET B 1 82 ? 25.647 37.724 52.793 1.00 28.32 81 MET B CA 1
ATOM 2887 C C . MET B 1 82 ? 24.213 38.031 52.391 1.00 32.91 81 MET B C 1
ATOM 2888 O O . MET B 1 82 ? 23.973 38.708 51.402 1.00 27.19 81 MET B O 1
ATOM 2893 N N . ILE B 1 83 ? 23.259 37.527 53.173 1.00 31.56 82 ILE B N 1
ATOM 2894 C CA . ILE B 1 83 ? 21.829 37.665 52.878 1.00 28.20 82 ILE B CA 1
ATOM 2895 C C . ILE B 1 83 ? 21.132 38.443 53.982 1.00 33.61 82 ILE B C 1
ATOM 2896 O O . ILE B 1 83 ? 21.421 38.244 55.156 1.00 33.49 82 ILE B O 1
ATOM 2901 N N . GLU B 1 84 ? 20.274 39.370 53.580 1.00 27.56 83 GLU B N 1
ATOM 2902 C CA . GLU B 1 84 ? 19.464 40.148 54.509 1.00 31.87 83 GLU B CA 1
ATOM 2903 C C . GLU B 1 84 ? 18.003 39.985 54.062 1.00 30.62 83 GLU B C 1
ATOM 2904 O O . GLU B 1 84 ? 17.408 40.887 53.453 1.00 30.71 83 GLU B O 1
ATOM 2910 N N . GLU B 1 85 ? 17.420 38.837 54.421 1.00 32.05 84 GLU B N 1
ATOM 2911 C CA . GLU B 1 85 ? 16.091 38.448 53.921 1.00 33.99 84 GLU B CA 1
ATOM 2912 C C . GLU B 1 85 ? 14.977 39.463 54.224 1.00 32.61 84 GLU B C 1
ATOM 2913 O O . GLU B 1 85 ? 14.095 39.716 53.391 1.00 38.31 84 GLU B O 1
ATOM 2919 N N . GLU B 1 86 ? 15.046 40.107 55.376 1.00 34.53 85 GLU B N 1
ATOM 2920 C CA . GLU B 1 86 ? 14.020 41.091 55.743 1.00 46.30 85 GLU B CA 1
ATOM 2921 C C . GLU B 1 86 ? 13.948 42.202 54.697 1.00 42.00 85 GLU B C 1
ATOM 2922 O O . GLU B 1 86 ? 12.893 42.812 54.502 1.00 47.75 85 GLU B O 1
ATOM 2928 N N . LYS B 1 87 ? 15.065 42.475 54.022 1.00 35.62 86 LYS B N 1
ATOM 2929 C CA . LYS B 1 87 ? 15.072 43.484 52.967 1.00 33.34 86 LYS B CA 1
ATOM 2930 C C . LYS B 1 87 ? 15.030 42.874 51.568 1.00 35.54 86 LYS B C 1
ATOM 2931 O O . LYS B 1 87 ? 15.111 43.613 50.597 1.00 33.53 86 LYS B O 1
ATOM 2937 N N . GLU B 1 88 ? 14.965 41.538 51.471 1.00 31.42 87 GLU B N 1
ATOM 2938 C CA . GLU B 1 88 ? 15.037 40.839 50.180 1.00 30.53 87 GLU B CA 1
ATOM 2939 C C . GLU B 1 88 ? 16.356 41.093 49.431 1.00 33.70 87 GLU B C 1
ATOM 2940 O O . GLU B 1 88 ? 16.419 41.049 48.197 1.00 39.50 87 GLU B O 1
ATOM 2946 N N . LEU B 1 89 ? 17.418 41.325 50.200 1.00 31.03 88 LEU B N 1
ATOM 2947 C CA . LEU B 1 89 ? 18.728 41.706 49.648 1.00 26.61 88 LEU B CA 1
ATOM 2948 C C . LEU B 1 89 ? 19.731 40.593 49.799 1.00 26.58 88 LEU B C 1
ATOM 2949 O O . LEU B 1 89 ? 19.782 39.914 50.854 1.00 33.03 88 LEU B O 1
ATOM 2954 N N . THR B 1 90 ? 20.472 40.370 48.722 1.00 28.86 89 THR B N 1
ATOM 2955 C CA . THR B 1 90 ? 21.569 39.423 48.669 1.00 30.34 89 THR B CA 1
ATOM 2956 C C . THR B 1 90 ? 22.823 40.190 48.270 1.00 37.17 89 THR B C 1
ATOM 2957 O O . THR B 1 90 ? 22.839 40.861 47.226 1.00 34.39 89 THR B O 1
ATOM 2961 N N . TYR B 1 91 ? 23.840 40.152 49.118 1.00 26.82 90 TYR B N 1
ATOM 2962 C CA . TYR B 1 91 ? 25.099 40.828 48.829 1.00 26.88 90 TYR B CA 1
ATOM 2963 C C . TYR B 1 91 ? 26.119 39.770 48.387 1.00 28.70 90 TYR B C 1
ATOM 2964 O O . TYR B 1 91 ? 26.655 39.054 49.215 1.00 24.04 90 TYR B O 1
ATOM 2973 N N . THR B 1 92 ? 26.351 39.633 47.080 1.00 29.67 91 THR B N 1
ATOM 2974 C CA . THR B 1 92 ? 27.293 38.634 46.594 1.00 23.87 91 THR B CA 1
ATOM 2975 C C . THR B 1 92 ? 28.706 39.195 46.358 1.00 28.71 91 THR B C 1
ATOM 2976 O O . THR B 1 92 ? 29.680 38.445 46.286 1.00 26.30 91 THR B O 1
ATOM 2980 N N . ASP B 1 93 ? 28.825 40.513 46.254 1.00 22.91 92 ASP B N 1
ATOM 2981 C CA . ASP B 1 93 ? 30.091 41.121 45.904 1.00 27.19 92 ASP B CA 1
ATOM 2982 C C . ASP B 1 93 ? 30.700 41.686 47.179 1.00 22.27 92 ASP B C 1
ATOM 2983 O O . ASP B 1 93 ? 29.985 42.239 48.042 1.00 24.18 92 ASP B O 1
ATOM 2988 N N . ASN B 1 94 ? 32.001 41.521 47.318 1.00 22.93 93 ASN B N 1
ATOM 2989 C CA . ASN B 1 94 ? 32.698 41.983 48.521 1.00 23.03 93 ASN B CA 1
ATOM 2990 C C . ASN B 1 94 ? 32.535 43.451 48.796 1.00 21.21 93 ASN B C 1
ATOM 2991 O O . ASN B 1 94 ? 32.565 43.897 49.943 1.00 26.38 93 ASN B O 1
ATOM 2996 N N . ARG B 1 95 ? 32.354 44.228 47.732 1.00 22.02 94 ARG B N 1
ATOM 2997 C CA . ARG B 1 95 ? 32.116 45.648 47.902 1.00 22.48 94 ARG B CA 1
ATOM 2998 C C . ARG B 1 95 ? 30.771 45.860 48.603 1.00 25.10 94 ARG B C 1
ATOM 2999 O O . ARG B 1 95 ? 30.653 46.739 49.453 1.00 26.89 94 ARG B O 1
ATOM 3007 N N . GLU B 1 96 ? 29.766 45.083 48.192 1.00 22.47 95 GLU B N 1
ATOM 3008 C CA . GLU B 1 96 ? 28.392 45.153 48.745 1.00 23.40 95 GLU B CA 1
ATOM 3009 C C . GLU B 1 96 ? 28.369 44.694 50.189 1.00 29.15 95 GLU B C 1
ATOM 3010 O O . GLU B 1 96 ? 27.740 45.339 51.029 1.00 27.47 95 GLU B O 1
ATOM 3016 N N . ILE B 1 97 ? 29.051 43.581 50.485 1.00 24.82 96 ILE B N 1
ATOM 3017 C CA . ILE B 1 97 ? 29.075 43.044 51.860 1.00 24.55 96 ILE B CA 1
ATOM 3018 C C . ILE B 1 97 ? 29.752 44.053 52.812 1.00 23.67 96 ILE B C 1
ATOM 3019 O O . ILE B 1 97 ? 29.199 44.458 53.839 1.00 26.47 96 ILE B O 1
ATOM 3024 N N . GLU B 1 98 ? 30.923 44.511 52.447 1.00 23.89 97 GLU B N 1
ATOM 3025 C CA . GLU B 1 98 ? 31.629 45.513 53.228 1.00 22.81 97 GLU B CA 1
ATOM 3026 C C . GLU B 1 98 ? 30.797 46.789 53.388 1.00 21.66 97 GLU B C 1
ATOM 3027 O O . GLU B 1 98 ? 30.737 47.365 54.483 1.00 26.85 97 GLU B O 1
ATOM 3033 N N . GLY B 1 99 ? 30.150 47.212 52.302 1.00 23.28 98 GLY B N 1
ATOM 3034 C CA . GLY B 1 99 ? 29.426 48.498 52.349 1.00 26.86 98 GLY B CA 1
ATOM 3035 C C . GLY B 1 99 ? 28.287 48.405 53.362 1.00 28.11 98 GLY B C 1
ATOM 3036 O O . GLY B 1 99 ? 28.022 49.356 54.060 1.00 33.97 98 GLY B O 1
ATOM 3037 N N . ARG B 1 100 ? 27.616 47.258 53.422 1.00 28.69 99 ARG B N 1
ATOM 3038 C CA . ARG B 1 100 ? 26.464 47.065 54.309 1.00 27.12 99 ARG B CA 1
ATOM 3039 C C . ARG B 1 100 ? 26.921 47.007 55.755 1.00 29.73 99 ARG B C 1
ATOM 3040 O O . ARG B 1 100 ? 26.312 47.642 56.648 1.00 27.88 99 ARG B O 1
ATOM 3048 N N . ILE B 1 101 ? 28.019 46.294 55.991 1.00 27.75 100 ILE B N 1
ATOM 3049 C CA . ILE B 1 101 ? 28.566 46.211 57.329 1.00 26.39 100 ILE B CA 1
ATOM 3050 C C . ILE B 1 101 ? 29.080 47.593 57.783 1.00 28.18 100 ILE B C 1
ATOM 3051 O O . ILE B 1 101 ? 28.864 47.972 58.925 1.00 30.01 100 ILE B O 1
ATOM 3056 N N . PHE B 1 102 ? 29.728 48.331 56.887 1.00 26.32 101 PHE B N 1
ATOM 3057 C CA . PHE B 1 102 ? 30.217 49.691 57.161 1.00 26.86 101 PHE B CA 1
ATOM 3058 C C . PHE B 1 102 ? 29.013 50.591 57.510 1.00 29.45 101 PHE B C 1
ATOM 3059 O O . PHE B 1 102 ? 29.050 51.317 58.524 1.00 32.96 101 PHE B O 1
ATOM 3067 N N . HIS B 1 103 ? 27.953 50.523 56.708 1.00 31.07 102 HIS B N 1
ATOM 3068 C CA . HIS B 1 103 ? 26.729 51.341 56.978 1.00 28.03 102 HIS B CA 1
ATOM 3069 C C . HIS B 1 103 ? 26.207 51.060 58.374 1.00 26.69 102 HIS B C 1
ATOM 3070 O O . HIS B 1 103 ? 25.837 51.991 59.116 1.00 37.65 102 HIS B O 1
ATOM 3077 N N . LEU B 1 104 ? 26.167 49.784 58.754 1.00 30.33 103 LEU B N 1
ATOM 3078 C CA . LEU B 1 104 ? 25.663 49.375 60.066 1.00 31.81 103 LEU B CA 1
ATOM 3079 C C . LEU B 1 104 ? 26.591 49.802 61.184 1.00 37.88 103 LEU B C 1
ATOM 3080 O O . LEU B 1 104 ? 26.135 50.236 62.242 1.00 38.67 103 LEU B O 1
ATOM 3085 N N . ALA B 1 105 ? 27.894 49.666 60.969 1.00 33.47 104 ALA B N 1
ATOM 3086 C CA . ALA B 1 105 ? 28.853 50.100 61.983 1.00 34.04 104 ALA B CA 1
ATOM 3087 C C . ALA B 1 105 ? 28.667 51.612 62.271 1.00 41.31 104 ALA B C 1
ATOM 3088 O O . ALA B 1 105 ? 28.588 52.026 63.434 1.00 40.07 104 ALA B O 1
ATOM 3090 N N . LYS B 1 106 ? 28.570 52.385 61.191 1.00 31.58 105 LYS B N 1
ATOM 3091 C CA . LYS B 1 106 ? 28.440 53.841 61.196 1.00 31.46 105 LYS B CA 1
ATOM 3092 C C . LYS B 1 106 ? 27.122 54.296 61.828 1.00 45.59 105 LYS B C 1
ATOM 3093 O O . LYS B 1 106 ? 27.082 55.314 62.523 1.00 49.73 105 LYS B O 1
ATOM 3099 N N . GLU B 1 107 ? 26.061 53.534 61.576 1.00 40.34 106 GLU B N 1
ATOM 3100 C CA . GLU B 1 107 ? 24.738 53.782 62.146 1.00 46.37 106 GLU B CA 1
ATOM 3101 C C . GLU B 1 107 ? 24.714 53.682 63.663 1.00 53.29 106 GLU B C 1
ATOM 3102 O O . GLU B 1 107 ? 24.022 54.459 64.318 1.00 44.01 106 GLU B O 1
ATOM 3108 N N . PHE B 1 108 ? 25.445 52.713 64.212 1.00 45.20 107 PHE B N 1
ATOM 3109 C CA . PHE B 1 108 ? 25.452 52.452 65.639 1.00 42.95 107 PHE B CA 1
ATOM 3110 C C . PHE B 1 108 ? 26.772 52.867 66.288 1.00 47.50 107 PHE B C 1
ATOM 3111 O O . PHE B 1 108 ? 27.117 52.388 67.363 1.00 52.89 107 PHE B O 1
ATOM 3119 N N . ASN B 1 109 ? 27.466 53.788 65.617 1.00 36.27 108 ASN B N 1
ATOM 3120 C CA . ASN B 1 109 ? 28.692 54.412 66.075 1.00 52.84 108 ASN B CA 1
ATOM 3121 C C . ASN B 1 109 ? 29.785 53.434 66.507 1.00 54.26 108 ASN B C 1
ATOM 3122 O O . ASN B 1 109 ? 30.496 53.681 67.486 1.00 46.66 108 ASN B O 1
ATOM 3127 N N . VAL B 1 110 ? 29.927 52.334 65.766 1.00 43.70 109 VAL B N 1
ATOM 3128 C CA . VAL B 1 110 ? 30.927 51.315 66.081 1.00 40.15 109 VAL B CA 1
ATOM 3129 C C . VAL B 1 110 ? 32.163 51.596 65.231 1.00 35.23 109 VAL B C 1
ATOM 3130 O O . VAL B 1 110 ? 32.056 51.630 64.006 1.00 37.87 109 VAL B O 1
ATOM 3134 N N . PRO B 1 111 ? 33.332 51.790 65.867 1.00 39.46 110 PRO B N 1
ATOM 3135 C CA . PRO B 1 111 ? 34.556 52.279 65.219 1.00 38.28 110 PRO B CA 1
ATOM 3136 C C . PRO B 1 111 ? 35.311 51.153 64.492 1.00 39.97 110 PRO B C 1
ATOM 3137 O O . PRO B 1 111 ? 36.521 51.010 64.626 1.00 38.40 110 PRO B O 1
ATOM 3141 N N . LEU B 1 112 ? 34.591 50.378 63.709 1.00 36.26 111 LEU B N 1
ATOM 3142 C CA . LEU B 1 112 ? 35.154 49.175 63.089 1.00 27.11 111 LEU B CA 1
ATOM 3143 C C . LEU B 1 112 ? 35.937 49.454 61.839 1.00 31.61 111 LEU B C 1
ATOM 3144 O O . LEU B 1 112 ? 36.882 48.699 61.514 1.00 28.75 111 LEU B O 1
ATOM 3149 N N . PHE B 1 113 ? 35.558 50.514 61.115 1.00 27.82 112 PHE B N 1
ATOM 3150 C CA . PHE B 1 113 ? 36.255 50.908 59.913 1.00 29.56 112 PHE B CA 1
ATOM 3151 C C . PHE B 1 113 ? 37.039 52.194 60.023 1.00 32.87 112 PHE B C 1
ATOM 3152 O O . PHE B 1 113 ? 36.532 53.205 60.531 1.00 32.07 112 PHE B O 1
ATOM 3160 N N . GLU B 1 114 ? 38.248 52.146 59.481 1.00 29.55 113 GLU B N 1
ATOM 3161 C CA . GLU B 1 114 ? 39.120 53.288 59.338 1.00 30.83 113 GLU B CA 1
ATOM 3162 C C . GLU B 1 114 ? 39.949 53.119 58.076 1.00 28.09 113 GLU B C 1
ATOM 3163 O O . GLU B 1 114 ? 40.011 52.009 57.491 1.00 35.35 113 GLU B O 1
ATOM 3169 N N . LYS B 1 115 ? 40.495 54.224 57.575 1.00 26.02 114 LYS B N 1
ATOM 3170 C CA . LYS B 1 115 ? 41.385 54.175 56.438 1.00 32.05 114 LYS B CA 1
ATOM 3171 C C . LYS B 1 115 ? 42.806 54.419 56.912 1.00 35.96 114 LYS B C 1
ATOM 3172 O O . LYS B 1 115 ? 43.060 55.359 57.661 1.00 31.59 114 LYS B O 1
ATOM 3178 N N . ASP B 1 116 ? 43.716 53.544 56.492 1.00 29.05 115 ASP B N 1
ATOM 3179 C CA . ASP B 1 116 ? 45.091 53.558 56.926 1.00 27.95 115 ASP B CA 1
ATOM 3180 C C . ASP B 1 116 ? 45.905 52.934 55.785 1.00 30.09 115 ASP B C 1
ATOM 3181 O O . ASP B 1 116 ? 45.994 51.689 55.675 1.00 28.81 115 ASP B O 1
ATOM 3186 N N . PRO B 1 117 ? 46.443 53.783 54.900 1.00 28.09 116 PRO B N 1
ATOM 3187 C CA . PRO B 1 117 ? 47.216 53.305 53.761 1.00 29.87 116 PRO B CA 1
ATOM 3188 C C . PRO B 1 117 ? 48.454 52.496 54.147 1.00 28.38 116 PRO B C 1
ATOM 3189 O O . PRO B 1 117 ? 48.857 51.620 53.390 1.00 28.72 116 PRO B O 1
ATOM 3193 N N A SER B 1 118 ? 49.030 52.785 55.309 0.50 28.95 117 SER B N 1
ATOM 3194 N N B SER B 1 118 ? 49.038 52.758 55.318 0.50 30.03 117 SER B N 1
ATOM 3195 C CA A SER B 1 118 ? 50.160 52.027 55.822 0.50 27.58 117 SER B CA 1
ATOM 3196 C CA B SER B 1 118 ? 50.203 51.994 55.790 0.50 31.83 117 SER B CA 1
ATOM 3197 C C A SER B 1 118 ? 49.715 50.569 56.073 0.50 20.57 117 SER B C 1
ATOM 3198 C C B SER B 1 118 ? 49.807 50.558 56.197 0.50 35.27 117 SER B C 1
ATOM 3199 O O A SER B 1 118 ? 50.297 49.614 55.557 0.50 24.39 117 SER B O 1
ATOM 3200 O O B SER B 1 118 ? 50.532 49.606 55.925 0.50 30.86 117 SER B O 1
ATOM 3205 N N . ALA B 1 119 ? 48.679 50.387 56.877 1.00 24.17 118 ALA B N 1
ATOM 3206 C CA . ALA B 1 119 ? 48.202 48.999 57.127 1.00 24.96 118 ALA B CA 1
ATOM 3207 C C . ALA B 1 119 ? 47.922 48.307 55.781 1.00 29.92 118 ALA B C 1
ATOM 3208 O O . ALA B 1 119 ? 48.289 47.125 55.547 1.00 25.86 118 ALA B O 1
ATOM 3210 N N . GLU B 1 120 ? 47.239 49.033 54.889 1.00 26.74 119 GLU B N 1
ATOM 3211 C CA . GLU B 1 120 ? 46.854 48.454 53.576 1.00 26.50 119 GLU B CA 1
ATOM 3212 C C . GLU B 1 120 ? 48.073 47.936 52.895 1.00 22.63 119 GLU B C 1
ATOM 3213 O O . GLU B 1 120 ? 48.138 46.765 52.431 1.00 24.84 119 GLU B O 1
ATOM 3219 N N . LYS B 1 121 ? 49.124 48.740 52.850 1.00 24.98 120 LYS B N 1
ATOM 3220 C CA . LYS B 1 121 ? 50.345 48.281 52.143 1.00 26.28 120 LYS B CA 1
ATOM 3221 C C . LYS B 1 121 ? 51.060 47.120 52.830 1.00 26.31 120 LYS B C 1
ATOM 3222 O O . LYS B 1 121 ? 51.563 46.191 52.187 1.00 26.92 120 LYS B O 1
ATOM 3228 N N . ARG B 1 122 ? 51.141 47.171 54.144 1.00 24.95 121 ARG B N 1
ATOM 3229 C CA . ARG B 1 122 ? 51.787 46.122 54.872 1.00 25.46 121 ARG B CA 1
ATOM 3230 C C . ARG B 1 122 ? 51.072 44.781 54.652 1.00 23.82 121 ARG B C 1
ATOM 3231 O O . ARG B 1 122 ? 51.727 43.742 54.458 1.00 27.36 121 ARG B O 1
ATOM 3239 N N . ILE B 1 123 ? 49.744 44.815 54.719 1.00 22.82 122 ILE B N 1
ATOM 3240 C CA . ILE B 1 123 ? 48.945 43.592 54.551 1.00 21.72 122 ILE B CA 1
ATOM 3241 C C . ILE B 1 123 ? 49.160 42.988 53.159 1.00 27.49 122 ILE B C 1
ATOM 3242 O O . ILE B 1 123 ? 49.391 41.781 53.012 1.00 27.51 122 ILE B O 1
ATOM 3247 N N . GLU B 1 124 ? 49.079 43.826 52.144 1.00 24.42 123 GLU B N 1
ATOM 3248 C CA . GLU B 1 124 ? 49.166 43.327 50.761 1.00 24.62 123 GLU B CA 1
ATOM 3249 C C . GLU B 1 124 ? 50.541 42.751 50.542 1.00 25.03 123 GLU B C 1
ATOM 3250 O O . GLU B 1 124 ? 50.706 41.634 49.994 1.00 23.54 123 GLU B O 1
ATOM 3256 N N . ASN B 1 125 ? 51.556 43.474 51.010 1.00 25.41 124 ASN B N 1
ATOM 3257 C CA . ASN B 1 125 ? 52.941 43.142 50.667 1.00 24.59 124 ASN B CA 1
ATOM 3258 C C . ASN B 1 125 ? 53.391 41.867 51.374 1.00 24.53 124 ASN B C 1
ATOM 3259 O O . ASN B 1 125 ? 54.166 41.079 50.818 1.00 27.61 124 ASN B O 1
ATOM 3264 N N . LEU B 1 126 ? 52.869 41.670 52.575 1.00 23.41 125 LEU B N 1
ATOM 3265 C CA . LEU B 1 126 ? 53.175 40.472 53.354 1.00 24.70 125 LEU B CA 1
ATOM 3266 C C . LEU B 1 126 ? 52.629 39.284 52.633 1.00 24.01 125 LEU B C 1
ATOM 3267 O O . LEU B 1 126 ? 53.373 38.337 52.378 1.00 26.76 125 LEU B O 1
ATOM 3272 N N . TYR B 1 127 ? 51.328 39.313 52.323 1.00 23.35 126 TYR B N 1
ATOM 3273 C CA . TYR B 1 127 ? 50.709 38.126 51.714 1.00 22.84 126 TYR B CA 1
ATOM 3274 C C . TYR B 1 127 ? 51.231 37.870 50.287 1.00 24.71 126 TYR B C 1
ATOM 3275 O O . TYR B 1 127 ? 51.394 36.714 49.845 1.00 25.61 126 TYR B O 1
ATOM 3284 N N . ARG B 1 128 ? 51.491 38.921 49.552 1.00 26.74 127 ARG B N 1
ATOM 3285 C CA . ARG B 1 128 ? 52.124 38.777 48.228 1.00 26.00 127 ARG B CA 1
ATOM 3286 C C . ARG B 1 128 ? 53.430 37.957 48.286 1.00 23.68 127 ARG B C 1
ATOM 3287 O O . ARG B 1 128 ? 53.628 36.975 47.561 1.00 26.11 127 ARG B O 1
ATOM 3295 N N . ASN B 1 129 ? 54.303 38.333 49.216 1.00 26.00 128 ASN B N 1
ATOM 3296 C CA . ASN B 1 129 ? 55.593 37.658 49.390 1.00 28.18 128 ASN B CA 1
ATOM 3297 C C . ASN B 1 129 ? 55.390 36.252 49.957 1.00 25.01 128 ASN B C 1
ATOM 3298 O O . ASN B 1 129 ? 56.167 35.336 49.676 1.00 30.37 128 ASN B O 1
ATOM 3303 N N . PHE B 1 130 ? 54.380 36.088 50.792 1.00 24.69 129 PHE B N 1
ATOM 3304 C CA . PHE B 1 130 ? 54.072 34.770 51.309 1.00 22.92 129 PHE B CA 1
ATOM 3305 C C . PHE B 1 130 ? 53.726 33.839 50.139 1.00 29.46 129 PHE B C 1
ATOM 3306 O O . PHE B 1 130 ? 54.257 32.709 50.053 1.00 25.89 129 PHE B O 1
ATOM 3314 N N . LYS B 1 131 ? 52.840 34.309 49.248 1.00 22.28 130 LYS B N 1
ATOM 3315 C CA . LYS B 1 131 ? 52.385 33.505 48.092 1.00 24.94 130 LYS B CA 1
ATOM 3316 C C . LYS B 1 131 ? 53.579 33.148 47.191 1.00 26.30 130 LYS B C 1
ATOM 3317 O O . LYS B 1 131 ? 53.662 32.024 46.677 1.00 25.76 130 LYS B O 1
ATOM 3323 N N . LEU B 1 132 ? 54.505 34.081 46.965 1.00 27.98 131 LEU B N 1
ATOM 3324 C CA . LEU B 1 132 ? 55.645 33.786 46.077 1.00 25.66 131 LEU B CA 1
ATOM 3325 C C . LEU B 1 132 ? 56.495 32.698 46.717 1.00 23.86 131 LEU B C 1
ATOM 3326 O O . LEU B 1 132 ? 56.966 31.791 46.046 1.00 25.04 131 LEU B O 1
ATOM 3331 N N . PHE B 1 133 ? 56.714 32.823 48.020 1.00 24.11 132 PHE B N 1
ATOM 3332 C CA . PHE B 1 133 ? 57.553 31.863 48.725 1.00 25.46 132 PHE B CA 1
ATOM 3333 C C . PHE B 1 133 ? 56.910 30.478 48.737 1.00 25.46 132 PHE B C 1
ATOM 3334 O O . PHE B 1 133 ? 57.580 29.454 48.517 1.00 27.43 132 PHE B O 1
ATOM 3342 N N . LEU B 1 134 ? 55.607 30.437 49.006 1.00 23.32 133 LEU B N 1
ATOM 3343 C CA . LEU B 1 134 ? 54.847 29.173 49.066 1.00 24.99 133 LEU B CA 1
ATOM 3344 C C . LEU B 1 134 ? 55.037 28.431 47.733 1.00 24.76 133 LEU B C 1
ATOM 3345 O O . LEU B 1 134 ? 55.352 27.238 47.675 1.00 25.34 133 LEU B O 1
ATOM 3350 N N . ARG B 1 135 ? 54.856 29.159 46.647 1.00 24.87 134 ARG B N 1
ATOM 3351 C CA . ARG B 1 135 ? 54.930 28.537 45.328 1.00 24.81 134 ARG B CA 1
ATOM 3352 C C . ARG B 1 135 ? 56.359 28.109 45.010 1.00 25.68 134 ARG B C 1
ATOM 3353 O O . ARG B 1 135 ? 56.598 27.000 44.562 1.00 26.93 134 ARG B O 1
ATOM 3361 N N . ALA B 1 136 ? 57.319 28.985 45.259 1.00 23.70 135 ALA B N 1
ATOM 3362 C CA . ALA B 1 136 ? 58.735 28.693 44.997 1.00 25.70 135 ALA B CA 1
ATOM 3363 C C . ALA B 1 136 ? 59.234 27.452 45.783 1.00 29.46 135 ALA B C 1
ATOM 3364 O O . ALA B 1 136 ? 59.959 26.586 45.241 1.00 26.90 135 ALA B O 1
ATOM 3366 N N . LYS B 1 137 ? 58.849 27.370 47.059 1.00 26.73 136 LYS B N 1
ATOM 3367 C CA . LYS B 1 137 ? 59.327 26.300 47.937 1.00 32.14 136 LYS B CA 1
ATOM 3368 C C . LYS B 1 137 ? 58.627 24.974 47.639 1.00 28.65 136 LYS B C 1
ATOM 3369 O O . LYS B 1 137 ? 59.271 23.930 47.536 1.00 31.13 136 LYS B O 1
ATOM 3375 N N . VAL B 1 138 ? 57.319 25.012 47.449 1.00 27.37 137 VAL B N 1
ATOM 3376 C CA . VAL B 1 138 ? 56.592 23.809 47.043 1.00 33.14 137 VAL B CA 1
ATOM 3377 C C . VAL B 1 138 ? 57.158 23.255 45.741 1.00 32.56 137 VAL B C 1
ATOM 3378 O O . VAL B 1 138 ? 57.379 22.051 45.625 1.00 35.39 137 VAL B O 1
ATOM 3382 N N . GLU B 1 139 ? 57.396 24.110 44.749 1.00 31.72 138 GLU B N 1
ATOM 3383 C CA . GLU B 1 139 ? 57.926 23.631 43.463 1.00 31.76 138 GLU B CA 1
ATOM 3384 C C . GLU B 1 139 ? 59.340 23.067 43.671 1.00 40.78 138 GLU B C 1
ATOM 3385 O O . GLU B 1 139 ? 59.677 22.013 43.103 1.00 40.27 138 GLU B O 1
ATOM 3391 N N . PHE B 1 140 ? 60.153 23.749 44.479 1.00 34.94 139 PHE B N 1
ATOM 3392 C CA . PHE B 1 140 ? 61.516 23.279 44.770 1.00 36.19 139 PHE B CA 1
ATOM 3393 C C . PHE B 1 140 ? 61.507 21.918 45.468 1.00 37.51 139 PHE B C 1
ATOM 3394 O O . PHE B 1 140 ? 62.369 21.079 45.199 1.00 49.46 139 PHE B O 1
ATOM 3402 N N . ASP B 1 141 ? 60.541 21.709 46.356 1.00 33.57 140 ASP B N 1
ATOM 3403 C CA . ASP B 1 141 ? 60.446 20.480 47.171 1.00 30.54 140 ASP B CA 1
ATOM 3404 C C . ASP B 1 141 ? 59.710 19.342 46.475 1.00 47.13 140 ASP B C 1
ATOM 3405 O O . ASP B 1 141 ? 59.647 18.237 47.019 1.00 50.30 140 ASP B O 1
ATOM 3410 N N . LYS B 1 142 ? 59.176 19.600 45.281 1.00 43.31 141 LYS B N 1
ATOM 3411 C CA . LYS B 1 142 ? 58.398 18.607 44.531 1.00 49.80 141 LYS B CA 1
ATOM 3412 C C . LYS B 1 142 ? 59.034 17.218 44.590 1.00 62.15 141 LYS B C 1
ATOM 3413 O O . LYS B 1 142 ? 60.220 17.068 44.301 1.00 58.50 141 LYS B O 1
ATOM 3419 N N . SER B 1 148 ? 62.915 20.229 51.717 1.00 46.58 147 SER B N 1
ATOM 3420 C CA . SER B 1 148 ? 64.120 20.920 52.150 1.00 44.42 147 SER B CA 1
ATOM 3421 C C . SER B 1 148 ? 63.958 21.722 53.452 1.00 44.27 147 SER B C 1
ATOM 3422 O O . SER B 1 148 ? 62.850 22.027 53.914 1.00 52.65 147 SER B O 1
ATOM 3425 N N . ARG B 1 149 ? 65.108 22.083 53.994 1.00 46.19 148 ARG B N 1
ATOM 3426 C CA . ARG B 1 149 ? 65.235 22.930 55.161 1.00 48.06 148 ARG B CA 1
ATOM 3427 C C . ARG B 1 149 ? 65.493 24.352 54.656 1.00 48.48 148 ARG B C 1
ATOM 3428 O O . ARG B 1 149 ? 66.305 24.546 53.743 1.00 45.76 148 ARG B O 1
ATOM 3436 N N . VAL B 1 150 ? 64.827 25.346 55.243 1.00 40.64 149 VAL B N 1
ATOM 3437 C CA . VAL B 1 150 ? 64.981 26.721 54.769 1.00 38.10 149 VAL B CA 1
ATOM 3438 C C . VAL B 1 150 ? 66.449 27.151 54.755 1.00 48.68 149 VAL B C 1
ATOM 3439 O O . VAL B 1 150 ? 66.884 27.797 53.813 1.00 40.28 149 VAL B O 1
ATOM 3443 N N . GLU B 1 151 ? 67.204 26.760 55.785 1.00 45.20 150 GLU B N 1
ATOM 3444 C CA . GLU B 1 151 ? 68.614 27.150 55.935 1.00 44.89 150 GLU B CA 1
ATOM 3445 C C . GLU B 1 151 ? 69.473 26.707 54.762 1.00 48.52 150 GLU B C 1
ATOM 3446 O O . GLU B 1 151 ? 70.448 27.364 54.407 1.00 57.06 150 GLU B O 1
ATOM 3452 N N . ASP B 1 152 ? 69.105 25.578 54.174 1.00 46.11 151 ASP B N 1
ATOM 3453 C CA . ASP B 1 152 ? 69.836 25.002 53.052 1.00 50.49 151 ASP B CA 1
ATOM 3454 C C . ASP B 1 152 ? 69.375 25.505 51.683 1.00 51.29 151 ASP B C 1
ATOM 3455 O O . ASP B 1 152 ? 69.994 25.176 50.671 1.00 50.02 151 ASP B O 1
ATOM 3460 N N . LEU B 1 153 ? 68.297 26.285 51.634 1.00 53.03 152 LEU B N 1
ATOM 3461 C CA . LEU B 1 153 ? 67.748 26.729 50.353 1.00 43.64 152 LEU B CA 1
ATOM 3462 C C . LEU B 1 153 ? 68.748 27.503 49.504 1.00 40.74 152 LEU B C 1
ATOM 3463 O O . LEU B 1 153 ? 69.483 28.353 50.011 1.00 44.09 152 LEU B O 1
ATOM 3468 N N . PRO B 1 154 ? 68.750 27.244 48.187 1.00 45.16 153 PRO B N 1
ATOM 3469 C CA . PRO B 1 154 ? 69.636 28.027 47.339 1.00 40.25 153 PRO B CA 1
ATOM 3470 C C . PRO B 1 154 ? 69.098 29.436 47.161 1.00 33.82 153 PRO B C 1
ATOM 3471 O O . PRO B 1 154 ? 67.911 29.692 47.390 1.00 34.62 153 PRO B O 1
ATOM 3475 N N . ALA B 1 155 ? 69.973 30.330 46.728 1.00 44.34 154 ALA B N 1
ATOM 3476 C CA . ALA B 1 155 ? 69.717 31.749 46.761 1.00 42.65 154 ALA B CA 1
ATOM 3477 C C . ALA B 1 155 ? 68.387 32.114 46.141 1.00 34.69 154 ALA B C 1
ATOM 3478 O O . ALA B 1 155 ? 67.682 33.021 46.618 1.00 41.13 154 ALA B O 1
ATOM 3480 N N . GLN B 1 156 ? 68.059 31.429 45.049 1.00 36.26 155 GLN B N 1
ATOM 3481 C CA . GLN B 1 156 ? 66.933 31.838 44.237 1.00 37.39 155 GLN B CA 1
ATOM 3482 C C . GLN B 1 156 ? 65.601 31.483 44.923 1.00 30.58 155 GLN B C 1
ATOM 3483 O O . GLN B 1 156 ? 64.573 32.053 44.600 1.00 31.05 155 GLN B O 1
ATOM 3489 N N . ILE B 1 157 ? 65.636 30.559 45.878 1.00 31.85 156 ILE B N 1
ATOM 3490 C CA . ILE B 1 157 ? 64.449 30.264 46.667 1.00 31.14 156 ILE B CA 1
ATOM 3491 C C . ILE B 1 157 ? 64.533 30.993 48.002 1.00 34.51 156 ILE B C 1
ATOM 3492 O O . ILE B 1 157 ? 63.544 31.555 48.451 1.00 36.34 156 ILE B O 1
ATOM 3497 N N . LYS B 1 158 ? 65.729 30.985 48.602 1.00 32.88 157 LYS B N 1
ATOM 3498 C CA . LYS B 1 158 ? 65.925 31.605 49.911 1.00 37.04 157 LYS B CA 1
ATOM 3499 C C . LYS B 1 158 ? 65.502 33.070 49.873 1.00 35.25 157 LYS B C 1
ATOM 3500 O O . LYS B 1 158 ? 64.961 33.594 50.865 1.00 40.08 157 LYS B O 1
ATOM 3506 N N . VAL B 1 159 ? 65.722 33.761 48.753 1.00 33.58 158 VAL B N 1
ATOM 3507 C CA . VAL B 1 159 ? 65.336 35.176 48.695 1.00 32.46 158 VAL B CA 1
ATOM 3508 C C . VAL B 1 159 ? 63.846 35.434 48.962 1.00 32.65 158 VAL B C 1
ATOM 3509 O O . VAL B 1 159 ? 63.479 36.425 49.580 1.00 30.06 158 VAL B O 1
ATOM 3513 N N . HIS B 1 160 ? 62.976 34.532 48.517 1.00 31.93 159 HIS B N 1
ATOM 3514 C CA . HIS B 1 160 ? 61.546 34.674 48.808 1.00 33.26 159 HIS B CA 1
ATOM 3515 C C . HIS B 1 160 ? 61.237 34.559 50.332 1.00 25.48 159 HIS B C 1
ATOM 3516 O O . HIS B 1 160 ? 60.433 35.325 50.862 1.00 30.86 159 HIS B O 1
ATOM 3523 N N . TYR B 1 161 ? 61.894 33.618 50.980 1.00 28.33 160 TYR B N 1
ATOM 3524 C CA . TYR B 1 161 ? 61.791 33.450 52.427 1.00 33.59 160 TYR B CA 1
ATOM 3525 C C . TYR B 1 161 ? 62.242 34.720 53.145 1.00 28.98 160 TYR B C 1
ATOM 3526 O O . TYR B 1 161 ? 61.555 35.227 54.019 1.00 33.43 160 TYR B O 1
ATOM 3535 N N . ASN B 1 162 ? 63.384 35.254 52.748 1.00 34.01 161 ASN B N 1
ATOM 3536 C CA . ASN B 1 162 ? 63.900 36.481 53.370 1.00 32.37 161 ASN B CA 1
ATOM 3537 C C . ASN B 1 162 ? 62.927 37.654 53.208 1.00 31.38 161 ASN B C 1
ATOM 3538 O O . ASN B 1 162 ? 62.693 38.453 54.146 1.00 31.06 161 ASN B O 1
ATOM 3543 N N . ARG B 1 163 ? 62.299 37.739 52.033 1.00 31.36 162 ARG B N 1
ATOM 3544 C CA . ARG B 1 163 ? 61.358 38.795 51.772 1.00 33.97 162 ARG B CA 1
ATOM 3545 C C . ARG B 1 163 ? 60.088 38.630 52.601 1.00 26.90 162 ARG B C 1
ATOM 3546 O O . ARG B 1 163 ? 59.514 39.608 53.010 1.00 32.00 162 ARG B O 1
ATOM 3554 N N . VAL B 1 164 ? 59.673 37.394 52.856 1.00 32.89 163 VAL B N 1
ATOM 3555 C CA . VAL B 1 164 ? 58.574 37.180 53.794 1.00 30.50 163 VAL B CA 1
ATOM 3556 C C . VAL B 1 164 ? 58.987 37.697 55.180 1.00 26.64 163 VAL B C 1
ATOM 3557 O O . VAL B 1 164 ? 58.258 38.482 55.809 1.00 30.84 163 VAL B O 1
ATOM 3561 N N . CYS B 1 165 ? 60.167 37.284 55.650 1.00 30.47 164 CYS B N 1
ATOM 3562 C CA . CYS B 1 165 ? 60.654 37.735 56.963 1.00 29.53 164 CYS B CA 1
ATOM 3563 C C . CYS B 1 165 ? 60.731 39.252 57.012 1.00 28.04 164 CYS B C 1
ATOM 3564 O O . CYS B 1 165 ? 60.427 39.858 58.057 1.00 31.14 164 CYS B O 1
ATOM 3567 N N . GLU B 1 166 ? 61.109 39.878 55.905 1.00 27.86 165 GLU B N 1
ATOM 3568 C CA . GLU B 1 166 ? 61.239 41.345 55.883 1.00 31.94 165 GLU B CA 1
ATOM 3569 C C . GLU B 1 166 ? 59.888 42.022 56.118 1.00 28.31 165 GLU B C 1
ATOM 3570 O O . GLU B 1 166 ? 59.791 43.042 56.807 1.00 32.35 165 GLU B O 1
ATOM 3576 N N . GLN B 1 167 ? 58.853 41.478 55.499 1.00 25.79 166 GLN B N 1
ATOM 3577 C CA . GLN B 1 167 ? 57.521 42.020 55.659 1.00 21.97 166 GLN B CA 1
ATOM 3578 C C . GLN B 1 167 ? 57.001 41.778 57.086 1.00 22.85 166 GLN B C 1
ATOM 3579 O O . GLN B 1 167 ? 56.395 42.672 57.680 1.00 26.46 166 GLN B O 1
ATOM 3585 N N . LEU B 1 168 ? 57.283 40.595 57.637 1.00 29.74 167 LEU B N 1
ATOM 3586 C CA . LEU B 1 168 ? 56.897 40.302 59.019 1.00 24.89 167 LEU B CA 1
ATOM 3587 C C . LEU B 1 168 ? 57.567 41.328 59.954 1.00 27.75 167 LEU B C 1
ATOM 3588 O O . LEU B 1 168 ? 56.927 41.904 60.850 1.00 25.55 167 LEU B O 1
ATOM 3593 N N . SER B 1 169 ? 58.853 41.569 59.712 1.00 29.17 168 SER B N 1
ATOM 3594 C CA . SER B 1 169 ? 59.622 42.609 60.462 1.00 27.95 168 SER B CA 1
ATOM 3595 C C . SER B 1 169 ? 58.989 43.971 60.323 1.00 29.89 168 SER B C 1
ATOM 3596 O O . SER B 1 169 ? 58.868 44.719 61.302 1.00 26.93 168 SER B O 1
ATOM 3599 N N . ASN B 1 170 ? 58.567 44.306 59.112 1.00 24.05 169 ASN B N 1
ATOM 3600 C CA . ASN B 1 170 ? 57.958 45.624 58.894 1.00 25.01 169 ASN B CA 1
ATOM 3601 C C . ASN B 1 170 ? 56.712 45.796 59.755 1.00 28.85 169 ASN B C 1
ATOM 3602 O O . ASN B 1 170 ? 56.506 46.848 60.353 1.00 27.10 169 ASN B O 1
ATOM 3607 N N . ILE B 1 171 ? 55.880 44.752 59.837 1.00 25.19 170 ILE B N 1
ATOM 3608 C CA . ILE B 1 171 ? 54.693 44.814 60.680 1.00 28.93 170 ILE B CA 1
ATOM 3609 C C . ILE B 1 171 ? 55.071 44.860 62.166 1.00 24.49 170 ILE B C 1
ATOM 3610 O O . ILE B 1 171 ? 54.481 45.648 62.936 1.00 25.37 170 ILE B O 1
ATOM 3615 N N . ASP B 1 172 ? 56.092 44.104 62.552 1.00 26.67 171 ASP B N 1
ATOM 3616 C CA . ASP B 1 172 ? 56.627 44.181 63.921 1.00 24.12 171 ASP B CA 1
ATOM 3617 C C . ASP B 1 172 ? 57.005 45.592 64.274 1.00 29.01 171 ASP B C 1
ATOM 3618 O O . ASP B 1 172 ? 56.617 46.097 65.338 1.00 27.91 171 ASP B O 1
ATOM 3623 N N . GLN B 1 173 ? 57.668 46.249 63.324 1.00 27.64 172 GLN B N 1
ATOM 3624 C CA . GLN B 1 173 ? 58.117 47.634 63.482 1.00 32.68 172 GLN B CA 1
ATOM 3625 C C . GLN B 1 173 ? 56.941 48.588 63.630 1.00 34.98 172 GLN B C 1
ATOM 3626 O O . GLN B 1 173 ? 56.970 49.467 64.489 1.00 32.34 172 GLN B O 1
ATOM 3632 N N . LEU B 1 174 ? 55.920 48.412 62.792 1.00 29.47 173 LEU B N 1
ATOM 3633 C CA . LEU B 1 174 ? 54.716 49.264 62.809 1.00 25.99 173 LEU B CA 1
ATOM 3634 C C . LEU B 1 174 ? 54.014 49.144 64.161 1.00 26.20 173 LEU B C 1
ATOM 3635 O O . LEU B 1 174 ? 53.668 50.127 64.775 1.00 25.59 173 LEU B O 1
ATOM 3640 N N . LEU B 1 175 ? 53.806 47.910 64.623 1.00 23.68 174 LEU B N 1
ATOM 3641 C CA . LEU B 1 175 ? 53.186 47.657 65.905 1.00 25.71 174 LEU B CA 1
ATOM 3642 C C . LEU B 1 175 ? 54.000 48.216 67.053 1.00 24.69 174 LEU B C 1
ATOM 3643 O O . LEU B 1 175 ? 53.442 48.659 68.055 1.00 28.50 174 LEU B O 1
ATOM 3648 N N . SER B 1 176 ? 55.303 48.169 66.891 1.00 26.97 175 SER B N 1
ATOM 3649 C CA . SER B 1 176 ? 56.241 48.700 67.889 1.00 31.70 175 SER B CA 1
ATOM 3650 C C . SER B 1 176 ? 56.254 50.234 67.925 1.00 33.74 175 SER B C 1
ATOM 3651 O O . SER B 1 176 ? 56.472 50.798 68.980 1.00 37.31 175 SER B O 1
ATOM 3654 N N . GLU B 1 177 ? 56.027 50.893 66.791 1.00 30.48 176 GLU B N 1
ATOM 3655 C CA . GLU B 1 177 ? 55.896 52.343 66.780 1.00 32.16 176 GLU B CA 1
ATOM 3656 C C . GLU B 1 177 ? 54.519 52.770 67.334 1.00 34.91 176 GLU B C 1
ATOM 3657 O O . GLU B 1 177 ? 54.426 53.735 68.100 1.00 29.38 176 GLU B O 1
ATOM 3663 N N . ARG B 1 178 ? 53.457 52.037 66.986 1.00 28.28 177 ARG B N 1
ATOM 3664 C CA . ARG B 1 178 ? 52.114 52.352 67.481 1.00 23.56 177 ARG B CA 1
ATOM 3665 C C . ARG B 1 178 ? 51.795 52.007 68.963 1.00 29.79 177 ARG B C 1
ATOM 3666 O O . ARG B 1 178 ? 50.916 52.629 69.592 1.00 31.80 177 ARG B O 1
ATOM 3674 N N . LYS B 1 179 ? 52.456 50.967 69.483 1.00 27.61 178 LYS B N 1
ATOM 3675 C CA . LYS B 1 179 ? 52.300 50.521 70.883 1.00 27.77 178 LYS B CA 1
ATOM 3676 C C . LYS B 1 179 ? 50.857 50.215 71.209 1.00 25.72 178 LYS B C 1
ATOM 3677 O O . LYS B 1 179 ? 50.364 50.522 72.320 1.00 32.15 178 LYS B O 1
ATOM 3683 N N . SER B 1 180 ? 50.178 49.600 70.231 1.00 31.46 179 SER B N 1
ATOM 3684 C CA . SER B 1 180 ? 48.753 49.391 70.252 1.00 24.21 179 SER B CA 1
ATOM 3685 C C . SER B 1 180 ? 48.445 47.899 70.320 1.00 26.43 179 SER B C 1
ATOM 3686 O O . SER B 1 180 ? 49.201 47.112 69.766 1.00 27.09 179 SER B O 1
ATOM 3689 N N . ARG B 1 181 ? 47.309 47.548 70.925 1.00 24.72 180 ARG B N 1
ATOM 3690 C CA . ARG B 1 181 ? 46.893 46.146 71.024 1.00 24.64 180 ARG B CA 1
ATOM 3691 C C . ARG B 1 181 ? 46.480 45.589 69.663 1.00 25.90 180 ARG B C 1
ATOM 3692 O O . ARG B 1 181 ? 46.775 44.434 69.315 1.00 27.76 180 ARG B O 1
ATOM 3700 N N . TYR B 1 182 ? 45.742 46.414 68.906 1.00 27.23 181 TYR B N 1
ATOM 3701 C CA . TYR B 1 182 ? 45.331 46.072 67.534 1.00 29.23 181 TYR B CA 1
ATOM 3702 C C . TYR B 1 182 ? 46.093 46.971 66.568 1.00 34.53 181 TYR B C 1
ATOM 3703 O O . TYR B 1 182 ? 46.865 47.832 67.019 1.00 28.24 181 TYR B O 1
ATOM 3712 N N . LEU B 1 183 ? 45.885 46.791 65.252 1.00 25.69 182 LEU B N 1
ATOM 3713 C CA . LEU B 1 183 ? 46.747 47.468 64.265 1.00 21.37 182 LEU B CA 1
ATOM 3714 C C . LEU B 1 183 ? 46.652 48.985 64.311 1.00 26.85 182 LEU B C 1
ATOM 3715 O O . LEU B 1 183 ? 47.657 49.682 64.078 1.00 31.02 182 LEU B O 1
ATOM 3720 N N . LEU B 1 184 ? 45.471 49.515 64.628 1.00 23.63 183 LEU B N 1
ATOM 3721 C CA . LEU B 1 184 ? 45.248 50.992 64.595 1.00 23.75 183 LEU B CA 1
ATOM 3722 C C . LEU B 1 184 ? 45.034 51.633 65.949 1.00 30.64 183 LEU B C 1
ATOM 3723 O O . LEU B 1 184 ? 44.857 52.848 66.030 1.00 34.58 183 LEU B O 1
ATOM 3728 N N . GLY B 1 185 ? 44.990 50.835 67.005 1.00 28.15 184 GLY B N 1
ATOM 3729 C CA . GLY B 1 185 ? 44.717 51.375 68.335 1.00 30.43 184 GLY B CA 1
ATOM 3730 C C . GLY B 1 185 ? 44.259 50.282 69.234 1.00 30.42 184 GLY B C 1
ATOM 3731 O O . GLY B 1 185 ? 44.642 49.126 69.035 1.00 27.59 184 GLY B O 1
ATOM 3732 N N . ASN B 1 186 ? 43.414 50.602 70.212 1.00 29.58 185 ASN B N 1
ATOM 3733 C CA . ASN B 1 186 ? 43.041 49.562 71.167 1.00 34.98 185 ASN B CA 1
ATOM 3734 C C . ASN B 1 186 ? 41.762 48.817 70.848 1.00 29.98 185 ASN B C 1
ATOM 3735 O O . ASN B 1 186 ? 41.383 47.923 71.603 1.00 36.85 185 ASN B O 1
ATOM 3740 N N . SER B 1 187 ? 41.161 49.123 69.702 1.00 33.51 186 SER B N 1
ATOM 3741 C CA . SER B 1 187 ? 39.955 48.439 69.269 1.00 37.54 186 SER B CA 1
ATOM 3742 C C . SER B 1 187 ? 40.154 47.830 67.861 1.00 36.95 186 SER B C 1
ATOM 3743 O O . SER B 1 187 ? 40.973 48.305 67.068 1.00 28.48 186 SER B O 1
ATOM 3746 N N . MET B 1 188 ? 39.410 46.760 67.591 1.00 25.62 187 MET B N 1
ATOM 3747 C CA . MET B 1 188 ? 39.607 45.976 66.369 1.00 24.66 187 MET B CA 1
ATOM 3748 C C . MET B 1 188 ? 39.038 46.707 65.194 1.00 29.23 187 MET B C 1
ATOM 3749 O O . MET B 1 188 ? 37.938 47.277 65.280 1.00 30.26 187 MET B O 1
ATOM 3754 N N . THR B 1 189 ? 39.750 46.669 64.064 1.00 25.71 188 THR B N 1
ATOM 3755 C CA . THR B 1 189 ? 39.267 47.309 62.827 1.00 28.57 188 THR B CA 1
ATOM 3756 C C . THR B 1 189 ? 39.283 46.334 61.668 1.00 28.58 188 THR B C 1
ATOM 3757 O O . THR B 1 189 ? 39.780 45.229 61.828 1.00 25.02 188 THR B O 1
ATOM 3761 N N . GLU B 1 190 ? 38.734 46.758 60.515 1.00 24.78 189 GLU B N 1
ATOM 3762 C CA . GLU B 1 190 ? 38.663 45.874 59.329 1.00 23.63 189 GLU B CA 1
ATOM 3763 C C . GLU B 1 190 ? 40.081 45.333 59.010 1.00 22.79 189 GLU B C 1
ATOM 3764 O O . GLU B 1 190 ? 40.280 44.218 58.490 1.00 24.19 189 GLU B O 1
ATOM 3770 N N . TYR B 1 191 ? 41.106 46.103 59.318 1.00 23.25 190 TYR B N 1
ATOM 3771 C CA . TYR B 1 191 ? 42.481 45.733 59.014 1.00 24.88 190 TYR B CA 1
ATOM 3772 C C . TYR B 1 191 ? 42.988 44.546 59.852 1.00 22.24 190 TYR B C 1
ATOM 3773 O O . TYR B 1 191 ? 43.738 43.690 59.312 1.00 22.21 190 TYR B O 1
ATOM 3782 N N . ASP B 1 192 ? 42.553 44.440 61.122 1.00 20.98 191 ASP B N 1
ATOM 3783 C CA . ASP B 1 192 ? 42.793 43.208 61.884 1.00 23.02 191 ASP B CA 1
ATOM 3784 C C . ASP B 1 192 ? 42.047 42.045 61.304 1.00 21.83 191 ASP B C 1
ATOM 3785 O O . ASP B 1 192 ? 42.526 40.896 61.415 1.00 22.92 191 ASP B O 1
ATOM 3790 N N . CYS B 1 193 ? 40.848 42.297 60.777 1.00 23.87 192 CYS B N 1
ATOM 3791 C CA . CYS B 1 193 ? 40.020 41.222 60.186 1.00 16.30 192 CYS B CA 1
ATOM 3792 C C . CYS B 1 193 ? 40.677 40.626 58.911 1.00 21.91 192 CYS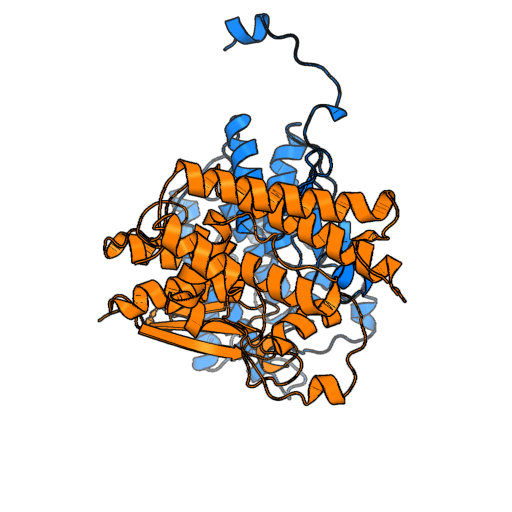 B C 1
ATOM 3793 O O . CYS B 1 193 ? 40.333 39.515 58.418 1.00 23.35 192 CYS B O 1
ATOM 3796 N N . GLU B 1 194 ? 41.590 41.393 58.351 1.00 22.72 193 GLU B N 1
ATOM 3797 C CA . GLU B 1 194 ? 42.387 40.982 57.224 1.00 19.73 193 GLU B CA 1
ATOM 3798 C C . GLU B 1 194 ? 43.751 40.404 57.643 1.00 22.77 193 GLU B C 1
ATOM 3799 O O . GLU B 1 194 ? 44.207 39.382 57.093 1.00 22.83 193 GLU B O 1
ATOM 3805 N N . LEU B 1 195 ? 44.468 41.075 58.559 1.00 21.22 194 LEU B N 1
ATOM 3806 C CA . LEU B 1 195 ? 45.839 40.679 58.863 1.00 19.88 194 LEU B CA 1
ATOM 3807 C C . LEU B 1 195 ? 45.892 39.431 59.749 1.00 20.28 194 LEU B C 1
ATOM 3808 O O . LEU B 1 195 ? 46.786 38.597 59.601 1.00 24.62 194 LEU B O 1
ATOM 3813 N N . MET B 1 196 ? 44.996 39.334 60.722 1.00 19.98 195 MET B N 1
ATOM 3814 C CA . MET B 1 196 ? 45.113 38.248 61.670 1.00 23.99 195 MET B CA 1
ATOM 3815 C C . MET B 1 196 ? 44.909 36.881 60.986 1.00 21.07 195 MET B C 1
ATOM 3816 O O . MET B 1 196 ? 45.690 35.995 61.188 1.00 22.49 195 MET B O 1
ATOM 3821 N N . PRO B 1 197 ? 43.846 36.770 60.191 1.00 21.04 196 PRO B N 1
ATOM 3822 C CA . PRO B 1 197 ? 43.781 35.495 59.386 1.00 17.15 196 PRO B CA 1
ATOM 3823 C C . PRO B 1 197 ? 45.014 35.235 58.496 1.00 26.84 196 PRO B C 1
ATOM 3824 O O . PRO B 1 197 ? 45.482 34.108 58.409 1.00 22.87 196 PRO B O 1
ATOM 3828 N N . ARG B 1 198 ? 45.585 36.261 57.855 1.00 21.23 197 ARG B N 1
ATOM 3829 C CA . ARG B 1 198 ? 46.762 36.026 57.034 1.00 22.41 197 ARG B CA 1
ATOM 3830 C C . ARG B 1 198 ? 47.934 35.584 57.874 1.00 21.54 197 ARG B C 1
ATOM 3831 O O . ARG B 1 198 ? 48.652 34.679 57.461 1.00 22.03 197 ARG B O 1
ATOM 3839 N N . LEU B 1 199 ? 48.138 36.187 59.042 1.00 20.84 198 LEU B N 1
ATOM 3840 C CA . LEU B 1 199 ? 49.267 35.789 59.908 1.00 20.06 198 LEU B CA 1
ATOM 3841 C C . LEU B 1 199 ? 49.067 34.319 60.323 1.00 22.42 198 LEU B C 1
ATOM 3842 O O . LEU B 1 199 ? 50.000 33.530 60.298 1.00 23.31 198 LEU B O 1
ATOM 3847 N N . HIS B 1 200 ? 47.836 33.987 60.700 1.00 20.41 199 HIS B N 1
ATOM 3848 C CA . HIS B 1 200 ? 47.612 32.640 61.221 1.00 22.94 199 HIS B CA 1
ATOM 3849 C C . HIS B 1 200 ? 47.835 31.638 60.077 1.00 25.09 199 HIS B C 1
ATOM 3850 O O . HIS B 1 200 ? 48.459 30.560 60.272 1.00 24.55 199 HIS B O 1
ATOM 3857 N N . HIS B 1 201 ? 47.337 31.995 58.869 1.00 19.55 200 HIS B N 1
ATOM 3858 C CA . HIS B 1 201 ? 47.573 31.122 57.681 1.00 22.98 200 HIS B CA 1
ATOM 3859 C C . HIS B 1 201 ? 49.072 30.954 57.479 1.00 20.80 200 HIS B C 1
ATOM 3860 O O . HIS B 1 201 ? 49.566 29.870 57.277 1.00 22.29 200 HIS B O 1
ATOM 3867 N N . ILE B 1 202 ? 49.826 32.047 57.580 1.00 19.83 201 ILE B N 1
ATOM 3868 C CA . ILE B 1 202 ? 51.282 31.996 57.392 1.00 21.59 201 ILE B CA 1
ATOM 3869 C C . ILE B 1 202 ? 51.960 31.033 58.394 1.00 20.58 201 ILE B C 1
ATOM 3870 O O . ILE B 1 202 ? 52.857 30.222 58.031 1.00 24.63 201 ILE B O 1
ATOM 3875 N N . ARG B 1 203 ? 51.506 31.111 59.642 1.00 20.70 202 ARG B N 1
ATOM 3876 C CA . ARG B 1 203 ? 51.981 30.222 60.703 1.00 25.90 202 ARG B CA 1
ATOM 3877 C C . ARG B 1 203 ? 51.711 28.766 60.341 1.00 25.64 202 ARG B C 1
ATOM 3878 O O . ARG B 1 203 ? 52.622 27.926 60.377 1.00 27.88 202 ARG B O 1
ATOM 3886 N N . ILE B 1 204 ? 50.448 28.474 60.035 1.00 26.87 203 ILE B N 1
ATOM 3887 C CA . ILE B 1 204 ? 50.022 27.070 59.868 1.00 23.14 203 ILE B CA 1
ATOM 3888 C C . ILE B 1 204 ? 50.713 26.487 58.640 1.00 25.81 203 ILE B C 1
ATOM 3889 O O . ILE B 1 204 ? 51.294 25.387 58.697 1.00 28.03 203 ILE B O 1
ATOM 3894 N N . ILE B 1 205 ? 50.689 27.227 57.537 1.00 24.69 204 ILE B N 1
ATOM 3895 C CA . ILE B 1 205 ? 51.354 26.752 56.312 1.00 25.12 204 ILE B CA 1
ATOM 3896 C C . ILE B 1 205 ? 52.881 26.741 56.455 1.00 27.80 204 ILE B C 1
ATOM 3897 O O . ILE B 1 205 ? 53.559 25.821 55.984 1.00 27.07 204 ILE B O 1
ATOM 3902 N N . GLY B 1 206 ? 53.434 27.723 57.147 1.00 24.60 205 GLY B N 1
ATOM 3903 C CA . GLY B 1 206 ? 54.840 27.738 57.464 1.00 27.73 205 GLY B CA 1
ATOM 3904 C C . GLY B 1 206 ? 55.292 26.477 58.192 1.00 29.00 205 GLY B C 1
ATOM 3905 O O . GLY B 1 206 ? 56.257 25.834 57.809 1.00 30.67 205 GLY B O 1
ATOM 3906 N N . LEU B 1 207 ? 54.577 26.115 59.241 1.00 29.28 206 LEU B N 1
ATOM 3907 C CA . LEU B 1 207 ? 55.011 25.046 60.112 1.00 29.81 206 LEU B CA 1
ATOM 3908 C C . LEU B 1 207 ? 54.838 23.712 59.417 1.00 39.69 206 LEU B C 1
ATOM 3909 O O . LEU B 1 207 ? 55.664 22.817 59.599 1.00 39.53 206 LEU B O 1
ATOM 3914 N N . SER B 1 208 ? 53.786 23.584 58.613 1.00 33.40 207 SER B N 1
ATOM 3915 C CA . SER B 1 208 ? 53.394 22.280 58.021 1.00 31.27 207 SER B CA 1
ATOM 3916 C C . SER B 1 208 ? 53.954 21.993 56.643 1.00 43.49 207 SER B C 1
ATOM 3917 O O . SER B 1 208 ? 54.257 20.828 56.306 1.00 37.22 207 SER B O 1
ATOM 3920 N N . LEU B 1 209 ? 54.015 23.021 55.809 1.00 31.40 208 LEU B N 1
ATOM 3921 C CA . LEU B 1 209 ? 54.416 22.827 54.429 1.00 33.57 208 LEU B CA 1
ATOM 3922 C C . LEU B 1 209 ? 55.762 23.426 54.084 1.00 46.40 208 LEU B C 1
ATOM 3923 O O . LEU B 1 209 ? 56.417 22.904 53.207 1.00 36.32 208 LEU B O 1
ATOM 3928 N N . LEU B 1 210 ? 56.160 24.533 54.725 1.00 29.75 209 LEU B N 1
ATOM 3929 C CA . LEU B 1 210 ? 57.303 25.304 54.250 1.00 29.88 209 LEU B CA 1
ATOM 3930 C C . LEU B 1 210 ? 58.575 25.190 55.090 1.00 29.22 209 LEU B C 1
ATOM 3931 O O . LEU B 1 210 ? 59.668 25.421 54.576 1.00 43.47 209 LEU B O 1
ATOM 3936 N N . GLY B 1 211 ? 58.448 24.824 56.366 1.00 30.80 210 GLY B N 1
ATOM 3937 C CA . GLY B 1 211 ? 59.594 24.707 57.246 1.00 29.49 210 GLY B CA 1
ATOM 3938 C C . GLY B 1 211 ? 59.992 25.970 57.978 1.00 30.71 210 GLY B C 1
ATOM 3939 O O . GLY B 1 211 ? 61.179 26.233 58.206 1.00 35.10 210 GLY B O 1
ATOM 3940 N N . PHE B 1 212 ? 59.023 26.784 58.382 1.00 31.46 211 PHE B N 1
ATOM 3941 C CA . PHE B 1 212 ? 59.381 27.913 59.233 1.00 35.74 211 PHE B CA 1
ATOM 3942 C C . PHE B 1 212 ? 58.236 28.398 60.069 1.00 25.84 211 PHE B C 1
ATOM 3943 O O . PHE B 1 212 ? 57.080 28.159 59.744 1.00 28.46 211 PHE B O 1
ATOM 3951 N N . ASP B 1 213 ? 58.568 29.094 61.154 1.00 31.54 212 ASP B N 1
ATOM 3952 C CA . ASP B 1 213 ? 57.571 29.814 61.918 1.00 29.69 212 ASP B CA 1
ATOM 3953 C C . ASP B 1 213 ? 57.946 31.281 61.818 1.00 30.78 212 ASP B C 1
ATOM 3954 O O . ASP B 1 213 ? 59.048 31.642 61.326 1.00 30.27 212 ASP B O 1
ATOM 3959 N N . ILE B 1 214 ? 57.055 32.119 62.328 1.00 29.77 213 ILE B N 1
ATOM 3960 C CA . ILE B 1 214 ? 57.297 33.537 62.349 1.00 27.78 213 ILE B CA 1
ATOM 3961 C C . ILE B 1 214 ? 58.477 33.759 63.300 1.00 35.62 213 ILE B C 1
ATOM 3962 O O . ILE B 1 214 ? 58.500 33.179 64.386 1.00 30.11 213 ILE B O 1
ATOM 3967 N N . PRO B 1 215 ? 59.487 34.538 62.873 1.00 28.60 214 PRO B N 1
ATOM 3968 C CA . PRO B 1 215 ? 60.692 34.724 63.684 1.00 24.91 214 PRO B CA 1
ATOM 3969 C C . PRO B 1 215 ? 60.405 35.129 65.148 1.00 27.19 214 PRO B C 1
ATOM 3970 O O . PRO B 1 215 ? 59.621 36.042 65.415 1.00 31.67 214 PRO B O 1
ATOM 3974 N N . HIS B 1 216 ? 61.001 34.378 66.077 1.00 29.68 215 HIS B N 1
ATOM 3975 C CA . HIS B 1 216 ? 60.696 34.567 67.500 1.00 29.89 215 HIS B CA 1
ATOM 3976 C C . HIS B 1 216 ? 61.083 35.924 68.053 1.00 29.26 215 HIS B C 1
ATOM 3977 O O . HIS B 1 216 ? 60.517 36.343 69.041 1.00 30.85 215 HIS B O 1
ATOM 3984 N N . ASN B 1 217 ? 62.030 36.606 67.428 1.00 29.00 216 ASN B N 1
ATOM 3985 C CA . ASN B 1 217 ? 62.438 37.945 67.873 1.00 33.31 216 ASN B CA 1
ATOM 3986 C C . ASN B 1 217 ? 61.463 39.116 67.576 1.00 29.91 216 ASN B C 1
ATOM 3987 O O . ASN B 1 217 ? 61.705 40.251 68.048 1.00 32.52 216 ASN B O 1
ATOM 3992 N N . PHE B 1 218 ? 60.412 38.863 66.783 1.00 28.41 217 PHE B N 1
ATOM 3993 C CA . PHE B 1 218 ? 59.386 39.855 66.450 1.00 29.64 217 PHE B CA 1
ATOM 3994 C C . PHE B 1 218 ? 58.339 39.839 67.574 1.00 26.19 217 PHE B C 1
ATOM 3995 O O . PHE B 1 218 ? 57.211 39.403 67.404 1.00 25.85 217 PHE B O 1
ATOM 4003 N N . THR B 1 219 ? 58.738 40.346 68.733 1.00 25.97 218 THR B N 1
ATOM 4004 C CA . THR B 1 219 ? 57.894 40.283 69.901 1.00 26.49 218 THR B CA 1
ATOM 4005 C C . THR B 1 219 ? 56.569 41.023 69.782 1.00 25.42 218 THR B C 1
ATOM 4006 O O . THR B 1 219 ? 55.545 40.534 70.245 1.00 27.07 218 THR B O 1
ATOM 4010 N N . HIS B 1 220 ? 56.573 42.196 69.146 1.00 26.28 219 HIS B N 1
ATOM 4011 C CA . HIS B 1 220 ? 55.327 42.909 68.932 1.00 24.78 219 HIS B CA 1
ATOM 4012 C C . HIS B 1 220 ? 54.371 42.136 67.994 1.00 23.40 219 HIS B C 1
ATOM 4013 O O . HIS B 1 220 ? 53.173 42.081 68.241 1.00 23.66 219 HIS B O 1
ATOM 4020 N N . LEU B 1 221 ? 54.919 41.578 66.924 1.00 25.04 220 LEU B N 1
ATOM 4021 C CA . LEU B 1 221 ? 54.087 40.815 65.980 1.00 23.77 220 LEU B CA 1
ATOM 4022 C C . LEU B 1 221 ? 53.481 39.605 66.724 1.00 21.89 220 LEU B C 1
ATOM 4023 O O . LEU B 1 221 ? 52.284 39.326 66.612 1.00 26.12 220 LEU B O 1
ATOM 4028 N N . TRP B 1 222 ? 54.308 38.899 67.499 1.00 24.45 221 TRP B N 1
ATOM 4029 C CA . TRP B 1 222 ? 53.812 37.761 68.303 1.00 26.42 221 TRP B CA 1
ATOM 4030 C C . TRP B 1 222 ? 52.769 38.191 69.324 1.00 26.24 221 TRP B C 1
ATOM 4031 O O . TRP B 1 222 ? 51.786 37.457 69.556 1.00 24.11 221 TRP B O 1
ATOM 4042 N N . ALA B 1 223 ? 52.935 39.372 69.929 1.00 23.86 222 ALA B N 1
ATOM 4043 C CA . ALA B 1 223 ? 51.951 39.864 70.911 1.00 24.68 222 ALA B CA 1
ATOM 4044 C C . ALA B 1 223 ? 50.603 40.072 70.187 1.00 24.17 222 ALA B C 1
ATOM 4045 O O . ALA B 1 223 ? 49.508 39.886 70.745 1.00 23.41 222 ALA B O 1
ATOM 4047 N N . TYR B 1 224 ? 50.700 40.525 68.931 1.00 24.89 223 TYR B N 1
ATOM 4048 C CA . TYR B 1 224 ? 49.522 40.784 68.106 1.00 23.47 223 TYR B CA 1
ATOM 4049 C C . TYR B 1 224 ? 48.828 39.461 67.754 1.00 22.40 223 TYR B C 1
ATOM 4050 O O . TYR B 1 224 ? 47.596 39.360 67.781 1.00 22.54 223 TYR B O 1
ATOM 4059 N N . ILE B 1 225 ? 49.626 38.431 67.478 1.00 21.53 224 ILE B N 1
ATOM 4060 C CA . ILE B 1 225 ? 49.093 37.085 67.245 1.00 22.24 224 ILE B CA 1
ATOM 4061 C C . ILE B 1 225 ? 48.439 36.521 68.511 1.00 21.30 224 ILE B C 1
ATOM 4062 O O . ILE B 1 225 ? 47.342 35.981 68.453 1.00 25.08 224 ILE B O 1
ATOM 4067 N N . LEU B 1 226 ? 49.059 36.746 69.656 1.00 22.50 225 LEU B N 1
ATOM 4068 C CA . LEU B 1 226 ? 48.406 36.378 70.945 1.00 25.76 225 LEU B CA 1
ATOM 4069 C C . LEU B 1 226 ? 47.069 37.119 71.085 1.00 26.31 225 LEU B C 1
ATOM 4070 O O . LEU B 1 226 ? 46.021 36.561 71.455 1.00 23.64 225 LEU B O 1
ATOM 4075 N N . THR B 1 227 ? 47.085 38.407 70.797 1.00 23.08 226 THR B N 1
ATOM 4076 C CA . THR B 1 227 ? 45.845 39.185 70.810 1.00 23.73 226 THR B CA 1
ATOM 4077 C C . THR B 1 227 ? 44.755 38.558 69.889 1.00 21.26 226 THR B C 1
ATOM 4078 O O . THR B 1 227 ? 43.606 38.339 70.296 1.00 26.33 226 THR B O 1
ATOM 4082 N N . ALA B 1 228 ? 45.150 38.127 68.696 1.00 23.45 227 ALA B N 1
ATOM 4083 C CA . ALA B 1 228 ? 44.227 37.418 67.827 1.00 22.91 227 ALA B CA 1
ATOM 4084 C C . ALA B 1 228 ? 43.595 36.184 68.498 1.00 22.81 227 ALA B C 1
ATOM 4085 O O . ALA B 1 228 ? 42.397 35.977 68.459 1.00 24.92 227 ALA B O 1
ATOM 4087 N N . TYR B 1 229 ? 44.456 35.410 69.131 1.00 25.16 228 TYR B N 1
ATOM 4088 C CA . TYR B 1 229 ? 44.062 34.157 69.751 1.00 24.31 228 TYR B CA 1
ATOM 4089 C C . TYR B 1 229 ? 43.250 34.383 71.037 1.00 28.74 228 TYR B C 1
ATOM 4090 O O . TYR B 1 229 ? 42.720 33.412 71.586 1.00 28.44 228 TYR B O 1
ATOM 4099 N N . ARG B 1 230 ? 43.181 35.642 71.511 1.00 23.88 229 ARG B N 1
ATOM 4100 C CA . ARG B 1 230 ? 42.330 36.082 72.608 1.00 23.01 229 ARG B CA 1
ATOM 4101 C C . ARG B 1 230 ? 41.090 36.886 72.176 1.00 32.40 229 ARG B C 1
ATOM 4102 O O . ARG B 1 230 ? 40.337 37.374 73.020 1.00 31.97 229 ARG B O 1
ATOM 4110 N N . THR B 1 231 ? 40.881 37.011 70.869 1.00 23.54 230 THR B N 1
ATOM 4111 C CA . THR B 1 231 ? 39.827 37.829 70.318 1.00 27.32 230 THR B CA 1
ATOM 4112 C C . THR B 1 231 ? 38.724 36.889 69.845 1.00 32.67 230 THR B C 1
ATOM 4113 O O . THR B 1 231 ? 38.923 36.107 68.896 1.00 23.54 230 THR B O 1
ATOM 4117 N N . ALA B 1 232 ? 37.559 36.972 70.496 1.00 25.49 231 ALA B N 1
ATOM 4118 C CA . ALA B 1 232 ? 36.423 36.080 70.162 1.00 32.75 231 ALA B CA 1
ATOM 4119 C C . ALA B 1 232 ? 36.054 36.125 68.677 1.00 25.64 231 ALA B C 1
ATOM 4120 O O . ALA B 1 232 ? 35.824 35.087 68.062 1.00 26.58 231 ALA B O 1
ATOM 4122 N N . ALA B 1 233 ? 36.043 37.309 68.082 1.00 26.76 232 ALA B N 1
ATOM 4123 C CA . ALA B 1 233 ? 35.759 37.418 66.636 1.00 29.05 232 ALA B CA 1
ATOM 4124 C C . ALA B 1 233 ? 36.658 36.520 65.795 1.00 25.78 232 ALA B C 1
ATOM 4125 O O . ALA B 1 233 ? 36.197 35.936 64.819 1.00 25.47 232 ALA B O 1
ATOM 4127 N N . PHE B 1 234 ? 37.954 36.514 66.122 1.00 23.37 233 PHE B N 1
ATOM 4128 C CA . PHE B 1 234 ? 38.913 35.669 65.404 1.00 25.07 233 PHE B CA 1
ATOM 4129 C C . PHE B 1 234 ? 38.680 34.205 65.711 1.00 23.85 233 PHE B C 1
ATOM 4130 O O . PHE B 1 234 ? 38.644 33.331 64.809 1.00 24.84 233 PHE B O 1
ATOM 4138 N N . ILE B 1 235 ? 38.590 33.919 67.005 1.00 27.12 234 ILE B N 1
ATOM 4139 C CA . ILE B 1 235 ? 38.518 32.535 67.461 1.00 29.49 234 ILE B CA 1
ATOM 4140 C C . I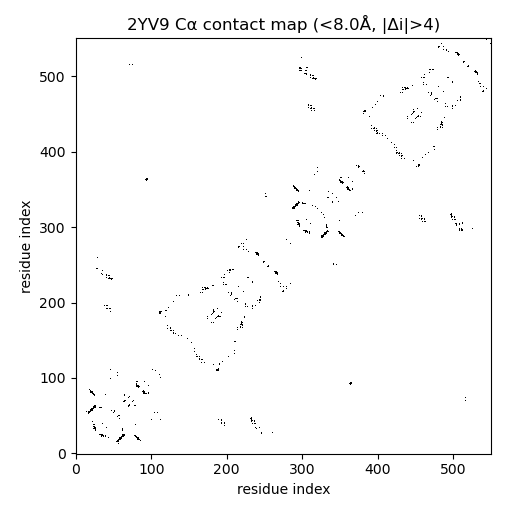LE B 1 235 ? 37.313 31.816 66.851 1.00 24.87 234 ILE B C 1
ATOM 4141 O O . ILE B 1 235 ? 37.444 30.685 66.356 1.00 27.17 234 ILE B O 1
ATOM 4146 N N . GLU B 1 236 ? 36.174 32.491 66.843 1.00 23.96 235 GLU B N 1
ATOM 4147 C CA . GLU B 1 236 ? 34.918 31.878 66.432 1.00 27.53 235 GLU B CA 1
ATOM 4148 C C . GLU B 1 236 ? 34.880 31.615 64.936 1.00 26.73 235 GLU B C 1
ATOM 4149 O O . GLU B 1 236 ? 34.221 30.698 64.477 1.00 30.47 235 GLU B O 1
ATOM 4155 N N . SER B 1 237 ? 35.646 32.410 64.186 1.00 24.79 236 SER B N 1
ATOM 4156 C CA . SER B 1 237 ? 35.693 32.331 62.747 1.00 21.00 236 SER B CA 1
ATOM 4157 C C . SER B 1 237 ? 36.888 31.573 62.205 1.00 24.52 236 SER B C 1
ATOM 4158 O O . SER B 1 237 ? 37.058 31.486 60.994 1.00 24.70 236 SER B O 1
ATOM 4161 N N . CYS B 1 238 ? 37.734 31.040 63.078 1.00 23.68 237 CYS B N 1
ATOM 4162 C CA . CYS B 1 238 ? 38.979 30.420 62.633 1.00 20.55 237 CYS B CA 1
ATOM 4163 C C . CYS B 1 238 ? 38.873 28.989 62.196 1.00 21.17 237 CYS B C 1
ATOM 4164 O O . CYS B 1 238 ? 38.386 28.125 62.985 1.00 25.72 237 CYS B O 1
ATOM 4167 N N . PRO B 1 239 ? 39.289 28.694 60.951 1.00 26.04 238 PRO B N 1
ATOM 4168 C CA . PRO B 1 239 ? 39.242 27.285 60.510 1.00 21.16 238 PRO B CA 1
ATOM 4169 C C . PRO B 1 239 ? 40.231 26.402 61.233 1.00 25.72 238 PRO B C 1
ATOM 4170 O O . PRO B 1 239 ? 41.233 26.863 61.708 1.00 25.28 238 PRO B O 1
ATOM 4174 N N . ALA B 1 240 ? 39.973 25.095 61.239 1.00 25.59 239 ALA B N 1
ATOM 4175 C CA . ALA B 1 240 ? 40.970 24.146 61.766 1.00 24.88 239 ALA B CA 1
ATOM 4176 C C . ALA B 1 240 ? 42.268 24.123 60.975 1.00 20.26 239 ALA B C 1
ATOM 4177 O O . ALA B 1 240 ? 42.258 24.418 59.771 1.00 22.99 239 ALA B O 1
ATOM 4179 N N . ASP B 1 241 ? 43.385 23.766 61.607 1.00 22.97 240 ASP B N 1
ATOM 4180 C CA . ASP B 1 241 ? 44.653 23.674 60.893 1.00 21.13 240 ASP B CA 1
ATOM 4181 C C . ASP B 1 241 ? 44.558 22.822 59.673 1.00 25.20 240 ASP B C 1
ATOM 4182 O O . ASP B 1 241 ? 45.114 23.167 58.623 1.00 24.62 240 ASP B O 1
ATOM 4187 N N . GLN B 1 242 ? 43.859 21.679 59.785 1.00 23.95 241 GLN B N 1
ATOM 4188 C CA . GLN B 1 242 ? 43.828 20.767 58.654 1.00 23.33 241 GLN B CA 1
ATOM 4189 C C . GLN B 1 242 ? 43.132 21.374 57.422 1.00 23.41 241 GLN B C 1
ATOM 4190 O O . GLN B 1 242 ? 43.477 21.049 56.277 1.00 26.64 241 GLN B O 1
ATOM 4196 N N . ASP B 1 243 ? 42.132 22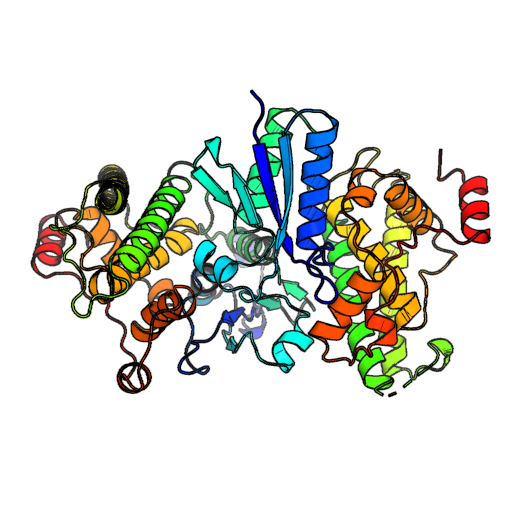.232 57.664 1.00 24.64 242 ASP B N 1
ATOM 4197 C CA . ASP B 1 243 ? 41.333 22.854 56.638 1.00 20.36 242 ASP B CA 1
ATOM 4198 C C . ASP B 1 243 ? 42.141 24.039 56.009 1.00 24.41 242 ASP B C 1
ATOM 4199 O O . ASP B 1 243 ? 42.072 24.277 54.822 1.00 24.84 242 ASP B O 1
ATOM 4204 N N . ILE B 1 244 ? 43.003 24.680 56.790 1.00 24.02 243 ILE B N 1
ATOM 4205 C CA . ILE B 1 244 ? 43.903 25.685 56.183 1.00 24.84 243 ILE B CA 1
ATOM 4206 C C . ILE B 1 244 ? 44.902 24.998 55.266 1.00 29.04 243 ILE B C 1
ATOM 4207 O O . ILE B 1 244 ? 45.144 25.431 54.125 1.00 27.01 243 ILE B O 1
ATOM 4212 N N . ILE B 1 245 ? 45.483 23.903 55.762 1.00 25.95 244 ILE B N 1
ATOM 4213 C CA . ILE B 1 245 ? 46.455 23.157 54.966 1.00 28.37 244 ILE B CA 1
ATOM 4214 C C . ILE B 1 245 ? 45.855 22.629 53.648 1.00 26.47 244 ILE B C 1
ATOM 4215 O O . ILE B 1 245 ? 46.441 22.815 52.553 1.00 28.03 244 ILE B O 1
ATOM 4220 N N . HIS B 1 246 ? 44.656 22.057 53.711 1.00 24.48 245 HIS B N 1
ATOM 4221 C CA . HIS B 1 246 ? 43.969 21.521 52.550 1.00 28.52 245 HIS B CA 1
ATOM 4222 C C . HIS B 1 246 ? 43.578 22.593 51.556 1.00 25.87 245 HIS B C 1
ATOM 4223 O O . HIS B 1 246 ? 43.660 22.406 50.359 1.00 29.17 245 HIS B O 1
ATOM 4230 N N . HIS B 1 247 ? 43.222 23.767 52.065 1.00 25.10 246 HIS B N 1
ATOM 4231 C CA . HIS B 1 247 ? 42.841 24.862 51.184 1.00 30.98 246 HIS B CA 1
ATOM 4232 C C . HIS B 1 247 ? 43.970 25.151 50.173 1.00 28.89 246 HIS B C 1
ATOM 4233 O O . HIS B 1 247 ? 43.733 25.224 48.987 1.00 29.93 246 HIS B O 1
ATOM 4240 N N . TYR B 1 248 ? 45.184 25.313 50.666 1.00 26.18 247 TYR B N 1
ATOM 4241 C CA . TYR B 1 248 ? 46.329 25.632 49.798 1.00 23.88 247 TYR B CA 1
ATOM 4242 C C . TYR B 1 248 ? 46.768 24.423 48.971 1.00 22.78 247 TYR B C 1
ATOM 4243 O O . TYR B 1 248 ? 47.050 24.556 47.785 1.00 31.40 247 TYR B O 1
ATOM 4252 N N . LYS B 1 249 ? 46.817 23.239 49.578 1.00 27.08 248 LYS B N 1
ATOM 4253 C CA . LYS B 1 249 ? 47.160 22.056 48.788 1.00 24.93 248 LYS B CA 1
ATOM 4254 C C . LYS B 1 249 ? 46.219 21.841 47.614 1.00 28.86 248 LYS B C 1
ATOM 4255 O O . LYS B 1 249 ? 46.672 21.523 46.495 1.00 31.64 248 LYS B O 1
ATOM 4261 N N . GLU B 1 250 ? 44.915 21.989 47.842 1.00 28.90 249 GLU B N 1
ATOM 4262 C CA . GLU B 1 250 ? 43.960 21.807 46.779 1.00 30.62 249 GLU B CA 1
ATOM 4263 C C . GLU B 1 250 ? 44.168 22.781 45.632 1.00 39.50 249 GLU B C 1
ATOM 4264 O O . GLU B 1 250 ? 44.174 22.393 44.499 1.00 35.87 249 GLU B O 1
ATOM 4270 N N . GLN B 1 251 ? 44.328 24.058 45.920 1.00 28.47 250 GLN B N 1
ATOM 4271 C CA . GLN B 1 251 ? 44.491 25.014 44.836 1.00 26.45 250 GLN B CA 1
ATOM 4272 C C . GLN B 1 251 ? 45.831 24.774 44.116 1.00 36.08 250 GLN B C 1
ATOM 4273 O O . GLN B 1 251 ? 45.952 25.066 42.915 1.00 33.33 250 GLN B O 1
ATOM 4279 N N . MET B 1 252 ? 46.826 24.237 44.833 1.00 32.84 251 MET B N 1
ATOM 4280 C CA . MET B 1 252 ? 48.151 23.980 44.225 1.00 27.05 251 MET B CA 1
ATOM 4281 C C . MET B 1 252 ? 48.316 22.605 43.606 1.00 35.96 251 MET B C 1
ATOM 4282 O O . MET B 1 252 ? 49.390 22.278 43.101 1.00 32.83 251 MET B O 1
ATOM 4287 N N . ASN B 1 253 ? 47.256 21.817 43.644 1.00 31.07 252 ASN B N 1
ATOM 4288 C CA . ASN B 1 253 ? 47.294 20.444 43.094 1.00 32.26 252 ASN B CA 1
ATOM 4289 C C . ASN B 1 253 ? 48.357 19.619 43.815 1.00 35.31 252 ASN B C 1
ATOM 4290 O O . ASN B 1 253 ? 49.150 18.892 43.207 1.00 41.40 252 ASN B O 1
ATOM 4295 N N . LEU B 1 254 ? 48.342 19.692 45.136 1.00 32.22 253 LEU B N 1
ATOM 4296 C CA . LEU B 1 254 ? 49.217 18.882 45.984 1.00 33.07 253 LEU B CA 1
ATOM 4297 C C . LEU B 1 254 ? 48.398 17.738 46.593 1.00 31.94 253 LEU B C 1
ATOM 4298 O O . LEU B 1 254 ? 47.380 17.984 47.207 1.00 36.41 253 LEU B O 1
ATOM 4303 N N . PHE B 1 255 ? 48.804 16.482 46.390 1.00 34.56 254 PHE B N 1
ATOM 4304 C CA . PHE B 1 255 ? 48.017 15.373 46.934 1.00 39.32 254 PHE B CA 1
ATOM 4305 C C . PHE B 1 255 ? 47.947 15.345 48.474 1.00 41.72 254 PHE B C 1
ATOM 4306 O O . PHE B 1 255 ? 48.924 15.631 49.161 1.00 46.02 254 PHE B O 1
ATOM 4314 N N . THR B 1 256 ? 46.756 15.013 48.974 1.00 42.69 255 THR B N 1
ATOM 4315 C CA . THR B 1 256 ? 46.462 14.859 50.377 1.00 41.41 255 THR B CA 1
ATOM 4316 C C . THR B 1 256 ? 46.006 13.417 50.535 1.00 45.13 255 THR B C 1
ATOM 4317 O O . THR B 1 256 ? 44.991 13.004 49.969 1.00 39.26 255 THR B O 1
ATOM 4321 N N . ASN B 1 257 ? 46.766 12.653 51.289 1.00 37.64 256 ASN B N 1
ATOM 4322 C CA . ASN B 1 257 ? 46.449 11.239 51.462 1.00 39.55 256 ASN B CA 1
ATOM 4323 C C . ASN B 1 257 ? 45.384 11.134 52.540 1.00 46.98 256 ASN B C 1
ATOM 4324 O O . ASN B 1 257 ? 45.064 12.137 53.204 1.00 40.58 256 ASN B O 1
ATOM 4329 N N . GLN B 1 258 ? 44.851 9.928 52.722 1.00 31.64 257 GLN B N 1
ATOM 4330 C CA . GLN B 1 258 ? 43.685 9.737 53.547 1.00 36.83 257 GLN B CA 1
ATOM 4331 C C . GLN B 1 258 ? 43.978 9.857 55.034 1.00 40.32 257 GLN B C 1
ATOM 4332 O O . GLN B 1 258 ? 43.124 10.303 55.801 1.00 39.67 257 GLN B O 1
ATOM 4338 N N . ARG B 1 259 ? 45.181 9.473 55.452 1.00 36.31 258 ARG B N 1
ATOM 4339 C CA . ARG B 1 259 ? 45.588 9.687 56.843 1.00 52.17 258 ARG B CA 1
ATOM 4340 C C . ARG B 1 259 ? 45.363 11.164 57.190 1.00 49.33 258 ARG B C 1
ATOM 4341 O O . ARG B 1 259 ? 44.692 11.487 58.178 1.00 56.26 258 ARG B O 1
ATOM 4349 N N . GLU B 1 260 ? 45.921 12.039 56.351 1.00 43.91 259 GLU B N 1
ATOM 4350 C CA . GLU B 1 260 ? 45.767 13.495 56.481 1.00 46.77 259 GLU B CA 1
ATOM 4351 C C . GLU B 1 260 ? 44.300 13.877 56.520 1.00 35.14 259 GLU B C 1
ATOM 4352 O O . GLU B 1 260 ? 43.874 14.661 57.387 1.00 46.23 259 GLU B O 1
ATOM 4358 N N . THR B 1 261 ? 43.542 13.345 55.562 1.00 42.38 260 THR B N 1
ATOM 4359 C CA . THR B 1 261 ? 42.104 13.609 55.410 1.00 41.65 260 THR B CA 1
ATOM 4360 C C . THR B 1 261 ? 41.371 13.353 56.701 1.00 45.65 260 THR B C 1
ATOM 4361 O O . THR B 1 261 ? 40.511 14.140 57.115 1.00 37.97 260 THR B O 1
ATOM 4365 N N . LEU B 1 262 ? 41.719 12.239 57.342 1.00 35.73 261 LEU B N 1
ATOM 4366 C CA . LEU B 1 262 ? 40.992 11.756 58.505 1.00 26.72 261 LEU B CA 1
ATOM 4367 C C . LEU B 1 262 ? 41.447 12.343 59.820 1.00 35.49 261 LEU B C 1
ATOM 4368 O O . LEU B 1 262 ? 40.803 12.091 60.830 1.00 36.89 261 LEU B O 1
ATOM 4373 N N . GLN B 1 263 ? 42.517 13.144 59.804 1.00 35.95 262 GLN B N 1
ATOM 4374 C CA . GLN B 1 263 ? 43.016 13.811 61.030 1.00 33.09 262 GLN B CA 1
ATOM 4375 C C . GLN B 1 263 ? 41.894 14.546 61.734 1.00 35.07 262 GLN B C 1
ATOM 4376 O O . GLN B 1 263 ? 41.168 15.318 61.109 1.00 38.12 262 GLN B O 1
ATOM 4382 N N . SER B 1 264 ? 41.734 14.294 63.034 1.00 29.96 263 SER B N 1
ATOM 4383 C CA . SER B 1 264 ? 40.742 14.988 63.810 1.00 32.19 263 SER B CA 1
ATOM 4384 C C . SER B 1 264 ? 41.108 16.509 63.798 1.00 30.90 263 SER B C 1
ATOM 4385 O O . SER B 1 264 ? 42.277 16.844 63.987 1.00 30.99 263 SER B O 1
ATOM 4388 N N . PRO B 1 265 ? 40.122 17.398 63.614 1.00 30.26 264 PRO B N 1
ATOM 4389 C CA . PRO B 1 265 ? 40.452 18.858 63.426 1.00 25.45 264 PRO B CA 1
ATOM 4390 C C . PRO B 1 265 ? 41.054 19.478 64.685 1.00 34.50 264 PRO B C 1
ATOM 4391 O O . PRO B 1 265 ? 40.564 19.229 65.785 1.00 32.27 264 PRO B O 1
ATOM 4395 N N . THR B 1 266 ? 42.154 20.224 64.535 1.00 31.51 265 THR B N 1
ATOM 4396 C CA . THR B 1 266 ? 42.740 20.927 65.672 1.00 27.74 265 THR B CA 1
ATOM 4397 C C . THR B 1 266 ? 42.941 22.383 65.269 1.00 28.44 265 THR B C 1
ATOM 4398 O O . THR B 1 266 ? 42.967 22.685 64.071 1.00 29.75 265 THR B O 1
ATOM 4402 N N . LYS B 1 267 ? 43.080 23.227 66.279 1.00 36.84 266 LYS B N 1
ATOM 4403 C CA . LYS B 1 267 ? 43.302 24.675 66.125 1.00 33.83 266 LYS B CA 1
ATOM 4404 C C . LYS B 1 267 ? 44.501 25.046 67.003 1.00 38.55 266 LYS B C 1
ATOM 4405 O O . LYS B 1 267 ? 44.395 25.079 68.216 1.00 41.33 266 LYS B O 1
ATOM 4411 N N . THR B 1 268 ? 45.638 25.309 66.371 1.00 28.71 267 THR B N 1
ATOM 4412 C CA . THR B 1 268 ? 46.881 25.617 67.042 1.00 31.88 267 THR B CA 1
ATOM 4413 C C . THR B 1 268 ? 46.937 27.100 67.338 1.00 43.04 267 THR B C 1
ATOM 4414 O O . THR B 1 268 ? 47.342 27.925 66.491 1.00 36.84 267 THR B O 1
ATOM 4418 N N . HIS B 1 269 ? 46.504 27.419 68.549 1.00 27.17 268 HIS B N 1
ATOM 4419 C CA . HIS B 1 269 ? 46.499 28.792 69.061 1.00 24.49 268 HIS B CA 1
ATOM 4420 C C . HIS B 1 269 ? 47.482 28.959 70.224 1.00 30.43 268 HIS B C 1
ATOM 4421 O O . HIS B 1 269 ? 47.150 29.553 71.254 1.00 40.99 268 HIS B O 1
ATOM 4428 N N . THR B 1 270 ? 48.719 28.506 69.987 1.00 32.70 269 THR B N 1
ATOM 4429 C CA . THR B 1 270 ? 49.806 28.544 70.966 1.00 42.69 269 THR B CA 1
ATOM 4430 C C . THR B 1 270 ? 50.867 29.558 70.547 1.00 33.70 269 THR B C 1
ATOM 4431 O O . THR B 1 270 ? 51.039 29.802 69.354 1.00 34.16 269 THR B O 1
ATOM 4435 N N . ILE B 1 271 ? 51.592 30.097 71.529 1.00 31.96 270 ILE B N 1
ATOM 4436 C CA . ILE B 1 271 ? 52.772 30.936 71.314 1.00 35.95 270 ILE B CA 1
ATOM 4437 C C . ILE B 1 271 ? 53.997 30.229 71.914 1.00 31.66 270 ILE B C 1
ATOM 4438 O O . ILE B 1 271 ? 53.875 29.572 72.957 1.00 36.34 270 ILE B O 1
ATOM 4443 N N . PRO B 1 272 ? 55.171 30.336 71.267 1.00 34.08 271 PRO B N 1
ATOM 4444 C CA . PRO B 1 272 ? 56.369 29.768 71.904 1.00 29.38 271 PRO B CA 1
ATOM 4445 C C . PRO B 1 272 ? 56.597 30.258 73.340 1.00 39.34 271 PRO B C 1
ATOM 4446 O O . PRO B 1 272 ? 56.424 31.434 73.627 1.00 28.76 271 PRO B O 1
ATOM 4450 N N . GLU B 1 273 ? 56.987 29.366 74.245 1.00 34.20 272 GLU B N 1
ATOM 4451 C CA . GLU B 1 273 ? 57.268 29.789 75.626 1.00 38.01 272 GLU B CA 1
ATOM 4452 C C . GLU B 1 273 ? 58.258 30.954 75.740 1.00 28.11 272 GLU B C 1
ATOM 4453 O O . GLU B 1 273 ? 58.027 31.895 76.507 1.00 32.73 272 GLU B O 1
ATOM 4459 N N . LYS B 1 274 ? 59.362 30.924 74.980 1.00 29.52 273 LYS B N 1
ATOM 4460 C CA . LYS B 1 274 ? 60.329 32.021 75.063 1.00 34.84 273 LYS B CA 1
ATOM 4461 C C . LYS B 1 274 ? 59.706 33.334 74.586 1.00 32.58 273 LYS B C 1
ATOM 4462 O O . LYS B 1 274 ? 60.056 34.406 75.073 1.00 31.55 273 LYS B O 1
ATOM 4468 N N . VAL B 1 275 ? 58.788 33.245 73.630 1.00 28.19 274 VAL B N 1
ATOM 4469 C CA . VAL B 1 275 ? 58.156 34.457 73.097 1.00 29.29 274 VAL B CA 1
ATOM 4470 C C . VAL B 1 275 ? 57.217 35.011 74.150 1.00 28.41 274 VAL B C 1
ATOM 4471 O O . VAL B 1 275 ? 57.155 36.216 74.348 1.00 28.20 274 VAL B O 1
ATOM 4475 N N . LEU B 1 276 ? 56.509 34.127 74.823 1.00 26.62 275 LEU B N 1
ATOM 4476 C CA . LEU B 1 276 ? 55.602 34.541 75.893 1.00 28.22 275 LEU B CA 1
ATOM 4477 C C . LEU B 1 276 ? 56.379 35.229 77.018 1.00 29.28 275 LEU B C 1
ATOM 4478 O O . LEU B 1 276 ? 55.935 36.239 77.574 1.00 29.88 275 LEU B O 1
ATOM 4483 N N . SER B 1 277 ? 57.557 34.694 77.326 1.00 29.34 276 SER B N 1
ATOM 4484 C CA . SER B 1 277 ? 58.416 35.296 78.335 1.00 32.08 276 SER B CA 1
ATOM 4485 C C . SER B 1 277 ? 58.781 36.722 77.875 1.00 31.27 276 SER B C 1
ATOM 4486 O O . SER B 1 277 ? 58.658 37.702 78.647 1.00 35.03 276 SER B O 1
ATOM 4489 N N . ASP B 1 278 ? 59.185 36.846 76.603 1.00 27.57 277 ASP B N 1
ATOM 4490 C CA . ASP B 1 278 ? 59.600 38.137 76.063 1.00 27.25 277 ASP B CA 1
ATOM 4491 C C . ASP B 1 278 ? 58.448 39.148 76.105 1.00 26.93 277 ASP B C 1
ATOM 4492 O O . ASP B 1 278 ? 58.640 40.336 76.418 1.00 26.83 277 ASP B O 1
ATOM 4497 N N . ILE B 1 279 ? 57.257 38.671 75.771 1.00 28.20 278 ILE B N 1
ATOM 4498 C CA . ILE B 1 279 ? 56.029 39.497 75.858 1.00 29.86 278 ILE B CA 1
ATOM 4499 C C . ILE B 1 279 ? 55.811 40.008 77.303 1.00 33.01 278 ILE B C 1
ATOM 4500 O O . ILE B 1 279 ? 55.499 41.186 77.513 1.00 27.27 278 ILE B O 1
ATOM 4505 N N . ARG B 1 280 ? 56.018 39.146 78.298 1.00 28.16 279 ARG B N 1
ATOM 4506 C CA . ARG B 1 280 ? 55.880 39.585 79.714 1.00 30.79 279 ARG B CA 1
ATOM 4507 C C . ARG B 1 280 ? 56.917 40.619 80.091 1.00 25.27 279 ARG B C 1
ATOM 4508 O O . ARG B 1 280 ? 56.586 41.676 80.613 1.00 30.19 279 ARG B O 1
ATOM 4516 N N . VAL B 1 281 ? 58.174 40.365 79.780 1.00 25.97 280 VAL B N 1
ATOM 4517 C CA . VAL B 1 281 ? 59.237 41.337 80.051 1.00 29.74 280 VAL B CA 1
ATOM 4518 C C . VAL B 1 281 ? 58.942 42.734 79.497 1.00 28.30 280 VAL B C 1
ATOM 4519 O O . VAL B 1 281 ? 59.074 43.731 80.188 1.00 27.18 280 VAL B O 1
ATOM 4523 N N . LYS B 1 282 ? 58.505 42.788 78.244 1.00 28.12 281 LYS B N 1
ATOM 4524 C CA . LYS B 1 282 ? 58.257 44.052 77.582 1.00 26.25 281 LYS B CA 1
ATOM 4525 C C . LYS B 1 282 ? 56.861 44.599 77.829 1.00 29.84 281 LYS B C 1
ATOM 4526 O O . LYS B 1 282 ? 56.552 45.712 77.398 1.00 32.29 281 LYS B O 1
ATOM 4532 N N . GLY B 1 283 ? 56.016 43.868 78.553 1.00 28.19 282 GLY B N 1
ATOM 4533 C CA . GLY B 1 283 ? 54.668 44.347 78.899 1.00 30.77 282 GLY B CA 1
ATOM 4534 C C . GLY B 1 283 ? 53.703 44.476 77.727 1.00 42.91 282 GLY B C 1
ATOM 4535 O O . GLY B 1 283 ? 52.895 45.405 77.653 1.00 33.08 282 GLY B O 1
ATOM 4536 N N . LEU B 1 284 ? 53.751 43.509 76.823 1.00 27.46 283 LEU B N 1
ATOM 4537 C CA . LEU B 1 284 ? 52.986 43.569 75.598 1.00 29.02 283 LEU B CA 1
ATOM 4538 C C . LEU B 1 284 ? 51.682 42.778 75.616 1.00 31.26 283 LEU B C 1
ATOM 4539 O O . LEU B 1 284 ? 51.062 42.566 74.551 1.00 38.09 283 LEU B O 1
ATOM 4544 N N . ALA B 1 285 ? 51.287 42.297 76.787 1.00 34.31 284 ALA B N 1
ATOM 4545 C CA . ALA B 1 285 ? 49.962 41.702 76.982 1.00 40.84 284 ALA B CA 1
ATOM 4546 C C . ALA B 1 285 ? 49.332 42.207 78.287 1.00 57.73 284 ALA B C 1
ATOM 4547 O O . ALA B 1 285 ? 50.022 42.801 79.119 1.00 68.43 284 ALA B O 1
ATOM 4549 N N . PRO B 1 286 ? 48.009 42.013 78.460 1.00 58.09 285 PRO B N 1
ATOM 4550 C CA . PRO B 1 286 ? 47.381 42.293 79.763 1.00 47.73 285 PRO B CA 1
ATOM 4551 C C . PRO B 1 286 ? 47.883 41.343 80.851 1.00 58.79 285 PRO B C 1
ATOM 4552 O O . PRO B 1 286 ? 47.982 41.730 82.017 1.00 76.12 285 PRO B O 1
#

InterPro domains:
  IPR036282 Glutathione S-transferase, C-terminal domain superfamily [SSF47616] (149-249)
  IPR053823 CLIC, N-terminal domain [PF22441] (17-97)
  IPR053823 CLIC, N-terminal domain [cd03061] (14-109)

Organism: Caenorhabditis elegans (NCBI:txid6239)

CATH classification: 3.40.30.10 (+1 more: 1.20.1050.10)

B-factor: mean 35.47, std 15.25, range [13.87, 133.99]